Protein AF-A0AAU4APY6-F1 (afdb_monomer_lite)

pLDDT: mean 80.51, std 13.98, range [33.66, 97.81]

Structure (mmCIF, N/CA/C/O backbone):
data_AF-A0AAU4APY6-F1
#
_entry.id   AF-A0AAU4APY6-F1
#
loop_
_atom_site.group_PDB
_atom_site.id
_atom_site.type_symbol
_atom_site.label_atom_id
_atom_site.label_alt_id
_atom_site.label_comp_id
_atom_site.label_asym_id
_atom_site.label_entity_id
_atom_site.label_seq_id
_atom_site.pdbx_PDB_ins_code
_atom_site.Cartn_x
_atom_site.Cartn_y
_atom_site.Cartn_z
_atom_site.occupancy
_atom_site.B_iso_or_equiv
_atom_site.auth_seq_id
_atom_site.auth_comp_id
_atom_site.auth_asym_id
_atom_site.auth_atom_id
_atom_site.pdbx_PDB_model_num
ATOM 1 N N . MET A 1 1 ? -9.963 26.077 -6.538 1.00 37.72 1 MET A N 1
ATOM 2 C CA . MET A 1 1 ? -10.315 24.807 -7.210 1.00 37.72 1 MET A CA 1
ATOM 3 C C . MET A 1 1 ? -11.792 24.500 -6.952 1.00 37.72 1 MET A C 1
ATOM 5 O O . MET A 1 1 ? -12.130 23.507 -6.328 1.00 37.72 1 MET A O 1
ATOM 9 N N . GLY A 1 2 ? -12.674 25.414 -7.360 1.00 36.91 2 GLY A N 1
ATOM 10 C CA . GLY A 1 2 ? -14.122 25.290 -7.218 1.00 36.91 2 GLY A CA 1
ATOM 11 C C . GLY A 1 2 ? -14.725 25.623 -8.572 1.00 36.91 2 GLY A C 1
ATOM 12 O O . GLY A 1 2 ? -14.543 26.749 -9.015 1.00 36.91 2 GLY A O 1
ATOM 13 N N . ALA A 1 3 ? -15.276 24.605 -9.241 1.00 33.66 3 ALA A N 1
ATOM 14 C CA . ALA A 1 3 ? -16.119 24.665 -10.449 1.00 33.66 3 ALA A CA 1
ATOM 15 C C . ALA A 1 3 ? -16.308 23.282 -11.130 1.00 33.66 3 ALA A C 1
ATOM 17 O O . ALA A 1 3 ? -16.873 23.228 -12.213 1.00 33.66 3 ALA A O 1
ATOM 18 N N . GLU A 1 4 ? -15.866 22.150 -10.558 1.00 45.53 4 GLU A N 1
ATOM 19 C CA . GLU A 1 4 ? -16.171 20.823 -11.148 1.00 45.53 4 GLU A CA 1
ATOM 20 C C . GLU A 1 4 ? -17.466 20.185 -10.614 1.00 45.53 4 GLU A C 1
ATOM 22 O O . GLU A 1 4 ? -17.916 19.181 -11.149 1.00 45.53 4 GLU A O 1
ATOM 27 N N . LEU A 1 5 ? -18.122 20.792 -9.619 1.00 41.12 5 LEU A N 1
ATOM 28 C CA . LEU A 1 5 ? -19.362 20.281 -9.011 1.00 41.12 5 LEU A CA 1
ATOM 29 C C . LEU A 1 5 ? -20.631 20.487 -9.871 1.00 41.12 5 LEU A C 1
ATOM 31 O O . LEU A 1 5 ? -21.730 20.280 -9.375 1.00 41.12 5 LEU A O 1
ATOM 35 N N . GLY A 1 6 ? -20.497 20.902 -11.137 1.00 42.47 6 GLY A N 1
ATOM 36 C CA . GLY A 1 6 ? -21.630 21.245 -12.011 1.00 42.47 6 GLY A CA 1
ATOM 37 C C . GLY A 1 6 ? -21.666 20.556 -13.378 1.00 42.47 6 GLY A C 1
ATOM 38 O O . GLY A 1 6 ? -22.549 20.869 -14.170 1.00 42.47 6 GLY A O 1
ATOM 39 N N . ARG A 1 7 ? -20.730 19.649 -13.695 1.00 49.34 7 ARG A N 1
ATOM 40 C CA . ARG A 1 7 ? -20.766 18.868 -14.947 1.00 49.34 7 ARG A CA 1
ATOM 41 C C . ARG A 1 7 ? -21.062 17.402 -14.640 1.00 49.34 7 ARG A C 1
ATOM 43 O O . ARG A 1 7 ? -20.294 16.756 -13.937 1.00 49.34 7 ARG A O 1
ATOM 50 N N . THR A 1 8 ? -22.159 16.895 -15.197 1.00 61.22 8 THR A N 1
ATOM 51 C CA . THR A 1 8 ? -22.594 15.484 -15.169 1.00 61.22 8 THR A CA 1
ATOM 52 C C . THR A 1 8 ? -21.781 14.573 -16.092 1.00 61.22 8 THR A C 1
ATOM 54 O O . THR A 1 8 ? -22.055 13.380 -16.172 1.00 61.22 8 THR A O 1
ATOM 57 N N . ASP A 1 9 ? -20.794 15.118 -16.804 1.00 77.00 9 ASP A N 1
ATOM 58 C CA . ASP A 1 9 ? -20.013 14.370 -17.783 1.00 77.00 9 ASP A CA 1
ATOM 59 C C . ASP A 1 9 ? -19.076 13.384 -17.077 1.00 77.00 9 ASP A C 1
ATOM 61 O O . ASP A 1 9 ? -18.144 13.787 -16.375 1.00 77.00 9 ASP A O 1
ATOM 65 N N . VAL A 1 10 ? -19.300 12.090 -17.298 1.00 85.12 10 VAL A N 1
ATOM 66 C CA . VAL A 1 10 ? -18.392 11.014 -16.888 1.00 85.12 10 VAL A CA 1
ATOM 67 C C . VAL A 1 10 ? -17.577 10.576 -18.099 1.00 85.12 10 VAL A C 1
ATOM 69 O O . VAL A 1 10 ? -18.126 10.375 -19.179 1.00 85.12 10 VAL A O 1
ATOM 72 N N . ILE A 1 11 ? -16.263 10.422 -17.928 1.00 89.38 11 ILE A N 1
ATOM 73 C CA . ILE A 1 11 ? -15.381 9.861 -18.959 1.00 89.38 11 ILE A CA 1
ATOM 74 C C . ILE A 1 11 ? -14.962 8.469 -18.501 1.00 89.38 11 ILE A C 1
ATOM 76 O O . ILE A 1 11 ? -14.299 8.337 -17.472 1.00 89.38 11 ILE A O 1
ATOM 80 N N . VAL A 1 12 ? -15.340 7.447 -19.265 1.00 90.12 12 VAL A N 1
ATOM 81 C CA . VAL A 1 12 ? -14.961 6.058 -18.992 1.00 90.12 12 VAL A CA 1
ATOM 82 C C . VAL A 1 12 ? -13.704 5.715 -19.786 1.00 90.12 12 VAL A C 1
ATOM 84 O O . VAL A 1 12 ? -13.652 5.925 -20.995 1.00 90.12 12 VAL A O 1
ATOM 87 N N . TRP A 1 13 ? -12.699 5.200 -19.088 1.00 91.12 13 TRP A N 1
ATOM 88 C CA . TRP A 1 13 ? -11.436 4.732 -19.645 1.00 91.12 13 TRP A CA 1
ATOM 89 C C . TRP A 1 13 ? -11.411 3.208 -19.549 1.00 91.12 13 TRP A C 1
ATOM 91 O O . TRP A 1 13 ? -11.377 2.681 -18.437 1.00 91.12 13 TRP A O 1
ATOM 101 N N . ASP A 1 14 ? -11.431 2.509 -20.686 1.00 90.94 14 ASP A N 1
ATOM 102 C CA . ASP A 1 14 ? -11.139 1.073 -20.715 1.00 90.94 14 ASP A CA 1
ATOM 103 C C . ASP A 1 14 ? -9.622 0.882 -20.725 1.00 90.94 14 ASP A C 1
ATOM 105 O O . ASP A 1 14 ? -8.930 1.210 -21.687 1.00 90.94 14 ASP A O 1
ATOM 109 N N . ALA A 1 15 ? -9.114 0.397 -19.603 1.00 90.44 15 ALA A N 1
ATOM 110 C CA . ALA A 1 15 ? -7.710 0.147 -19.352 1.00 90.44 15 ALA A CA 1
ATOM 111 C C . ALA A 1 15 ? -7.399 -1.360 -19.358 1.00 90.44 15 ALA A C 1
ATOM 113 O O . ALA A 1 15 ? -6.484 -1.819 -18.670 1.00 90.44 15 ALA A O 1
ATOM 114 N N . SER A 1 16 ? -8.195 -2.153 -20.081 1.00 89.44 16 SER A N 1
ATOM 115 C CA . SER A 1 16 ? -7.916 -3.566 -20.346 1.00 89.44 16 SER A CA 1
ATOM 116 C C . SER A 1 16 ? -6.639 -3.710 -21.173 1.00 89.44 16 SER A C 1
ATOM 118 O O . SER A 1 16 ? -6.461 -3.049 -22.193 1.00 89.44 16 SER A O 1
ATOM 120 N N . LEU A 1 17 ? -5.733 -4.576 -20.727 1.00 85.88 17 LEU A N 1
ATOM 121 C CA . LEU A 1 17 ? -4.472 -4.862 -21.404 1.00 85.88 17 LEU A CA 1
ATOM 122 C C . LEU A 1 17 ? -4.639 -6.068 -22.329 1.00 85.88 17 LEU A C 1
ATOM 124 O O . LEU A 1 17 ? -4.279 -7.186 -21.962 1.00 85.88 17 LEU A O 1
ATOM 128 N N . GLU A 1 18 ? -5.196 -5.833 -23.516 1.00 75.19 18 GLU A N 1
ATOM 129 C CA . GLU A 1 18 ? -5.386 -6.873 -24.541 1.00 75.19 18 GLU A CA 1
ATOM 130 C C . GLU A 1 18 ? -4.243 -6.927 -25.565 1.00 75.19 18 GLU A C 1
ATOM 132 O O . GLU A 1 18 ? -3.932 -8.000 -26.078 1.00 75.19 18 GLU A O 1
ATOM 137 N N . ASP A 1 19 ? -3.571 -5.800 -25.816 1.00 69.00 19 ASP A N 1
ATOM 138 C CA . ASP A 1 19 ? -2.428 -5.684 -26.723 1.00 69.00 19 ASP A CA 1
ATOM 139 C C . ASP A 1 19 ? -1.321 -4.767 -26.144 1.00 69.00 19 ASP A C 1
ATOM 141 O O . ASP A 1 19 ? -1.312 -4.427 -24.957 1.00 69.00 19 ASP A O 1
ATOM 145 N N . GLU A 1 20 ? -0.310 -4.431 -26.953 1.00 57.72 20 GLU A N 1
ATOM 146 C CA . GLU A 1 20 ? 0.762 -3.497 -26.567 1.00 57.72 20 GLU A CA 1
ATOM 147 C C . GLU A 1 20 ? 0.335 -2.019 -26.632 1.00 57.72 20 GLU A C 1
ATOM 149 O O . GLU A 1 20 ? 1.060 -1.157 -26.136 1.00 57.72 20 GLU A O 1
ATOM 154 N N . ARG A 1 21 ? -0.828 -1.712 -27.225 1.00 60.09 21 ARG A N 1
ATOM 155 C CA . ARG A 1 21 ? -1.346 -0.356 -27.451 1.00 60.09 21 ARG A CA 1
ATOM 156 C C . ARG A 1 21 ? -2.538 -0.099 -26.534 1.00 60.09 21 ARG A C 1
ATOM 158 O O . ARG A 1 21 ? -3.690 -0.056 -26.949 1.00 60.09 21 ARG A O 1
ATOM 165 N N . GLY A 1 22 ? -2.240 0.113 -25.259 1.00 70.19 22 GLY A N 1
ATOM 166 C CA . GLY A 1 22 ? -3.257 0.430 -24.262 1.00 70.19 22 GLY A CA 1
ATOM 167 C C . GLY A 1 22 ? -3.623 1.915 -24.209 1.00 70.19 22 GLY A C 1
ATOM 168 O O . GLY A 1 22 ? -2.914 2.791 -24.701 1.00 70.19 22 GLY A O 1
ATOM 169 N N . VAL A 1 23 ? -4.688 2.221 -23.466 1.00 81.81 23 VAL A N 1
ATOM 170 C CA . VAL A 1 23 ? -5.100 3.601 -23.144 1.00 81.81 23 VAL A CA 1
ATOM 171 C C . VAL A 1 23 ? -4.035 4.391 -22.355 1.00 81.81 23 VAL A C 1
ATOM 173 O O . VAL A 1 23 ? -4.117 5.610 -22.210 1.00 81.81 23 VAL A O 1
ATOM 176 N N . TYR A 1 24 ? -3.013 3.693 -21.861 1.00 85.06 24 TYR A N 1
ATOM 177 C CA . TYR A 1 24 ? -1.901 4.211 -21.072 1.00 85.06 24 TYR A CA 1
ATOM 178 C C . TYR A 1 24 ? -1.018 5.228 -21.802 1.00 85.06 24 TYR A C 1
ATOM 180 O O . TYR A 1 24 ? -0.417 6.061 -21.127 1.00 85.06 24 TYR A O 1
ATOM 188 N N . ASP A 1 25 ? -0.994 5.216 -23.137 1.00 80.12 25 ASP A N 1
ATOM 189 C CA . ASP A 1 25 ? -0.304 6.232 -23.946 1.00 80.12 25 ASP A CA 1
ATOM 190 C C . ASP A 1 25 ? -1.020 7.594 -23.870 1.00 80.12 25 ASP A C 1
ATOM 192 O O . ASP A 1 25 ? -0.398 8.648 -23.989 1.00 80.12 25 ASP A O 1
ATOM 196 N N . ALA A 1 26 ? -2.340 7.575 -23.657 1.00 80.25 26 ALA A N 1
ATOM 197 C CA . ALA A 1 26 ? -3.187 8.763 -23.559 1.00 80.25 26 ALA A CA 1
ATOM 198 C C . ALA A 1 26 ? -3.488 9.174 -22.106 1.00 80.25 26 ALA A C 1
ATOM 200 O O . ALA A 1 26 ? -3.953 10.290 -21.849 1.00 80.25 26 ALA A O 1
ATOM 201 N N . MET A 1 27 ? -3.261 8.279 -21.142 1.00 83.75 27 MET A N 1
ATOM 202 C CA . MET A 1 27 ? -3.418 8.589 -19.726 1.00 83.75 27 MET A CA 1
ATOM 203 C C . MET A 1 27 ? -2.289 9.495 -19.231 1.00 83.75 27 MET A C 1
ATOM 205 O O . MET A 1 27 ? -1.142 9.390 -19.640 1.00 83.75 27 MET A O 1
ATOM 209 N N . THR A 1 28 ? -2.621 10.380 -18.296 1.00 81.25 28 THR A N 1
ATOM 210 C CA . THR A 1 28 ? -1.660 11.242 -17.591 1.00 81.25 28 THR A CA 1
ATOM 211 C C . THR A 1 28 ? -1.968 11.223 -16.097 1.00 81.25 28 THR A C 1
ATOM 213 O O . THR A 1 28 ? -3.034 10.744 -15.684 1.00 81.25 28 THR A O 1
ATOM 216 N N . GLY A 1 29 ? -1.110 11.817 -15.265 1.00 78.38 29 GLY A N 1
ATOM 217 C CA . GLY A 1 29 ? -1.439 12.072 -13.858 1.00 78.38 29 GLY A CA 1
ATOM 218 C C . GLY A 1 29 ? -2.778 12.810 -13.684 1.00 78.38 29 GLY A C 1
ATOM 219 O O . GLY A 1 29 ? -3.558 12.498 -12.784 1.00 78.38 29 GLY A O 1
ATOM 220 N N . TRP A 1 30 ? -3.133 13.711 -14.607 1.00 80.31 30 TRP A N 1
ATOM 221 C CA . TRP A 1 30 ? -4.435 14.391 -14.596 1.00 80.31 30 TRP A CA 1
ATOM 222 C C . TRP A 1 30 ? -5.613 13.450 -14.827 1.00 80.31 30 TRP A C 1
ATOM 224 O O . TRP A 1 30 ? -6.686 13.676 -14.264 1.00 80.31 30 TRP A O 1
ATOM 234 N N . THR A 1 31 ? -5.433 12.396 -15.625 1.00 82.88 31 THR A N 1
ATOM 235 C CA . THR A 1 31 ? -6.472 11.383 -15.829 1.00 82.88 31 THR A CA 1
ATOM 236 C C . THR A 1 31 ? -6.813 10.695 -14.510 1.00 82.88 31 THR A C 1
ATOM 238 O O . THR A 1 31 ? -7.989 10.529 -14.194 1.00 82.88 31 THR A O 1
ATOM 241 N N . LYS A 1 32 ? -5.802 10.388 -13.694 1.00 82.12 32 LYS A N 1
ATOM 242 C CA . LYS A 1 32 ? -5.966 9.708 -12.401 1.00 82.12 32 LYS A CA 1
ATOM 243 C C . LYS A 1 32 ? -6.606 10.593 -11.330 1.00 82.12 32 LYS A C 1
ATOM 245 O O . LYS A 1 32 ? -7.408 10.126 -10.523 1.00 82.12 32 LYS A O 1
ATOM 250 N N . LEU A 1 33 ? -6.267 11.882 -11.339 1.00 79.69 33 LEU A N 1
ATOM 251 C CA . LEU A 1 33 ? -6.662 12.833 -10.295 1.00 79.69 33 LEU A CA 1
ATOM 252 C C . LEU A 1 33 ? -8.064 13.432 -10.478 1.00 79.69 33 LEU A C 1
ATOM 254 O O . LEU A 1 33 ? -8.626 13.966 -9.521 1.00 79.69 33 LEU A O 1
ATOM 258 N N . ARG A 1 34 ? -8.643 13.373 -11.682 1.00 82.81 34 ARG A N 1
ATOM 259 C CA . ARG A 1 34 ? -9.956 13.971 -11.968 1.00 82.81 34 ARG A CA 1
ATOM 260 C C . ARG A 1 34 ? -11.102 13.050 -11.559 1.00 82.81 34 ARG A C 1
ATOM 262 O O . ARG A 1 34 ? -11.286 11.986 -12.137 1.00 82.81 34 ARG A O 1
ATOM 269 N N . ARG A 1 35 ? -11.970 13.537 -10.667 1.00 80.38 35 ARG A N 1
ATOM 270 C CA . ARG A 1 35 ? -13.163 12.815 -10.175 1.00 80.38 35 ARG A CA 1
ATOM 271 C C . ARG A 1 35 ? -14.198 12.472 -11.247 1.00 80.38 35 ARG A C 1
ATOM 273 O O . ARG A 1 35 ? -15.099 11.688 -10.992 1.00 80.38 35 ARG A O 1
ATOM 280 N N . LYS A 1 36 ? -14.146 13.079 -12.431 1.00 83.75 36 LYS A N 1
ATOM 281 C CA . LYS A 1 36 ? -15.056 12.735 -13.537 1.00 83.75 36 LYS A CA 1
ATOM 282 C C . LYS A 1 36 ? -14.628 11.492 -14.324 1.00 83.75 36 LYS A C 1
ATOM 284 O O . LYS A 1 36 ? -15.418 10.971 -15.103 1.00 83.75 36 LYS A O 1
ATOM 289 N N . ASN A 1 37 ? -13.381 11.055 -14.159 1.00 87.50 37 ASN A N 1
ATOM 290 C CA . ASN A 1 37 ? -12.861 9.895 -14.861 1.00 87.50 37 ASN A CA 1
ATOM 291 C C . ASN A 1 37 ? -13.192 8.626 -14.076 1.00 87.50 37 ASN A C 1
ATOM 293 O O . ASN A 1 37 ? -13.035 8.592 -12.856 1.00 87.50 37 ASN A O 1
ATOM 297 N N . VAL A 1 38 ? -13.634 7.604 -14.797 1.00 87.38 38 VAL A N 1
ATOM 298 C CA . VAL A 1 38 ? -13.901 6.261 -14.287 1.00 87.38 38 VAL A CA 1
ATOM 299 C C . VAL A 1 38 ? -13.026 5.294 -15.069 1.00 87.38 38 VAL A C 1
ATOM 301 O O . VAL A 1 38 ? -13.090 5.281 -16.296 1.00 87.38 38 VAL A O 1
ATOM 304 N N . ILE A 1 39 ? -12.196 4.514 -14.383 1.00 88.50 39 ILE A N 1
ATOM 305 C CA . ILE A 1 39 ? -11.302 3.541 -15.020 1.00 88.50 39 ILE A CA 1
ATOM 306 C C . ILE A 1 39 ? -11.862 2.139 -14.850 1.00 88.50 39 ILE A C 1
ATOM 308 O O . ILE A 1 39 ? -12.002 1.657 -13.733 1.00 88.50 39 ILE A O 1
ATOM 312 N N . VAL A 1 40 ? -12.132 1.452 -15.946 1.00 89.50 40 VAL A N 1
ATOM 313 C CA . VAL A 1 40 ? -12.548 0.048 -15.921 1.00 89.50 40 VAL A CA 1
ATOM 314 C C . VAL A 1 40 ? -11.495 -0.811 -16.594 1.00 89.50 40 VAL A C 1
ATOM 316 O O . VAL A 1 40 ? -10.792 -0.345 -17.486 1.00 89.50 40 VAL A O 1
ATOM 319 N N . SER A 1 41 ? -11.342 -2.054 -16.157 1.00 89.19 41 SER A N 1
ATOM 320 C CA . SER A 1 41 ? -10.434 -2.991 -16.808 1.00 89.19 41 SER A CA 1
ATOM 321 C C . SER A 1 41 ? -10.872 -4.430 -16.580 1.00 89.19 41 SER A C 1
ATOM 323 O O . SER A 1 41 ? -11.245 -4.814 -15.470 1.00 89.19 41 SER A O 1
ATOM 325 N N . ARG A 1 42 ? -10.785 -5.242 -17.634 1.00 89.00 42 ARG A N 1
ATOM 326 C CA . ARG A 1 42 ? -10.957 -6.704 -17.578 1.00 89.00 42 ARG A CA 1
ATOM 327 C C . ARG A 1 42 ? -9.729 -7.415 -17.030 1.00 89.00 42 ARG A C 1
ATOM 329 O O . ARG A 1 42 ? -9.802 -8.582 -16.655 1.00 89.00 42 ARG A O 1
ATOM 336 N N . THR A 1 43 ? -8.605 -6.711 -16.979 1.00 87.50 43 THR A N 1
ATOM 337 C CA . THR A 1 43 ? -7.311 -7.201 -16.507 1.00 87.50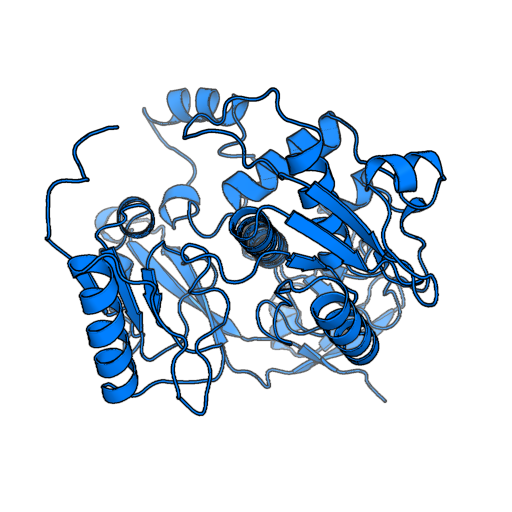 43 THR A CA 1
ATOM 338 C C . THR A 1 43 ? -6.845 -6.386 -15.302 1.00 87.50 43 THR A C 1
ATOM 340 O O . THR A 1 43 ? -7.286 -5.253 -15.123 1.00 87.50 43 THR A O 1
ATOM 343 N N . PRO A 1 44 ? -5.927 -6.897 -14.473 1.00 85.94 44 PRO A N 1
ATOM 344 C CA . PRO A 1 44 ? -5.379 -6.110 -13.376 1.00 85.94 44 PRO A CA 1
ATOM 345 C C . PRO A 1 44 ? -4.718 -4.823 -13.888 1.00 85.94 44 PRO A C 1
ATOM 347 O O . PRO A 1 44 ? -3.938 -4.848 -14.845 1.00 85.94 44 PRO A O 1
ATOM 350 N N . LEU A 1 45 ? -5.013 -3.699 -13.235 1.00 87.56 45 LEU A N 1
ATOM 351 C CA . LEU A 1 45 ? -4.370 -2.422 -13.543 1.00 87.56 45 LEU A CA 1
ATOM 352 C C . LEU A 1 45 ? -2.886 -2.453 -13.135 1.00 87.56 45 LEU A C 1
ATOM 354 O O . LEU A 1 45 ? -2.536 -3.136 -12.166 1.00 87.56 45 LEU A O 1
ATOM 358 N N . PRO A 1 46 ? -2.013 -1.671 -13.799 1.00 88.19 46 PRO A N 1
ATOM 359 C CA . PRO A 1 46 ? -0.645 -1.484 -13.357 1.00 88.19 46 PRO A CA 1
ATOM 360 C C . PRO A 1 46 ? -0.574 -1.055 -11.894 1.00 88.19 46 PRO A C 1
ATOM 362 O O . PRO A 1 46 ? -1.376 -0.249 -11.415 1.00 88.19 46 PRO A O 1
ATOM 365 N N . ARG A 1 47 ? 0.422 -1.568 -11.174 1.00 85.06 47 ARG A N 1
ATOM 366 C CA . ARG A 1 47 ? 0.558 -1.379 -9.719 1.00 85.06 47 ARG A CA 1
ATOM 367 C C . ARG A 1 47 ? 0.695 0.079 -9.275 1.00 85.06 47 ARG A C 1
ATOM 369 O O . ARG A 1 47 ? 0.349 0.396 -8.141 1.00 85.06 47 ARG A O 1
ATOM 376 N N . ASN A 1 48 ? 1.115 0.975 -10.160 1.00 84.44 48 ASN A N 1
ATOM 377 C CA . ASN A 1 48 ? 1.195 2.414 -9.919 1.00 84.44 48 ASN A CA 1
ATOM 378 C C . ASN A 1 48 ? 0.001 3.200 -10.502 1.00 84.44 48 ASN A C 1
ATOM 380 O O . ASN A 1 48 ? 0.066 4.418 -10.666 1.00 84.44 48 ASN A O 1
ATOM 384 N N . VAL A 1 49 ? -1.102 2.521 -10.830 1.00 86.25 49 VAL A N 1
ATOM 385 C CA . VAL A 1 49 ? -2.353 3.137 -11.285 1.00 86.25 49 VAL A CA 1
ATOM 386 C C . VAL A 1 49 ? -3.416 2.975 -10.204 1.00 86.25 49 VAL A C 1
ATOM 388 O O . VAL A 1 49 ? -3.886 1.878 -9.891 1.00 86.25 49 VAL A O 1
ATOM 391 N N . LEU A 1 50 ? -3.779 4.106 -9.610 1.00 83.75 50 LEU A N 1
ATOM 392 C CA . LEU A 1 50 ? -4.869 4.249 -8.661 1.00 83.75 50 LEU A CA 1
ATOM 393 C C . LEU A 1 50 ? -5.567 5.597 -8.895 1.00 83.75 50 LEU A C 1
ATOM 395 O O . LEU A 1 50 ? -4.919 6.599 -9.198 1.00 83.75 50 LEU A O 1
ATOM 399 N N . THR A 1 51 ? -6.890 5.605 -8.805 1.00 81.06 51 THR A N 1
ATOM 400 C CA . THR A 1 51 ? -7.782 6.708 -9.178 1.00 81.06 51 THR A CA 1
ATOM 401 C C . THR A 1 51 ? -8.999 6.756 -8.263 1.00 81.06 51 THR A C 1
ATOM 403 O O . THR A 1 51 ? -9.217 5.858 -7.452 1.00 81.06 51 THR A O 1
ATOM 406 N N . TRP A 1 52 ? -9.801 7.815 -8.397 1.00 76.12 52 TRP A N 1
ATOM 407 C CA . TRP A 1 52 ? -10.998 8.020 -7.578 1.00 76.12 52 TRP A CA 1
ATOM 408 C C . TRP A 1 52 ? -12.101 6.993 -7.817 1.00 76.12 52 TRP A C 1
ATOM 410 O O . TRP A 1 52 ? -12.808 6.625 -6.883 1.00 76.12 52 TRP A O 1
ATOM 420 N N . HIS A 1 53 ? -12.263 6.563 -9.064 1.00 79.88 53 HIS A N 1
ATOM 421 C CA . HIS A 1 53 ? -13.315 5.644 -9.464 1.00 79.88 53 HIS A CA 1
ATOM 422 C C . HIS A 1 53 ? -12.712 4.621 -10.403 1.00 79.88 53 HIS A C 1
ATOM 424 O O . HIS A 1 53 ? -12.352 4.955 -11.535 1.00 79.88 53 HIS A O 1
ATOM 430 N N . GLN A 1 54 ? -12.604 3.382 -9.940 1.00 84.25 54 GLN A N 1
ATOM 431 C CA . GLN A 1 54 ? -12.133 2.316 -10.798 1.00 84.25 54 GLN A CA 1
ATOM 432 C C . GLN A 1 54 ? -12.736 0.963 -10.475 1.00 84.25 54 GLN A C 1
ATOM 434 O O . GLN A 1 54 ? -13.188 0.716 -9.363 1.00 84.25 54 GLN A O 1
ATOM 439 N N . PHE A 1 55 ? -12.701 0.085 -11.465 1.00 84.56 55 PHE A N 1
ATOM 440 C CA . PHE A 1 55 ? -13.128 -1.294 -11.344 1.00 84.56 55 PHE A CA 1
ATOM 441 C C . PHE A 1 55 ? -12.207 -2.180 -12.170 1.00 84.56 55 PHE A C 1
ATOM 443 O O . PHE A 1 55 ? -12.147 -2.067 -13.393 1.00 84.56 55 PHE A O 1
ATOM 450 N N . ALA A 1 56 ? -11.460 -3.035 -11.485 1.00 84.38 56 ALA A N 1
ATOM 451 C CA . ALA A 1 56 ? -10.551 -3.989 -12.096 1.00 84.38 56 ALA A CA 1
ATOM 452 C C . ALA A 1 56 ? -10.451 -5.243 -11.213 1.00 84.38 56 ALA A C 1
ATOM 454 O O . ALA A 1 56 ? -10.787 -5.188 -10.021 1.00 84.38 56 ALA A O 1
ATOM 455 N N . PRO A 1 57 ? -10.029 -6.387 -11.768 1.00 80.19 57 PRO A N 1
ATOM 456 C CA . PRO A 1 57 ? -9.807 -7.592 -10.985 1.00 80.19 57 PRO A CA 1
ATOM 457 C C . PRO A 1 57 ? -8.521 -7.492 -10.158 1.00 80.19 57 PRO A C 1
ATOM 459 O O . PRO A 1 57 ? -7.591 -6.751 -10.491 1.00 80.19 57 PRO A O 1
ATOM 462 N N . VAL A 1 58 ? -8.447 -8.298 -9.096 1.00 76.88 58 VAL A N 1
ATOM 463 C CA . VAL A 1 58 ? -7.182 -8.575 -8.403 1.00 76.88 58 VAL A CA 1
ATOM 464 C C . VAL A 1 58 ? -6.191 -9.261 -9.341 1.00 76.88 58 VAL A C 1
ATOM 466 O O . VAL A 1 58 ? -6.559 -9.904 -10.327 1.00 76.88 58 VAL A O 1
ATOM 469 N N . HIS A 1 59 ? -4.909 -9.167 -9.003 1.00 76.00 59 HIS A N 1
ATOM 470 C CA . HIS A 1 59 ? -3.854 -9.839 -9.745 1.00 76.00 59 HIS A CA 1
ATOM 471 C C . HIS A 1 59 ? -4.112 -11.355 -9.885 1.00 76.00 59 HIS A C 1
ATOM 473 O O . HIS A 1 59 ? -4.498 -12.027 -8.930 1.00 76.00 59 HIS A O 1
ATOM 479 N N . GLY A 1 60 ? -3.899 -11.891 -11.092 1.00 73.88 60 GLY A N 1
ATOM 480 C CA . GLY A 1 60 ? -4.171 -13.295 -11.424 1.00 73.88 60 GLY A CA 1
ATOM 481 C C . GLY A 1 60 ? -5.637 -13.617 -11.744 1.00 73.88 60 GLY A C 1
ATOM 482 O O . GLY A 1 60 ? -5.948 -14.780 -11.981 1.00 73.88 60 GLY A O 1
ATOM 483 N N . SER A 1 61 ? -6.527 -12.620 -11.767 1.00 79.06 61 SER A N 1
ATOM 484 C CA . SER A 1 61 ? -7.941 -12.768 -12.142 1.00 79.06 61 SER A CA 1
ATOM 485 C C . SER A 1 61 ? -8.302 -11.895 -13.349 1.00 79.06 61 SER A C 1
ATOM 487 O O . SER A 1 61 ? -7.581 -10.957 -13.690 1.00 79.06 61 SER A O 1
ATOM 489 N N . THR A 1 62 ? -9.428 -12.207 -13.994 1.00 83.31 62 THR A N 1
ATOM 490 C CA . THR A 1 62 ? -10.003 -11.416 -15.094 1.00 83.31 62 THR A CA 1
ATOM 491 C C . THR A 1 62 ? -11.495 -11.197 -14.872 1.00 83.31 62 THR A C 1
ATOM 493 O O . THR A 1 62 ? -12.129 -11.966 -14.148 1.00 83.31 62 THR A O 1
ATOM 496 N N . TYR A 1 63 ? -12.040 -10.145 -15.483 1.00 83.88 63 TYR A N 1
ATOM 497 C CA . TYR A 1 63 ? -13.480 -9.901 -15.551 1.00 83.88 63 TYR A CA 1
ATOM 498 C C . TYR A 1 63 ? -13.998 -9.994 -16.979 1.00 83.88 63 TYR A C 1
ATOM 500 O O . TYR A 1 63 ? -13.274 -9.719 -17.936 1.00 83.88 63 TYR A O 1
ATOM 508 N N . ASP A 1 64 ? -15.270 -10.356 -17.103 1.00 85.69 64 ASP A N 1
ATOM 509 C CA . ASP A 1 64 ? -16.026 -10.217 -18.338 1.00 85.69 64 ASP A CA 1
ATOM 510 C C . ASP A 1 64 ? -16.644 -8.811 -18.457 1.00 85.69 64 ASP A C 1
ATOM 512 O O . ASP A 1 64 ? -16.566 -7.967 -17.555 1.00 85.69 64 ASP A O 1
ATOM 516 N N . ASN A 1 65 ? -17.246 -8.542 -19.615 1.00 87.50 65 ASN A N 1
ATOM 517 C CA . ASN A 1 65 ? -17.919 -7.270 -19.874 1.00 87.50 65 ASN A CA 1
ATOM 518 C C . ASN A 1 65 ? -19.178 -7.089 -19.015 1.00 87.50 65 ASN A C 1
ATOM 520 O O . ASN A 1 65 ? -19.526 -5.953 -18.691 1.00 87.50 65 ASN A O 1
ATOM 524 N N . ASP A 1 66 ? -19.838 -8.180 -18.625 1.00 87.56 66 ASP A N 1
ATOM 525 C CA . ASP A 1 66 ? -21.072 -8.135 -17.839 1.00 87.56 66 ASP A CA 1
ATOM 526 C C . ASP A 1 66 ? -20.794 -7.636 -16.418 1.00 87.56 66 ASP A C 1
ATOM 528 O O . ASP A 1 66 ? -21.517 -6.774 -15.908 1.00 87.56 66 ASP A O 1
ATOM 532 N N . ALA A 1 67 ? -19.698 -8.082 -15.801 1.00 82.38 67 ALA A N 1
ATOM 533 C CA . ALA A 1 67 ? -19.255 -7.593 -14.503 1.00 82.38 67 ALA A CA 1
ATOM 534 C C . ALA A 1 67 ? -18.937 -6.091 -14.537 1.00 82.38 67 ALA A C 1
ATOM 536 O O . ALA A 1 67 ? -19.376 -5.345 -13.656 1.00 82.38 67 ALA A O 1
ATOM 537 N N . ILE A 1 68 ? -18.232 -5.634 -15.578 1.00 84.81 68 ILE A N 1
ATOM 538 C CA . ILE A 1 68 ? -17.918 -4.212 -15.777 1.00 84.81 68 ILE A CA 1
ATOM 539 C C . ILE A 1 68 ? -19.197 -3.397 -15.989 1.00 84.81 68 ILE A C 1
ATOM 541 O O . ILE A 1 68 ? -19.373 -2.358 -15.350 1.00 84.81 68 ILE A O 1
ATOM 545 N N . GLY A 1 69 ? -20.103 -3.864 -16.850 1.00 87.00 69 GLY A N 1
ATOM 546 C CA . GLY A 1 69 ? -21.369 -3.196 -17.146 1.00 87.00 69 GLY A CA 1
ATOM 547 C C . GLY A 1 69 ? -22.270 -3.078 -15.916 1.00 87.00 69 GLY A C 1
ATOM 548 O O . GLY A 1 69 ? -22.787 -1.995 -15.631 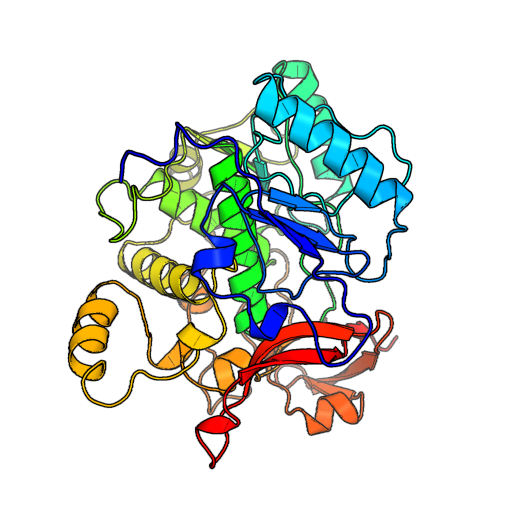1.00 87.00 69 GLY A O 1
ATOM 549 N N . ALA A 1 70 ? -22.398 -4.157 -15.138 1.00 83.38 70 ALA A N 1
ATOM 550 C CA . ALA A 1 70 ? -23.170 -4.173 -13.899 1.00 83.38 70 ALA A CA 1
ATOM 551 C C . ALA A 1 70 ? -22.602 -3.197 -12.858 1.00 83.38 70 ALA A C 1
ATOM 553 O O . ALA A 1 70 ? -23.354 -2.446 -12.230 1.00 83.38 70 ALA A O 1
ATOM 554 N N . TRP A 1 71 ? -21.276 -3.164 -12.690 1.00 84.56 71 TRP A N 1
ATOM 555 C CA . TRP A 1 71 ? -20.638 -2.201 -11.797 1.00 84.56 71 TRP A CA 1
ATOM 556 C C . TRP A 1 71 ? -20.826 -0.761 -12.285 1.00 84.56 71 TRP A C 1
ATOM 558 O O . TRP A 1 71 ? -21.240 0.091 -11.497 1.00 84.56 71 TRP A O 1
ATOM 568 N N . LEU A 1 72 ? -20.600 -0.489 -13.575 1.00 86.19 72 LEU A N 1
ATOM 569 C CA . LEU A 1 72 ? -20.765 0.842 -14.166 1.00 86.19 72 LEU A CA 1
ATOM 570 C C . LEU A 1 72 ? -22.190 1.364 -13.987 1.00 86.19 72 LEU A C 1
ATOM 572 O O . LEU A 1 72 ? -22.364 2.495 -13.543 1.00 86.19 72 LEU A O 1
ATOM 576 N N . ALA A 1 73 ? -23.210 0.551 -14.271 1.00 86.38 73 ALA A N 1
ATOM 577 C CA . ALA A 1 73 ? -24.607 0.950 -14.109 1.00 86.38 73 ALA A CA 1
ATOM 578 C C . ALA A 1 73 ? -24.912 1.375 -12.664 1.00 86.38 73 ALA A C 1
ATOM 580 O O . ALA A 1 73 ? -25.515 2.426 -12.426 1.00 86.38 73 ALA A O 1
ATOM 581 N N . ARG A 1 74 ? -24.435 0.598 -11.686 1.00 81.81 74 ARG A N 1
ATOM 582 C CA . ARG A 1 74 ? -24.601 0.897 -10.258 1.00 81.81 74 ARG A CA 1
ATOM 583 C C . ARG A 1 74 ? -23.830 2.148 -9.846 1.00 81.81 74 ARG A C 1
ATOM 585 O O . ARG A 1 74 ? -24.394 3.020 -9.189 1.00 81.81 74 ARG A O 1
ATOM 592 N N . HIS A 1 75 ? -22.572 2.261 -10.268 1.00 81.44 75 HIS A N 1
ATOM 593 C CA . HIS A 1 75 ? -21.707 3.396 -9.958 1.00 81.44 75 HIS A CA 1
ATOM 594 C C . HIS A 1 75 ? -22.264 4.706 -10.526 1.00 81.44 75 HIS A C 1
ATOM 596 O O . HIS A 1 75 ? -22.392 5.695 -9.805 1.00 81.44 75 HIS A O 1
ATOM 602 N N . LEU A 1 76 ? -22.667 4.711 -11.798 1.00 83.50 76 LEU A N 1
ATOM 603 C CA . LEU A 1 76 ? -23.281 5.872 -12.439 1.00 83.50 76 LEU A CA 1
ATOM 604 C C . LEU A 1 76 ? -24.609 6.242 -11.770 1.00 83.50 76 LEU A C 1
ATOM 606 O O . LEU A 1 76 ? -24.847 7.420 -11.521 1.00 83.50 76 LEU A O 1
ATOM 610 N N . THR A 1 77 ? -25.435 5.258 -11.399 1.00 83.25 77 THR A N 1
ATOM 611 C CA . THR A 1 77 ? -26.685 5.502 -10.658 1.00 83.25 77 THR A CA 1
ATOM 612 C C . THR A 1 77 ? -26.413 6.164 -9.309 1.00 83.25 77 THR A C 1
ATOM 614 O O . THR A 1 77 ? -27.019 7.191 -9.003 1.00 83.25 77 THR A O 1
ATOM 617 N N . ALA A 1 78 ? -25.470 5.638 -8.523 1.00 79.38 78 ALA A N 1
ATOM 618 C CA . ALA A 1 78 ? -25.076 6.221 -7.241 1.00 79.38 78 ALA A CA 1
ATOM 619 C C . ALA A 1 78 ? -24.580 7.664 -7.415 1.00 79.38 78 ALA A C 1
ATOM 621 O O . ALA A 1 78 ? -25.009 8.566 -6.699 1.00 79.38 78 ALA A O 1
ATOM 622 N N . ARG A 1 79 ? -23.759 7.926 -8.439 1.00 77.81 79 ARG A N 1
ATOM 623 C CA . ARG A 1 79 ? -23.260 9.277 -8.730 1.00 77.81 79 ARG A CA 1
ATOM 624 C C . ARG A 1 79 ? -24.337 10.257 -9.180 1.00 77.81 79 ARG A C 1
ATOM 626 O O . ARG A 1 79 ? -24.274 11.421 -8.797 1.00 77.81 79 ARG A O 1
ATOM 633 N N . LEU A 1 80 ? -25.290 9.812 -9.996 1.00 78.44 80 LEU A N 1
ATOM 634 C CA . LEU A 1 80 ? -26.369 10.660 -10.512 1.00 78.44 80 LEU A CA 1
ATOM 635 C C . LEU A 1 80 ? -27.435 10.952 -9.452 1.00 78.44 80 LEU A C 1
ATOM 637 O O . LEU A 1 80 ? -28.014 12.034 -9.449 1.00 78.44 80 LEU A O 1
ATOM 641 N N . THR A 1 81 ? -27.691 10.001 -8.555 1.00 79.81 81 THR A N 1
ATOM 642 C CA . THR A 1 81 ? -28.730 10.118 -7.517 1.00 79.81 81 THR A CA 1
ATOM 643 C C . THR A 1 81 ? -28.194 10.611 -6.172 1.00 79.81 81 THR A C 1
ATOM 645 O O . THR A 1 81 ? -28.976 11.031 -5.324 1.00 79.81 81 THR A O 1
ATOM 648 N N . GLY A 1 82 ? -26.877 10.550 -5.953 1.00 73.81 82 GLY A N 1
ATOM 649 C CA . GLY A 1 82 ? -26.251 10.794 -4.653 1.00 73.81 82 GLY A CA 1
ATOM 650 C C . GLY A 1 82 ? -26.470 9.667 -3.637 1.00 73.81 82 GLY A 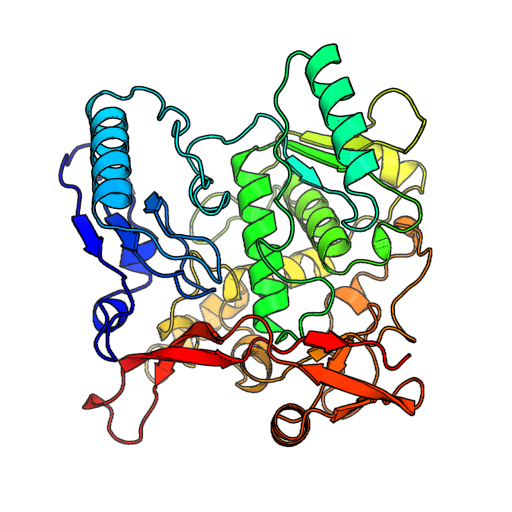C 1
ATOM 651 O O . GLY A 1 82 ? -26.106 9.826 -2.473 1.00 73.81 82 GLY A O 1
ATOM 652 N N . ALA A 1 83 ? -27.070 8.545 -4.050 1.00 73.62 83 ALA A N 1
ATOM 653 C CA . ALA A 1 83 ? -27.251 7.384 -3.191 1.00 73.62 83 ALA A CA 1
ATOM 654 C C . ALA A 1 83 ? -25.901 6.696 -2.902 1.00 73.62 83 ALA A C 1
ATOM 656 O O . ALA A 1 83 ? -25.024 6.688 -3.771 1.00 73.62 83 ALA A O 1
ATOM 657 N N . PRO A 1 84 ? -25.725 6.079 -1.719 1.00 66.81 84 PRO A N 1
ATOM 658 C CA . PRO A 1 84 ? -24.549 5.266 -1.431 1.00 66.81 84 PRO A CA 1
ATOM 659 C C . PRO A 1 84 ? -24.412 4.129 -2.443 1.00 66.81 84 PRO A C 1
ATOM 661 O O . PRO A 1 84 ? -25.397 3.471 -2.792 1.00 66.81 84 PRO A O 1
ATOM 664 N N . LEU A 1 85 ? -23.188 3.866 -2.897 1.00 67.50 85 LEU A N 1
ATOM 665 C CA . LEU A 1 85 ? -22.931 2.721 -3.754 1.00 67.50 85 LEU A CA 1
ATOM 666 C C . LEU A 1 85 ? -23.019 1.449 -2.906 1.00 67.50 85 LEU A C 1
ATOM 668 O O . LEU A 1 85 ? -22.275 1.271 -1.948 1.00 67.50 85 LEU A O 1
ATOM 672 N N . THR A 1 86 ? -23.965 0.573 -3.232 1.00 61.59 86 THR A N 1
ATOM 673 C CA . THR A 1 86 ? -24.138 -0.685 -2.497 1.00 61.59 86 THR A CA 1
ATOM 674 C C . THR A 1 86 ? -22.927 -1.623 -2.693 1.00 61.59 86 THR A C 1
ATOM 676 O O . THR A 1 86 ? -22.141 -1.453 -3.628 1.00 61.59 86 THR A O 1
ATOM 679 N N . PRO A 1 87 ? -22.706 -2.631 -1.846 1.00 58.31 87 PRO A N 1
ATOM 680 C CA . PRO A 1 87 ? -21.758 -3.696 -2.166 1.00 58.31 87 PRO A CA 1
ATOM 681 C C . PRO A 1 87 ? -22.269 -4.524 -3.362 1.00 58.31 87 PRO A C 1
ATOM 683 O O . PRO A 1 87 ? -23.483 -4.676 -3.515 1.00 58.31 87 PRO A O 1
ATOM 686 N N . PRO A 1 88 ? -21.397 -5.035 -4.250 1.00 56.34 88 PRO A N 1
ATOM 687 C CA . PRO A 1 88 ? -21.823 -5.978 -5.282 1.00 56.34 88 PRO A CA 1
ATOM 688 C C . PRO A 1 88 ? -22.269 -7.314 -4.658 1.00 56.34 88 PRO A C 1
ATOM 690 O O . PRO A 1 88 ? -21.620 -7.809 -3.744 1.00 56.34 88 PRO A O 1
ATOM 693 N N . GLU A 1 89 ? -23.319 -7.939 -5.202 1.00 54.28 89 GLU A N 1
ATOM 694 C CA . GLU A 1 89 ? -23.754 -9.311 -4.850 1.00 54.28 89 GLU A CA 1
ATOM 695 C C . GLU A 1 89 ? -22.886 -10.415 -5.506 1.00 54.28 89 GLU A C 1
ATOM 697 O O . GLU A 1 89 ? -23.214 -11.597 -5.447 1.00 54.28 89 GLU A O 1
ATOM 702 N N . GLN A 1 90 ? -21.784 -10.056 -6.175 1.00 53.38 90 GLN A N 1
ATOM 703 C CA . GLN A 1 90 ? -20.995 -10.982 -6.998 1.00 53.38 90 GLN A CA 1
ATOM 704 C C . GLN A 1 90 ? -20.101 -11.937 -6.183 1.00 53.38 90 GLN A C 1
ATOM 706 O O . GLN A 1 90 ? -19.558 -11.579 -5.141 1.00 53.38 90 GLN A O 1
ATOM 711 N N . ALA A 1 91 ? -19.882 -13.140 -6.733 1.00 44.50 91 ALA A N 1
ATOM 712 C CA . ALA A 1 91 ? -19.117 -14.236 -6.126 1.00 44.50 91 ALA A CA 1
ATOM 713 C C . ALA A 1 91 ? -17.586 -14.025 -6.068 1.00 44.50 91 ALA A C 1
ATOM 715 O O . ALA A 1 91 ? -16.909 -14.715 -5.310 1.00 44.50 91 ALA A O 1
ATOM 716 N N . ALA A 1 92 ? -17.034 -13.088 -6.848 1.00 48.50 92 ALA A N 1
ATOM 717 C CA . ALA A 1 92 ? -15.621 -12.711 -6.808 1.00 48.50 92 ALA A CA 1
ATOM 718 C C . ALA A 1 92 ? -15.516 -11.200 -6.545 1.00 48.50 92 ALA A C 1
ATOM 720 O O . ALA A 1 92 ? -15.861 -10.413 -7.432 1.00 48.50 92 ALA A O 1
ATOM 721 N N . PRO A 1 93 ? -15.088 -10.768 -5.346 1.00 52.72 93 PRO A N 1
ATOM 722 C CA . PRO A 1 93 ? -15.048 -9.350 -5.026 1.00 52.72 93 PRO A CA 1
ATOM 723 C C . PRO A 1 93 ? -14.050 -8.617 -5.946 1.00 52.72 93 PRO A C 1
ATOM 725 O O . PRO A 1 93 ? -12.992 -9.180 -6.251 1.00 52.72 93 PRO A O 1
ATOM 728 N N . PRO A 1 94 ? -14.348 -7.375 -6.389 1.00 56.91 94 PRO A N 1
ATOM 729 C CA . PRO A 1 94 ? -13.327 -6.471 -6.934 1.00 56.91 94 PRO A CA 1
ATOM 730 C C . PRO A 1 94 ? -12.138 -6.397 -5.991 1.00 56.91 94 PRO A C 1
ATOM 732 O O . PRO A 1 94 ? -12.301 -6.618 -4.788 1.00 56.91 94 PRO A O 1
ATOM 735 N N . ALA A 1 95 ? -10.953 -6.052 -6.508 1.00 53.41 95 ALA A N 1
ATOM 736 C CA . ALA A 1 95 ? -9.861 -5.734 -5.597 1.00 53.41 95 ALA A CA 1
ATOM 737 C C . ALA A 1 95 ? -10.357 -4.656 -4.619 1.00 53.41 95 ALA A C 1
ATOM 739 O O . ALA A 1 95 ? -10.889 -3.615 -5.027 1.00 53.41 95 ALA A O 1
ATOM 740 N N . GLY A 1 96 ? -10.279 -4.965 -3.327 1.00 50.44 96 GLY A N 1
ATOM 741 C CA . GLY A 1 96 ? -10.897 -4.211 -2.240 1.00 50.44 96 GLY A CA 1
ATOM 742 C C . GLY A 1 96 ? -10.394 -2.772 -2.155 1.00 50.44 96 GLY A C 1
ATOM 743 O O . GLY A 1 96 ? -11.122 -1.898 -1.695 1.00 50.44 96 GLY A O 1
ATOM 744 N N . HIS A 1 97 ? -9.209 -2.490 -2.696 1.00 53.06 97 HIS A N 1
ATOM 745 C CA . HIS A 1 97 ? -8.641 -1.142 -2.787 1.00 53.06 97 HIS A CA 1
ATOM 746 C C . HIS A 1 97 ? -9.277 -0.208 -3.829 1.00 53.06 97 HIS A C 1
ATOM 748 O O . HIS A 1 97 ? -8.914 0.967 -3.899 1.00 53.06 97 HIS A O 1
ATOM 754 N N . TYR A 1 98 ? -10.228 -0.667 -4.645 1.00 51.62 98 TYR A N 1
ATOM 755 C CA . TYR A 1 98 ? -10.850 0.168 -5.685 1.00 51.62 98 TYR A CA 1
ATOM 756 C C . TYR A 1 98 ? -12.005 1.062 -5.200 1.00 51.62 98 TYR A C 1
ATOM 758 O O . TYR A 1 98 ? -12.634 1.753 -5.998 1.00 51.62 98 TYR A O 1
ATOM 766 N N . TRP A 1 99 ? -12.216 1.119 -3.881 1.00 51.72 99 TRP A N 1
ATOM 767 C CA . TRP A 1 99 ? -13.350 1.787 -3.234 1.00 51.72 99 TRP A CA 1
ATOM 768 C C . TRP A 1 99 ? -12.951 2.798 -2.152 1.00 51.72 99 TRP A C 1
ATOM 770 O O . TRP A 1 99 ? -13.795 3.231 -1.369 1.00 51.72 99 TRP A O 1
ATOM 780 N N . MET A 1 100 ? -11.679 3.212 -2.102 1.00 51.94 100 MET A N 1
ATOM 781 C CA . MET A 1 100 ? -11.135 4.055 -1.021 1.00 51.94 100 MET A CA 1
ATOM 782 C C . MET A 1 100 ? -11.825 5.418 -0.836 1.00 51.94 100 MET A C 1
ATOM 784 O O . MET A 1 100 ? -11.525 6.133 0.111 1.00 51.94 100 MET A O 1
ATOM 788 N N . TYR A 1 101 ? -12.766 5.804 -1.694 1.00 55.06 101 TYR A N 1
ATOM 789 C CA . TYR A 1 101 ? -13.455 7.088 -1.584 1.00 55.06 101 TYR A CA 1
ATOM 790 C C . TYR A 1 101 ? -14.948 6.994 -1.268 1.00 55.06 101 TYR A C 1
ATOM 792 O O . TYR A 1 101 ? -15.573 8.038 -1.079 1.00 55.06 101 TYR A O 1
ATOM 800 N N . ASP A 1 102 ? -15.473 5.778 -1.085 1.00 59.44 102 ASP A N 1
ATOM 801 C CA . ASP A 1 102 ? -16.864 5.522 -0.687 1.00 59.44 102 ASP A CA 1
ATOM 802 C C . ASP A 1 102 ? -16.991 5.092 0.793 1.00 59.44 102 ASP A C 1
ATOM 804 O O . ASP A 1 102 ? -18.007 4.529 1.186 1.00 59.44 102 ASP A O 1
ATOM 808 N N . ARG A 1 103 ? -15.977 5.391 1.629 1.00 62.44 103 ARG A N 1
ATOM 809 C CA . ARG A 1 103 ? -15.898 5.040 3.068 1.00 62.44 103 ARG A CA 1
ATOM 810 C C . ARG A 1 103 ? -16.132 3.540 3.322 1.00 62.44 103 ARG A C 1
ATOM 812 O O . ARG A 1 103 ? -17.197 3.152 3.796 1.00 62.44 103 ARG A O 1
ATOM 819 N N . PRO A 1 104 ? -15.133 2.685 3.042 1.00 68.12 104 PRO A N 1
ATOM 820 C CA . PRO A 1 104 ? -15.313 1.232 3.059 1.00 68.12 104 PRO A CA 1
ATOM 821 C C . PRO A 1 104 ? -15.622 0.656 4.452 1.00 68.12 104 PRO A C 1
ATOM 823 O O . PRO A 1 104 ? -16.167 -0.439 4.547 1.00 68.12 104 PRO A O 1
ATOM 826 N N . ALA A 1 105 ? -15.257 1.374 5.517 1.00 82.81 105 ALA A N 1
ATOM 827 C CA . ALA A 1 105 ? -15.578 1.066 6.905 1.00 82.81 105 ALA A CA 1
ATOM 828 C C . ALA A 1 105 ? -15.348 2.307 7.785 1.00 82.81 105 ALA A C 1
ATOM 830 O O . ALA A 1 105 ? -14.756 3.293 7.339 1.00 82.81 105 ALA A O 1
ATOM 831 N N . GLU A 1 106 ? -15.764 2.241 9.048 1.00 89.25 106 GLU A N 1
ATOM 832 C CA . GLU A 1 106 ? -15.493 3.283 10.048 1.00 89.25 106 GLU A CA 1
ATOM 833 C C . GLU A 1 106 ? -14.075 3.218 10.632 1.00 89.25 106 GLU A C 1
ATOM 835 O O . GLU A 1 106 ? -13.573 4.230 11.113 1.00 89.25 106 GLU A O 1
ATOM 840 N N . HIS A 1 107 ? -13.435 2.046 10.609 1.00 92.88 107 HIS A N 1
ATOM 841 C CA . HIS A 1 107 ? -12.068 1.847 11.090 1.00 92.88 107 HIS A CA 1
ATOM 842 C C . HIS A 1 107 ? -11.258 1.019 10.095 1.00 92.88 107 HIS A C 1
ATOM 844 O O . HIS A 1 107 ? -11.775 0.083 9.489 1.00 92.88 107 HIS A O 1
ATOM 850 N N . PHE A 1 108 ? -9.969 1.304 9.980 1.00 94.00 108 PHE A N 1
ATOM 851 C CA . PHE A 1 108 ? -8.987 0.413 9.374 1.00 94.00 108 PHE A CA 1
ATOM 852 C C . PHE A 1 108 ? -8.286 -0.410 10.460 1.00 94.00 108 PHE A C 1
ATOM 854 O O . PHE A 1 108 ? -7.876 0.140 11.483 1.00 94.00 108 PHE A O 1
ATOM 861 N N . LEU A 1 109 ? -8.123 -1.715 10.247 1.00 96.50 109 LEU A N 1
ATOM 862 C CA . LEU A 1 109 ? -7.364 -2.591 11.137 1.00 96.50 109 LEU A CA 1
ATOM 863 C C . LEU A 1 109 ? -6.017 -2.937 10.510 1.00 96.50 109 LEU A C 1
ATOM 865 O O . LEU A 1 109 ? -5.958 -3.673 9.526 1.00 96.50 109 LEU A O 1
ATOM 869 N N . SER A 1 110 ? -4.947 -2.450 11.133 1.00 96.75 110 SER A N 1
ATOM 870 C CA . SER A 1 110 ? -3.582 -2.882 10.843 1.00 96.75 110 SER A CA 1
ATOM 871 C C . SER A 1 110 ? -3.237 -4.084 11.712 1.00 96.75 110 SER A C 1
ATOM 873 O O . SER A 1 110 ? -3.366 -4.027 12.939 1.00 96.75 110 SER A O 1
ATOM 875 N N . PHE A 1 111 ? -2.796 -5.176 11.097 1.00 95.44 111 PHE A N 1
ATOM 876 C CA . PHE A 1 111 ? -2.509 -6.428 11.791 1.00 95.44 111 PHE A CA 1
ATOM 877 C C . PHE A 1 111 ? -1.386 -7.200 11.099 1.00 95.44 111 PHE A C 1
ATOM 879 O O . PHE A 1 111 ? -1.110 -7.042 9.909 1.00 95.44 111 PHE A O 1
ATOM 886 N N . ARG A 1 112 ? -0.749 -8.101 11.846 1.00 92.81 112 ARG A N 1
ATOM 887 C CA . ARG A 1 112 ? 0.267 -8.989 11.293 1.00 92.81 112 ARG A CA 1
ATOM 888 C C . ARG A 1 112 ? -0.387 -10.107 10.474 1.00 92.81 112 ARG A C 1
ATOM 890 O O . ARG A 1 112 ? -1.137 -10.912 11.012 1.00 92.81 112 ARG A O 1
ATOM 897 N N . GLY A 1 113 ? -0.029 -10.231 9.194 1.00 89.69 113 GLY A N 1
ATOM 898 C CA . GLY A 1 113 ? -0.590 -11.264 8.304 1.00 89.69 113 GLY A CA 1
ATOM 899 C C . GLY A 1 113 ? -0.463 -12.719 8.798 1.00 89.69 113 GLY A C 1
ATOM 900 O O . GLY A 1 113 ? -1.385 -13.503 8.601 1.00 89.69 113 GLY A O 1
ATOM 901 N N . SER A 1 114 ? 0.614 -13.090 9.511 1.00 89.31 114 SER A N 1
ATOM 902 C CA . SER A 1 114 ? 0.747 -14.418 10.158 1.00 89.31 114 SER A CA 1
ATOM 903 C C . SER A 1 114 ? -0.287 -14.674 11.263 1.00 89.31 114 SER A C 1
ATOM 905 O O . SER A 1 114 ? -0.461 -15.814 11.686 1.00 89.31 114 SER A O 1
ATOM 907 N N . ARG A 1 115 ? -0.985 -13.629 11.716 1.00 92.31 115 ARG A N 1
ATOM 908 C CA . ARG A 1 115 ? -1.992 -13.623 12.783 1.00 92.31 115 ARG A CA 1
ATOM 909 C C . ARG A 1 115 ? -3.397 -13.320 12.243 1.00 92.31 115 ARG A C 1
ATOM 911 O O . ARG A 1 115 ? -4.270 -12.920 13.005 1.00 92.31 115 ARG A O 1
ATOM 918 N N . GLN A 1 116 ? -3.634 -13.504 10.937 1.00 92.38 116 GLN A N 1
ATOM 919 C CA . GLN A 1 116 ? -4.896 -13.136 10.278 1.00 92.38 116 GLN A CA 1
ATOM 920 C C . GLN A 1 116 ? -6.135 -13.695 10.987 1.00 92.38 116 GLN A C 1
ATOM 922 O O . GLN A 1 116 ? -7.054 -12.939 11.279 1.00 92.38 116 GLN A O 1
ATOM 927 N N . GLN A 1 117 ? -6.143 -14.990 11.310 1.00 93.88 117 GLN A N 1
ATOM 928 C CA . GLN A 1 117 ? -7.289 -15.626 11.965 1.00 93.88 117 GLN A CA 1
ATOM 929 C C . GLN A 1 117 ? -7.611 -14.984 13.326 1.00 93.88 117 GLN A C 1
ATOM 931 O O . GLN A 1 117 ? -8.773 -14.811 13.681 1.00 93.88 117 GLN A O 1
ATOM 936 N N . GLU A 1 118 ? -6.582 -14.624 14.092 1.00 95.06 118 GLU A N 1
ATOM 937 C CA . GLU A 1 118 ? -6.734 -13.966 15.390 1.00 95.06 118 GLU A CA 1
ATOM 938 C C . GLU A 1 118 ? -7.273 -12.537 15.226 1.00 95.06 118 GLU A C 1
ATOM 940 O O . GLU A 1 118 ? -8.193 -12.129 15.934 1.00 95.06 118 GLU A O 1
ATOM 945 N N . ALA A 1 119 ? -6.754 -11.800 14.241 1.00 95.19 119 ALA A N 1
ATOM 946 C CA . ALA A 1 119 ? -7.217 -10.455 13.914 1.00 95.19 119 ALA A CA 1
ATOM 947 C C . ALA A 1 119 ? -8.678 -10.440 13.425 1.00 95.19 119 ALA A C 1
ATOM 949 O O . ALA A 1 119 ? -9.433 -9.549 13.807 1.00 95.19 119 ALA A O 1
ATOM 950 N N . GLU A 1 120 ? -9.102 -11.435 12.639 1.00 95.31 120 GLU A N 1
ATOM 951 C CA . GLU A 1 120 ? -10.498 -11.605 12.206 1.00 95.31 120 GLU A CA 1
ATOM 952 C C . GLU A 1 120 ? -11.429 -11.866 13.399 1.00 95.31 120 GLU A C 1
ATOM 954 O O . GLU A 1 120 ? -12.470 -11.224 13.525 1.00 95.31 120 GLU A O 1
ATOM 959 N N . GLN A 1 121 ? -11.032 -12.740 14.329 1.00 95.44 121 GLN A N 1
ATOM 960 C CA . GLN A 1 121 ? -11.807 -12.990 15.551 1.00 95.44 121 GLN A CA 1
ATOM 961 C C . GLN A 1 121 ? -11.928 -11.734 16.419 1.00 95.44 121 GLN A C 1
ATOM 963 O O . GLN A 1 121 ? -13.007 -11.437 16.945 1.00 95.44 121 GLN A O 1
ATOM 968 N N . TRP A 1 122 ? -10.832 -10.984 16.564 1.00 96.25 122 TRP A N 1
ATOM 969 C CA . TRP A 1 122 ? -10.833 -9.714 17.284 1.00 96.25 122 TRP A CA 1
ATOM 970 C C . TRP A 1 122 ? -11.751 -8.692 16.605 1.00 96.25 122 TRP A C 1
ATOM 972 O O . TRP A 1 122 ? -12.572 -8.072 17.284 1.00 96.25 122 TRP A O 1
ATOM 982 N N . ARG A 1 123 ? -11.670 -8.566 15.273 1.00 95.62 123 ARG A N 1
ATOM 983 C CA . ARG A 1 123 ? -12.528 -7.690 14.467 1.00 95.62 123 ARG A CA 1
ATOM 984 C C . ARG A 1 123 ? -14.002 -7.987 14.728 1.00 95.62 123 ARG A C 1
ATOM 986 O O . ARG A 1 123 ? -14.737 -7.084 15.114 1.00 95.62 123 ARG A O 1
ATOM 993 N N . ASP A 1 124 ? -14.416 -9.244 14.596 1.00 95.44 124 ASP A N 1
ATOM 994 C CA . ASP A 1 124 ? -15.819 -9.645 14.749 1.00 95.44 124 ASP A CA 1
ATOM 995 C C . ASP A 1 124 ? -16.344 -9.394 16.174 1.00 95.44 124 ASP A C 1
ATOM 997 O O . ASP A 1 124 ? -17.528 -9.120 16.391 1.00 95.44 124 ASP A O 1
ATOM 1001 N N . ALA A 1 125 ? -15.486 -9.506 17.190 1.00 94.88 125 ALA A N 1
ATOM 1002 C CA . ALA A 1 125 ? -15.833 -9.138 18.561 1.00 94.88 125 ALA A CA 1
ATOM 1003 C C . ALA A 1 125 ? -15.929 -7.610 18.743 1.00 94.88 125 ALA A C 1
ATOM 1005 O O . ALA A 1 125 ? -16.843 -7.115 19.412 1.00 94.88 125 ALA A O 1
ATOM 1006 N N . PHE A 1 126 ? -15.015 -6.855 18.135 1.00 95.12 126 PHE A N 1
ATOM 1007 C CA . PHE A 1 126 ? -14.991 -5.396 18.183 1.00 95.12 126 PHE A CA 1
ATOM 1008 C C . PHE A 1 126 ? -16.214 -4.785 17.489 1.00 95.12 126 PHE A C 1
ATOM 1010 O O . PHE A 1 126 ? -16.922 -3.992 18.108 1.00 95.12 126 PHE A O 1
ATOM 1017 N N . GLU A 1 127 ? -16.533 -5.214 16.267 1.00 95.06 127 GLU A N 1
ATOM 1018 C CA . GLU A 1 127 ? -17.711 -4.759 15.516 1.00 95.06 127 GLU A CA 1
ATOM 1019 C C . GLU A 1 127 ? -19.008 -5.027 16.285 1.00 95.06 127 GLU A C 1
ATOM 1021 O O . GLU A 1 127 ? -19.810 -4.112 16.483 1.00 95.06 127 GLU A O 1
ATOM 1026 N N . ARG A 1 128 ? -19.180 -6.246 16.820 1.00 94.88 128 ARG A N 1
ATOM 1027 C CA . ARG A 1 128 ? -20.359 -6.604 17.630 1.00 94.88 128 ARG A CA 1
ATOM 1028 C C . ARG A 1 128 ? -20.486 -5.772 18.902 1.00 94.88 128 ARG A C 1
ATOM 1030 O O . ARG A 1 128 ? -21.593 -5.394 19.269 1.00 94.88 128 ARG A O 1
ATOM 1037 N N . SER A 1 129 ? -19.378 -5.511 19.595 1.00 93.69 129 SER A N 1
ATOM 1038 C CA . SER A 1 129 ? -19.402 -4.787 20.874 1.00 93.69 129 SER A CA 1
ATOM 1039 C C . SER A 1 129 ? -19.545 -3.272 20.720 1.00 93.69 129 SER A C 1
ATOM 1041 O O . SER A 1 129 ? -20.068 -2.618 21.622 1.00 93.69 129 SER A O 1
ATOM 1043 N N . ARG A 1 130 ? -19.082 -2.703 19.601 1.00 92.19 130 ARG A N 1
ATOM 1044 C CA . ARG A 1 130 ? -19.076 -1.253 19.353 1.00 92.19 130 ARG A CA 1
ATOM 1045 C C . ARG A 1 130 ? -20.145 -0.784 18.371 1.00 92.19 130 ARG A C 1
ATOM 1047 O O . ARG A 1 130 ? -20.371 0.419 18.302 1.00 92.19 130 ARG A O 1
ATOM 1054 N N . GLY A 1 131 ? -20.789 -1.690 17.634 1.00 92.56 131 GLY A N 1
ATOM 1055 C CA . GLY A 1 131 ? -21.748 -1.329 16.587 1.00 92.56 131 GLY A CA 1
ATOM 1056 C C . GLY A 1 131 ? -21.095 -0.535 15.453 1.00 92.56 131 GLY A C 1
ATOM 1057 O O . GLY A 1 131 ? -21.681 0.423 14.965 1.00 92.56 131 GLY A O 1
ATOM 1058 N N . THR A 1 132 ? -19.865 -0.903 15.089 1.00 92.31 132 THR A N 1
ATOM 1059 C CA . THR A 1 132 ? -19.029 -0.227 14.082 1.00 92.31 132 THR A CA 1
ATOM 1060 C C . THR A 1 132 ? -18.601 -1.216 12.996 1.00 92.31 132 THR A C 1
ATOM 1062 O O . THR A 1 132 ? -18.867 -2.411 13.114 1.00 92.31 132 THR A O 1
ATOM 1065 N N . THR A 1 133 ? -17.927 -0.727 11.956 1.00 91.31 133 THR A N 1
ATOM 1066 C CA . THR A 1 133 ? -17.365 -1.543 10.871 1.00 91.31 133 THR A CA 1
ATOM 1067 C C . THR A 1 133 ? -15.856 -1.371 10.783 1.00 91.31 133 THR A C 1
ATOM 1069 O O . THR A 1 133 ? -15.319 -0.287 11.039 1.00 91.31 133 THR A O 1
ATOM 1072 N N . VAL A 1 134 ? -15.165 -2.440 10.405 1.00 91.19 134 VAL A N 1
ATOM 1073 C CA . VAL A 1 134 ? -13.709 -2.514 10.375 1.00 91.19 134 VAL A CA 1
ATOM 1074 C C . VAL A 1 134 ? -13.226 -3.119 9.055 1.00 91.19 134 VAL A C 1
ATOM 1076 O O . VAL A 1 134 ? -13.502 -4.267 8.711 1.00 91.19 134 VAL A O 1
ATOM 1079 N N . ARG A 1 135 ? -12.419 -2.350 8.327 1.00 89.88 135 ARG A N 1
ATOM 1080 C CA . ARG A 1 135 ? -11.744 -2.747 7.091 1.00 89.88 135 ARG A CA 1
ATOM 1081 C C . ARG A 1 135 ? -10.424 -3.445 7.419 1.00 89.88 135 ARG A C 1
ATOM 1083 O O . ARG A 1 135 ? -9.549 -2.856 8.045 1.00 89.88 135 ARG A O 1
ATOM 1090 N N . MET A 1 136 ? -10.258 -4.667 6.918 1.00 89.12 136 MET A N 1
ATOM 1091 C CA . MET A 1 136 ? -8.983 -5.396 6.866 1.00 89.12 136 MET A CA 1
ATOM 1092 C C . MET A 1 136 ? -8.599 -5.620 5.410 1.00 89.12 136 MET A C 1
ATOM 1094 O O . MET A 1 136 ? -9.440 -6.103 4.658 1.00 89.12 136 MET A O 1
ATOM 1098 N N . VAL A 1 137 ? -7.362 -5.323 5.015 1.00 84.50 137 VAL A N 1
ATOM 1099 C CA . VAL A 1 137 ? -6.844 -5.629 3.668 1.00 84.50 137 VAL A CA 1
ATOM 1100 C C . VAL A 1 137 ? -6.876 -7.150 3.429 1.00 84.50 137 VAL A C 1
ATOM 1102 O O . VAL A 1 137 ? -6.268 -7.878 4.217 1.00 84.50 137 VAL A O 1
ATOM 1105 N N . PRO A 1 138 ? -7.578 -7.662 2.393 1.00 77.31 138 PRO A N 1
ATOM 1106 C CA . PRO A 1 138 ? -7.534 -9.063 2.032 1.00 77.31 138 PRO A CA 1
ATOM 1107 C C . PRO A 1 138 ? -6.111 -9.594 1.845 1.00 77.31 138 PRO A C 1
ATOM 1109 O O . PRO A 1 138 ? -5.206 -8.873 1.410 1.00 77.31 138 PRO A O 1
ATOM 1112 N N . PRO A 1 139 ? -5.902 -10.892 2.102 1.00 74.88 139 PRO A N 1
ATOM 1113 C CA . PRO A 1 139 ? -4.622 -11.519 1.834 1.00 74.88 139 PRO A CA 1
ATOM 1114 C C . PRO A 1 139 ? -4.266 -11.418 0.347 1.00 74.88 139 PRO A C 1
ATOM 1116 O O . PRO A 1 139 ? -5.127 -11.535 -0.525 1.00 74.88 139 PRO A O 1
ATOM 1119 N N . ASN A 1 140 ? -2.967 -11.275 0.064 1.00 72.44 140 ASN A N 1
ATOM 1120 C CA . ASN A 1 140 ? -2.389 -11.241 -1.288 1.00 72.44 140 ASN A CA 1
ATOM 1121 C C . ASN A 1 140 ? -2.809 -10.041 -2.149 1.00 72.44 140 ASN A C 1
ATOM 1123 O O . ASN A 1 140 ? -2.613 -10.044 -3.363 1.00 72.44 140 ASN A O 1
ATOM 1127 N N . GLU A 1 141 ? -3.391 -9.020 -1.530 1.00 75.06 141 GLU A N 1
ATOM 1128 C CA . GLU A 1 141 ? -3.960 -7.895 -2.251 1.00 75.06 141 GLU A CA 1
ATOM 1129 C C . GLU A 1 141 ? -2.877 -6.925 -2.776 1.00 75.06 141 GLU A C 1
ATOM 1131 O O . GLU A 1 141 ? -2.931 -6.495 -3.929 1.00 75.06 141 GLU A O 1
ATOM 1136 N N . TYR A 1 142 ? -1.850 -6.625 -1.971 1.00 76.50 142 TYR A N 1
ATOM 1137 C CA . TYR A 1 142 ? -0.747 -5.737 -2.369 1.00 76.50 142 TYR A CA 1
ATOM 1138 C C . TYR A 1 142 ? 0.539 -6.485 -2.711 1.00 76.50 142 TYR A C 1
ATOM 1140 O O . TYR A 1 142 ? 1.155 -6.205 -3.741 1.00 76.50 142 TYR A O 1
ATOM 1148 N N . SER A 1 143 ? 0.920 -7.467 -1.900 1.00 73.69 143 SER A N 1
ATOM 1149 C CA . SER A 1 143 ? 2.094 -8.321 -2.093 1.00 73.69 143 SER A CA 1
ATOM 1150 C C . SER A 1 143 ? 1.861 -9.701 -1.479 1.00 73.69 143 SER A C 1
ATOM 1152 O O . SER A 1 143 ? 1.055 -9.845 -0.553 1.00 73.69 143 SER A O 1
ATOM 1154 N N . TYR A 1 144 ? 2.545 -10.725 -1.995 1.00 76.94 144 TYR A N 1
ATOM 1155 C CA . TYR A 1 144 ? 2.611 -12.026 -1.323 1.00 76.94 144 TYR A CA 1
ATOM 1156 C C . TYR A 1 144 ? 3.712 -12.006 -0.251 1.00 76.94 144 TYR A C 1
ATOM 1158 O O . TYR A 1 144 ? 4.739 -11.355 -0.445 1.00 76.94 144 TYR A O 1
ATOM 1166 N N . PRO A 1 145 ? 3.571 -12.754 0.859 1.00 76.06 145 PRO A N 1
ATOM 1167 C CA . PRO A 1 145 ? 4.587 -12.789 1.917 1.00 76.06 145 PRO A CA 1
ATOM 1168 C C . PRO A 1 145 ? 5.987 -13.206 1.444 1.00 76.06 145 PRO A C 1
ATOM 1170 O O . PRO A 1 145 ? 6.987 -12.801 2.027 1.00 76.06 145 PRO A O 1
ATOM 1173 N N . THR A 1 146 ? 6.048 -14.037 0.406 1.00 86.12 146 THR A N 1
ATOM 1174 C CA . THR A 1 146 ? 7.272 -14.569 -0.206 1.00 86.12 146 THR A CA 1
ATOM 1175 C C . THR A 1 146 ? 7.653 -13.854 -1.496 1.00 86.12 146 THR A C 1
ATOM 1177 O O . THR A 1 146 ? 8.599 -14.277 -2.160 1.00 86.12 146 THR A O 1
ATOM 1180 N N . GLU A 1 147 ? 6.909 -12.816 -1.879 1.00 88.56 147 GLU A N 1
ATOM 1181 C CA . GLU A 1 147 ? 7.142 -12.092 -3.120 1.00 88.56 147 GLU A CA 1
ATOM 1182 C C . GLU A 1 147 ? 8.462 -11.336 -3.061 1.00 88.56 147 GLU A C 1
ATOM 1184 O O . GLU A 1 147 ? 8.774 -10.630 -2.100 1.00 88.56 147 GLU A O 1
ATOM 1189 N N . VAL A 1 148 ? 9.228 -11.482 -4.129 1.00 89.88 148 VAL A N 1
ATOM 1190 C CA . VAL A 1 148 ? 10.386 -10.654 -4.393 1.00 89.88 148 VAL A CA 1
ATOM 1191 C C . VAL A 1 148 ? 9.884 -9.322 -4.942 1.00 89.88 148 VAL A C 1
ATOM 1193 O O . VAL A 1 148 ? 9.157 -9.291 -5.933 1.00 89.88 148 VAL A O 1
ATOM 1196 N N . VAL A 1 149 ? 10.266 -8.221 -4.301 1.00 88.69 149 VAL A N 1
ATOM 1197 C CA . VAL A 1 149 ? 9.718 -6.893 -4.595 1.00 88.69 149 VAL A CA 1
ATOM 1198 C C . VAL A 1 149 ? 10.820 -5.877 -4.836 1.00 88.69 149 VAL A C 1
ATOM 1200 O O . VAL A 1 149 ? 11.837 -5.887 -4.153 1.00 88.69 149 VAL A O 1
ATOM 1203 N N . THR A 1 150 ? 10.637 -4.955 -5.777 1.00 86.44 150 THR A N 1
ATOM 1204 C CA . THR A 1 150 ? 11.498 -3.763 -5.845 1.00 86.44 150 THR A CA 1
ATOM 1205 C C . THR A 1 150 ? 11.193 -2.803 -4.705 1.00 86.44 150 THR A C 1
ATOM 1207 O O . THR A 1 150 ? 10.101 -2.799 -4.122 1.00 86.44 150 THR A O 1
ATOM 1210 N N . ARG A 1 151 ? 12.156 -1.939 -4.391 1.00 85.00 151 ARG A N 1
ATOM 1211 C CA . ARG A 1 151 ? 11.978 -0.938 -3.338 1.00 85.00 151 ARG A CA 1
ATOM 1212 C C . ARG A 1 151 ? 10.833 0.029 -3.636 1.00 85.00 151 ARG A C 1
ATOM 1214 O O . ARG A 1 151 ? 10.073 0.364 -2.728 1.00 85.00 151 ARG A O 1
ATOM 1221 N N . ALA A 1 152 ? 10.660 0.407 -4.901 1.00 85.94 152 ALA A N 1
ATOM 1222 C CA . ALA A 1 152 ? 9.496 1.163 -5.339 1.00 85.94 152 ALA A CA 1
ATOM 1223 C C . ALA A 1 152 ? 8.178 0.439 -5.017 1.00 85.94 152 ALA A C 1
ATOM 1225 O O . ALA A 1 152 ? 7.272 1.067 -4.478 1.00 85.94 152 ALA A O 1
ATOM 1226 N N . GLN A 1 153 ? 8.062 -0.875 -5.266 1.00 87.88 153 GLN A N 1
ATOM 1227 C CA . GLN A 1 153 ? 6.809 -1.597 -4.963 1.00 87.88 153 GLN A CA 1
ATOM 1228 C C . GLN A 1 153 ? 6.537 -1.668 -3.458 1.00 87.88 153 GLN A C 1
ATOM 1230 O O . GLN A 1 153 ? 5.380 -1.586 -3.050 1.00 87.88 153 GLN A O 1
ATOM 1235 N N . MET A 1 154 ? 7.583 -1.778 -2.629 1.00 89.06 154 MET A N 1
ATOM 1236 C CA . MET A 1 154 ? 7.438 -1.717 -1.171 1.00 89.06 154 MET A CA 1
ATOM 1237 C C . MET A 1 154 ? 6.799 -0.392 -0.738 1.00 89.06 154 MET A C 1
ATOM 1239 O O . MET A 1 154 ? 5.776 -0.391 -0.054 1.00 89.06 154 MET A O 1
ATOM 1243 N N . TRP A 1 155 ? 7.343 0.742 -1.185 1.00 90.00 155 TRP A N 1
ATOM 1244 C CA . TRP A 1 155 ? 6.816 2.059 -0.812 1.00 90.00 155 TRP A CA 1
ATOM 1245 C C . TRP A 1 155 ? 5.490 2.413 -1.491 1.00 90.00 155 TRP A C 1
ATOM 1247 O O . TRP A 1 155 ? 4.663 3.078 -0.870 1.00 90.00 155 TRP A O 1
ATOM 1257 N N . GLU A 1 156 ? 5.232 1.931 -2.708 1.00 88.81 156 GLU A N 1
ATOM 1258 C CA . GLU A 1 156 ? 3.904 1.999 -3.336 1.00 88.81 156 GLU A CA 1
ATOM 1259 C C . GLU A 1 156 ? 2.855 1.265 -2.493 1.00 88.81 156 GLU A C 1
ATOM 1261 O O . GLU A 1 156 ? 1.749 1.774 -2.309 1.00 88.81 156 GLU A O 1
ATOM 1266 N N . GLY A 1 157 ? 3.196 0.092 -1.947 1.00 89.25 157 GLY A N 1
ATOM 1267 C CA . GLY A 1 157 ? 2.324 -0.647 -1.036 1.00 89.25 157 GLY A CA 1
ATOM 1268 C C . GLY A 1 157 ? 2.031 0.136 0.246 1.00 89.25 157 GLY A C 1
ATOM 1269 O O . GLY A 1 157 ? 0.867 0.262 0.618 1.00 89.25 157 GLY A O 1
ATOM 1270 N N . ILE A 1 158 ? 3.044 0.754 0.870 1.00 91.94 158 ILE A N 1
ATOM 1271 C CA . ILE A 1 158 ? 2.825 1.632 2.036 1.00 91.94 158 ILE A CA 1
ATOM 1272 C C . ILE A 1 158 ? 1.952 2.835 1.674 1.00 91.94 158 ILE A C 1
ATOM 1274 O O . ILE A 1 158 ? 1.053 3.186 2.433 1.00 91.94 158 ILE A O 1
ATOM 1278 N N . ALA A 1 159 ? 2.154 3.449 0.507 1.00 90.06 159 ALA A N 1
ATOM 1279 C CA . ALA A 1 159 ? 1.315 4.558 0.068 1.00 90.06 159 ALA A CA 1
ATOM 1280 C C . ALA A 1 159 ? -0.143 4.127 -0.162 1.00 90.06 159 ALA A C 1
ATOM 1282 O O . ALA A 1 159 ? -1.056 4.866 0.195 1.00 90.06 159 ALA A O 1
ATOM 1283 N N . ARG A 1 160 ? -0.392 2.917 -0.682 1.00 88.12 160 ARG A N 1
ATOM 1284 C CA . ARG A 1 160 ? -1.753 2.352 -0.780 1.00 88.12 160 ARG A CA 1
ATOM 1285 C C . ARG A 1 160 ? -2.376 2.136 0.597 1.00 88.12 160 ARG A C 1
ATOM 1287 O O . ARG A 1 160 ? -3.508 2.554 0.811 1.00 88.12 160 ARG A O 1
ATOM 1294 N N . LEU A 1 161 ? -1.623 1.570 1.539 1.00 89.50 161 LEU A N 1
ATOM 1295 C CA . LEU A 1 161 ? -2.073 1.398 2.924 1.00 89.50 161 LEU A CA 1
ATOM 1296 C C . LEU A 1 161 ? -2.392 2.747 3.578 1.00 89.50 161 LEU A C 1
ATOM 1298 O O . LEU A 1 161 ? -3.437 2.896 4.200 1.00 89.50 161 LEU A O 1
ATOM 1302 N N . GLN A 1 162 ? -1.568 3.772 3.354 1.00 89.50 162 GLN A N 1
ATOM 1303 C CA . GLN A 1 162 ? -1.855 5.130 3.814 1.00 89.50 162 GLN A CA 1
ATOM 1304 C C . GLN A 1 162 ? -3.210 5.638 3.292 1.00 89.50 162 GLN A C 1
ATOM 1306 O O . GLN A 1 162 ? -3.948 6.275 4.040 1.00 89.50 162 GLN A O 1
ATOM 1311 N N . ARG A 1 163 ? -3.554 5.358 2.028 1.00 85.88 163 ARG A N 1
ATOM 1312 C CA . ARG A 1 163 ? -4.838 5.767 1.438 1.00 85.88 163 ARG A CA 1
ATOM 1313 C C . ARG A 1 163 ? -6.030 5.022 2.037 1.00 85.88 163 ARG A C 1
ATOM 1315 O O . ARG A 1 163 ? -7.056 5.654 2.259 1.00 85.88 163 ARG A O 1
ATOM 1322 N N . GLU A 1 164 ? -5.891 3.739 2.362 1.00 85.81 164 GLU A N 1
ATOM 1323 C CA . GLU A 1 164 ? -6.921 2.970 3.087 1.00 85.81 164 GLU A CA 1
ATOM 1324 C C . GLU A 1 164 ? -7.159 3.543 4.497 1.00 85.81 164 GLU A C 1
ATOM 1326 O O . GLU A 1 164 ? -8.294 3.685 4.963 1.00 85.81 164 GLU A O 1
ATOM 1331 N N . ILE A 1 165 ? -6.079 3.945 5.168 1.00 88.88 165 ILE A N 1
ATOM 1332 C CA . ILE A 1 165 ? -6.138 4.582 6.485 1.00 88.88 165 ILE A CA 1
ATOM 1333 C C . ILE A 1 165 ? -6.792 5.972 6.392 1.00 88.88 165 ILE A C 1
ATOM 1335 O O . ILE A 1 165 ? -7.661 6.308 7.192 1.00 88.88 165 ILE A O 1
ATOM 1339 N N . GLU A 1 166 ? -6.430 6.772 5.387 1.00 86.25 166 GLU A N 1
ATOM 1340 C CA . GLU A 1 166 ? -7.048 8.079 5.119 1.00 86.25 166 GLU A CA 1
ATOM 1341 C C . GLU A 1 166 ? -8.546 7.948 4.790 1.00 86.25 166 GLU A C 1
ATOM 1343 O O . GLU A 1 166 ? -9.348 8.766 5.236 1.00 86.25 166 GLU A O 1
ATOM 1348 N N . ALA A 1 167 ? -8.929 6.912 4.040 1.00 82.12 167 ALA A N 1
ATOM 1349 C CA . ALA A 1 167 ? -10.305 6.646 3.624 1.00 82.12 167 ALA A CA 1
ATOM 1350 C C . ALA A 1 167 ? -11.257 6.364 4.794 1.00 82.12 167 ALA A C 1
ATOM 1352 O O . ALA A 1 167 ? -12.423 6.765 4.762 1.00 82.12 167 ALA A O 1
ATOM 1353 N N . THR A 1 168 ? -10.764 5.653 5.808 1.00 86.25 168 THR A N 1
ATOM 1354 C CA . THR A 1 168 ? -11.521 5.322 7.026 1.00 86.25 168 THR A CA 1
ATOM 1355 C C . THR A 1 168 ? -11.436 6.435 8.069 1.00 86.25 168 THR A C 1
ATOM 1357 O O . THR A 1 168 ? -12.347 6.598 8.874 1.00 86.25 168 THR A O 1
ATOM 1360 N N . GLY A 1 169 ? -10.354 7.220 8.065 1.00 87.12 169 GLY A N 1
ATOM 1361 C CA . GLY A 1 169 ? -10.124 8.315 9.009 1.00 87.12 169 GLY A CA 1
ATOM 1362 C C . GLY A 1 169 ? -9.805 7.857 10.436 1.00 87.12 169 GLY A C 1
ATOM 1363 O O . GLY A 1 169 ? -9.436 8.687 11.265 1.00 87.12 169 GLY A O 1
ATOM 1364 N N . ARG A 1 170 ? -9.899 6.556 10.735 1.00 92.44 170 ARG A N 1
ATOM 1365 C CA . ARG A 1 170 ? -9.587 5.958 12.038 1.00 92.44 170 ARG A CA 1
ATOM 1366 C C . ARG A 1 170 ? -8.851 4.647 11.846 1.00 92.44 170 ARG A C 1
ATOM 1368 O O . ARG A 1 170 ? -9.232 3.839 11.004 1.00 92.44 170 ARG A O 1
ATOM 1375 N N . ILE A 1 171 ? -7.838 4.404 12.666 1.00 95.44 171 ILE A N 1
ATOM 1376 C CA . ILE A 1 171 ? -7.042 3.174 12.615 1.00 95.44 171 ILE A CA 1
ATOM 1377 C C . ILE A 1 171 ? -6.974 2.496 13.978 1.00 95.44 171 ILE A C 1
ATOM 1379 O O . ILE A 1 171 ? -6.790 3.152 15.003 1.00 95.44 171 ILE A O 1
ATOM 1383 N N . VAL A 1 172 ? -7.059 1.169 13.980 1.00 97.69 172 VAL A N 1
ATOM 1384 C CA . VAL A 1 172 ? -6.681 0.326 15.112 1.00 97.69 172 VAL A CA 1
ATOM 1385 C C . VAL A 1 172 ? -5.458 -0.502 14.727 1.00 97.69 172 VAL A C 1
ATOM 1387 O O . VAL A 1 172 ? -5.459 -1.193 13.711 1.00 97.69 172 VAL A O 1
ATOM 1390 N N . LEU A 1 173 ? -4.405 -0.432 15.538 1.00 97.75 173 LEU A N 1
ATOM 1391 C CA . LEU A 1 173 ? -3.214 -1.268 15.423 1.00 97.75 173 LEU A CA 1
ATOM 1392 C C . LEU A 1 173 ? -3.368 -2.479 16.347 1.00 97.75 173 LEU A C 1
ATOM 1394 O O . LEU A 1 173 ? -3.361 -2.321 17.569 1.00 97.75 173 LEU A O 1
ATOM 1398 N N . TYR A 1 174 ? -3.503 -3.677 15.782 1.00 97.69 174 TYR A N 1
ATOM 1399 C CA . TYR A 1 174 ? -3.516 -4.929 16.541 1.00 97.69 174 TYR A CA 1
ATOM 1400 C C . TYR A 1 174 ? -2.076 -5.396 16.785 1.00 97.69 174 TYR A C 1
ATOM 1402 O O . TYR A 1 174 ? -1.481 -6.078 15.949 1.00 97.69 174 TYR A O 1
ATOM 1410 N N . LEU A 1 175 ? -1.488 -4.962 17.904 1.00 96.25 175 LEU A N 1
ATOM 1411 C CA . LEU A 1 175 ? -0.067 -5.148 18.207 1.00 96.25 175 LEU A CA 1
ATOM 1412 C C . LEU A 1 175 ? 0.200 -6.522 18.827 1.00 96.25 175 LEU A C 1
ATOM 1414 O O . LEU A 1 175 ? 0.177 -6.689 20.047 1.00 96.25 175 LEU A O 1
ATOM 1418 N N . THR A 1 176 ? 0.480 -7.499 17.970 1.00 95.56 176 THR A N 1
ATOM 1419 C CA . THR A 1 176 ? 1.024 -8.805 18.360 1.00 95.56 176 THR A CA 1
ATOM 1420 C C . THR A 1 176 ? 2.520 -8.713 18.685 1.00 95.56 176 THR A C 1
ATOM 1422 O O . THR A 1 176 ? 3.185 -7.719 18.388 1.00 95.56 176 THR A O 1
ATOM 1425 N N . ASP A 1 177 ? 3.058 -9.761 19.305 1.00 93.19 177 ASP A N 1
ATOM 1426 C CA . ASP A 1 177 ? 4.476 -9.893 19.676 1.00 93.19 177 ASP A CA 1
ATOM 1427 C C . ASP A 1 177 ? 5.444 -9.892 18.477 1.00 93.19 177 ASP A C 1
ATOM 1429 O O . ASP A 1 177 ? 6.612 -9.551 18.625 1.00 93.19 177 ASP A O 1
ATOM 1433 N N . ASP A 1 178 ? 4.946 -10.234 17.290 1.00 93.06 178 ASP A N 1
ATOM 1434 C CA . ASP A 1 178 ? 5.661 -10.261 16.011 1.00 93.06 178 ASP A CA 1
ATOM 1435 C C . ASP A 1 178 ? 5.241 -9.127 15.058 1.00 93.06 178 ASP A C 1
ATOM 1437 O O . ASP A 1 178 ? 5.571 -9.143 13.866 1.00 93.06 178 ASP A O 1
ATOM 1441 N N . TYR A 1 179 ? 4.493 -8.129 15.545 1.00 94.56 179 TYR A N 1
ATOM 1442 C CA . TYR A 1 179 ? 3.953 -7.056 14.704 1.00 94.56 179 TYR A CA 1
ATOM 1443 C C . TYR A 1 179 ? 5.061 -6.295 13.959 1.00 94.56 179 TYR A C 1
ATOM 1445 O O . TYR A 1 179 ? 4.951 -6.037 12.758 1.00 94.56 179 TYR A O 1
ATOM 1453 N N . ALA A 1 180 ? 6.163 -5.978 14.645 1.00 93.31 180 ALA A N 1
ATOM 1454 C CA . ALA A 1 180 ? 7.272 -5.198 14.094 1.00 93.31 180 ALA A CA 1
ATOM 1455 C C . ALA A 1 180 ? 8.282 -6.008 13.260 1.00 93.31 180 ALA A C 1
ATOM 1457 O O . ALA A 1 180 ? 9.243 -5.435 12.735 1.00 93.31 180 ALA A O 1
ATOM 1458 N N . ASP A 1 181 ? 8.048 -7.310 13.072 1.00 91.94 181 ASP A N 1
ATOM 1459 C CA . ASP A 1 181 ? 8.824 -8.129 12.134 1.00 91.94 181 ASP A CA 1
ATOM 1460 C C . ASP A 1 181 ? 8.455 -7.837 10.670 1.00 91.94 181 ASP A C 1
ATOM 1462 O O . ASP A 1 181 ? 9.195 -8.180 9.748 1.00 91.94 181 ASP A O 1
ATOM 1466 N N . SER A 1 182 ? 7.298 -7.213 10.437 1.00 91.19 182 SER A N 1
ATOM 1467 C CA . SER A 1 182 ? 6.770 -6.923 9.107 1.00 91.19 182 SER A CA 1
ATOM 1468 C C . SER A 1 182 ? 7.073 -5.488 8.685 1.00 91.19 182 SER A C 1
ATOM 1470 O O . SER A 1 182 ? 6.645 -4.535 9.338 1.00 91.19 182 SER A O 1
ATOM 1472 N N . PHE A 1 183 ? 7.727 -5.335 7.528 1.00 91.56 183 PHE A N 1
ATOM 1473 C CA . PHE A 1 183 ? 7.923 -4.034 6.877 1.00 91.56 183 PHE A CA 1
ATOM 1474 C C . PHE A 1 183 ? 6.590 -3.291 6.685 1.00 91.56 183 PHE A C 1
ATOM 1476 O O . PHE A 1 183 ? 6.499 -2.091 6.930 1.00 91.56 183 PHE A O 1
ATOM 1483 N N . TRP A 1 184 ? 5.538 -4.020 6.298 1.00 91.75 184 TRP A N 1
ATOM 1484 C CA . TRP A 1 184 ? 4.204 -3.467 6.056 1.00 91.75 184 TRP A CA 1
ATOM 1485 C C . TRP A 1 184 ? 3.588 -2.895 7.336 1.00 91.75 184 TRP A C 1
ATOM 1487 O O . TRP A 1 184 ? 3.182 -1.737 7.352 1.00 91.75 184 TRP A O 1
ATOM 1497 N N . CYS A 1 185 ? 3.640 -3.659 8.431 1.00 94.19 185 CYS A N 1
ATOM 1498 C CA . CYS A 1 185 ? 3.072 -3.260 9.720 1.00 94.19 185 CYS A CA 1
ATOM 1499 C C . CYS A 1 185 ? 3.834 -2.080 10.341 1.00 94.19 185 CYS A C 1
ATOM 1501 O O . CYS A 1 185 ? 3.224 -1.189 10.940 1.00 94.19 185 CYS A O 1
ATOM 1503 N N . ALA A 1 186 ? 5.162 -2.045 10.165 1.00 94.44 186 ALA A N 1
ATOM 1504 C CA . ALA A 1 186 ? 5.985 -0.893 10.526 1.00 94.44 186 ALA A CA 1
ATOM 1505 C C . ALA A 1 186 ? 5.584 0.352 9.717 1.00 94.44 186 ALA A C 1
ATOM 1507 O O . ALA A 1 186 ? 5.411 1.426 10.294 1.00 94.44 186 ALA A O 1
ATOM 1508 N N . GLY A 1 187 ? 5.358 0.209 8.408 1.00 94.62 187 GLY A N 1
ATOM 1509 C CA . GLY A 1 187 ? 4.891 1.301 7.555 1.00 94.62 187 GLY A CA 1
ATOM 1510 C C . GLY A 1 187 ? 3.487 1.803 7.900 1.00 94.62 187 GLY A C 1
ATOM 1511 O O . GLY A 1 187 ? 3.282 3.015 7.929 1.00 94.62 187 GLY A O 1
ATOM 1512 N N . GLU A 1 188 ? 2.544 0.920 8.234 1.00 95.19 188 GLU A N 1
ATOM 1513 C CA . GLU A 1 188 ? 1.198 1.288 8.709 1.00 95.19 188 GLU A CA 1
ATOM 1514 C C . GLU A 1 188 ? 1.254 2.050 10.037 1.00 95.19 188 GLU A C 1
ATOM 1516 O O . GLU A 1 188 ? 0.641 3.112 10.166 1.00 95.19 188 GLU A O 1
ATOM 1521 N N . LEU A 1 189 ? 2.048 1.565 11.001 1.00 95.56 189 LEU A N 1
ATOM 1522 C CA . LEU A 1 189 ? 2.290 2.257 12.272 1.00 95.56 189 LEU A CA 1
ATOM 1523 C C . LEU A 1 189 ? 2.911 3.641 12.037 1.00 95.56 189 LEU A C 1
ATOM 1525 O O . LEU A 1 189 ? 2.474 4.626 12.636 1.00 95.56 189 LEU A O 1
ATOM 1529 N N . MET A 1 190 ? 3.899 3.740 11.145 1.00 93.94 190 MET A N 1
ATOM 1530 C CA . MET A 1 190 ? 4.538 5.015 10.834 1.00 93.94 190 MET A CA 1
ATOM 1531 C C . MET A 1 190 ? 3.571 5.986 10.144 1.00 93.94 190 MET A C 1
ATOM 1533 O O . MET A 1 190 ? 3.553 7.170 10.479 1.00 93.94 190 MET A O 1
ATOM 1537 N N . CYS A 1 191 ? 2.726 5.492 9.233 1.00 92.94 191 CYS A N 1
ATOM 1538 C CA . CYS A 1 191 ? 1.664 6.271 8.598 1.00 92.94 191 CYS A CA 1
ATOM 1539 C C . CYS A 1 191 ? 0.648 6.773 9.632 1.00 92.94 191 CYS A C 1
ATOM 1541 O O . CYS A 1 191 ? 0.305 7.957 9.616 1.00 92.94 191 CYS A O 1
ATOM 1543 N N . ALA A 1 192 ? 0.209 5.915 10.557 1.00 92.75 192 ALA A N 1
ATOM 1544 C CA . ALA A 1 192 ? -0.693 6.290 11.643 1.00 92.75 192 ALA A CA 1
ATOM 1545 C C . ALA A 1 192 ? -0.092 7.397 12.519 1.00 92.75 192 ALA A C 1
ATOM 1547 O O . ALA A 1 192 ? -0.731 8.421 12.761 1.00 92.75 192 ALA A O 1
ATOM 1548 N N . ALA A 1 193 ? 1.166 7.231 12.938 1.00 89.69 193 ALA A N 1
ATOM 1549 C CA . ALA A 1 193 ? 1.879 8.231 13.724 1.00 89.69 193 ALA A CA 1
ATOM 1550 C C . ALA A 1 193 ? 2.039 9.556 12.961 1.00 89.69 193 ALA A C 1
ATOM 1552 O O . ALA A 1 193 ? 1.791 10.624 13.519 1.00 89.69 193 ALA A O 1
ATOM 1553 N N . TYR A 1 194 ? 2.398 9.500 11.677 1.00 85.81 194 TYR A N 1
ATOM 1554 C CA . TYR A 1 194 ? 2.501 10.670 10.805 1.00 85.81 194 TYR A CA 1
ATOM 1555 C C . TYR A 1 194 ? 1.175 11.439 10.716 1.00 85.81 194 TYR A C 1
ATOM 1557 O O . TYR A 1 194 ? 1.146 12.637 11.000 1.00 85.81 194 TYR A O 1
ATOM 1565 N N . MET A 1 195 ? 0.081 10.761 10.367 1.00 86.94 195 MET A N 1
ATOM 1566 C CA . MET A 1 195 ? -1.222 11.397 10.141 1.00 86.94 195 MET A CA 1
ATOM 1567 C C . MET A 1 195 ? -1.885 11.896 11.430 1.00 86.94 195 MET A C 1
ATOM 1569 O O . MET A 1 195 ? -2.634 12.871 11.387 1.00 86.94 195 MET A O 1
ATOM 1573 N N . LEU A 1 196 ? -1.605 11.259 12.572 1.00 83.88 196 LEU A N 1
ATOM 1574 C CA . LEU A 1 196 ? -2.115 11.686 13.877 1.00 83.88 196 LEU A CA 1
ATOM 1575 C C . LEU A 1 196 ? -1.311 12.861 14.460 1.00 83.88 196 LEU A C 1
ATOM 1577 O O . LEU A 1 196 ? -1.889 13.802 15.000 1.00 83.88 196 LEU A O 1
ATOM 1581 N N . LEU A 1 197 ? 0.024 12.808 14.386 1.00 72.81 197 LEU A N 1
ATOM 1582 C CA . LEU A 1 197 ? 0.901 13.703 15.157 1.00 72.81 197 LEU A CA 1
ATOM 1583 C C . LEU A 1 197 ? 1.371 14.936 14.377 1.00 72.81 197 LEU A C 1
ATOM 1585 O O . LEU A 1 197 ? 1.753 15.930 14.990 1.00 72.81 197 LEU A O 1
ATOM 1589 N N . HIS A 1 198 ? 1.366 14.901 13.042 1.00 65.88 198 HIS A N 1
ATOM 1590 C CA . HIS A 1 198 ? 1.942 15.967 12.215 1.00 65.88 198 HIS A CA 1
ATOM 1591 C C . HIS A 1 198 ? 0.858 16.743 11.456 1.00 65.88 198 HIS A C 1
ATOM 1593 O O . HIS A 1 198 ? 0.735 16.680 10.235 1.00 65.88 198 HIS A O 1
ATOM 1599 N N . THR A 1 199 ? 0.094 17.548 12.196 1.00 52.62 199 THR A N 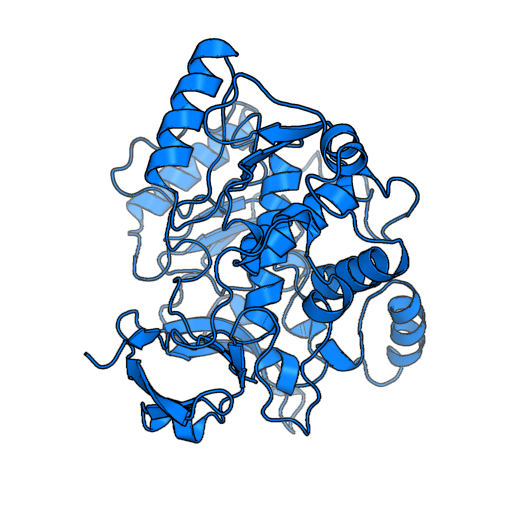1
ATOM 1600 C CA . THR A 1 199 ? -1.002 18.395 11.685 1.00 52.62 199 THR A CA 1
ATOM 1601 C C . THR A 1 199 ? -0.553 19.771 11.157 1.00 52.62 199 THR A C 1
ATOM 1603 O O . THR A 1 199 ? -1.378 20.536 10.660 1.00 52.62 199 THR A O 1
ATOM 1606 N N . GLY A 1 200 ? 0.744 20.101 11.235 1.00 45.56 200 GLY A N 1
ATOM 1607 C CA . GLY A 1 200 ? 1.263 21.459 10.997 1.00 45.56 200 GLY A CA 1
ATOM 1608 C C . GLY A 1 200 ? 1.751 21.796 9.578 1.00 45.56 200 GLY A C 1
ATOM 1609 O O . GLY A 1 200 ? 2.046 22.959 9.304 1.00 45.56 200 GLY A O 1
ATOM 1610 N N . GLY A 1 201 ? 1.864 20.830 8.661 1.00 44.88 201 GLY A N 1
ATOM 1611 C CA . GLY A 1 201 ? 2.368 21.085 7.304 1.00 44.88 201 GLY A CA 1
ATOM 1612 C C . GLY A 1 201 ? 1.260 21.387 6.288 1.00 44.88 201 GLY A C 1
ATOM 1613 O O . GLY A 1 201 ? 0.192 20.785 6.304 1.00 44.88 201 GLY A O 1
ATOM 1614 N N . ARG A 1 202 ? 1.507 22.304 5.347 1.00 39.66 202 ARG A N 1
ATOM 1615 C CA . ARG A 1 202 ? 0.710 22.409 4.113 1.00 39.66 202 ARG A CA 1
ATOM 1616 C C . ARG A 1 202 ? 1.310 21.460 3.076 1.00 39.66 202 ARG A C 1
ATOM 1618 O O . ARG A 1 202 ? 2.474 21.626 2.719 1.00 39.66 202 ARG A O 1
ATOM 1625 N N . ARG A 1 203 ? 0.531 20.510 2.547 1.00 46.00 203 ARG A N 1
ATOM 1626 C CA . ARG A 1 203 ? 0.867 19.888 1.257 1.00 46.00 203 ARG A CA 1
ATOM 1627 C C . ARG A 1 203 ? 0.664 20.961 0.182 1.00 46.00 203 ARG A C 1
ATOM 1629 O O . ARG A 1 203 ? -0.266 21.761 0.275 1.00 46.00 203 ARG A O 1
ATOM 1636 N N . LEU A 1 204 ? 1.517 21.000 -0.844 1.00 40.72 204 LEU A N 1
ATOM 1637 C CA . LEU A 1 204 ? 1.345 21.963 -1.943 1.00 40.72 204 LEU A CA 1
ATOM 1638 C C . LEU A 1 204 ? 0.041 21.760 -2.723 1.00 40.72 204 LEU A C 1
ATOM 1640 O O . LEU A 1 204 ? -0.429 22.660 -3.414 1.00 40.72 204 LEU A O 1
ATOM 1644 N N . VAL A 1 205 ? -0.542 20.570 -2.589 1.00 38.62 205 VAL A N 1
ATOM 1645 C CA . VAL A 1 205 ? -1.797 20.167 -3.204 1.00 38.62 205 VAL A CA 1
ATOM 1646 C C . VAL A 1 205 ? -2.652 19.517 -2.111 1.00 38.62 205 VAL A C 1
ATOM 1648 O O . VAL A 1 205 ? -2.623 18.306 -1.922 1.00 38.62 205 VAL A O 1
ATOM 1651 N N . GLY A 1 206 ? -3.364 20.338 -1.333 1.00 46.88 206 GLY A N 1
ATOM 1652 C CA . GLY A 1 206 ? -4.346 19.885 -0.334 1.00 46.88 206 GLY A CA 1
ATOM 1653 C C . GLY A 1 206 ? -3.893 19.914 1.134 1.00 46.88 206 GLY A C 1
ATOM 1654 O O . GLY A 1 206 ? -2.745 20.217 1.461 1.00 46.88 206 GLY A O 1
ATOM 1655 N N . ARG A 1 207 ? -4.840 19.631 2.042 1.00 53.44 207 ARG A N 1
ATOM 1656 C CA . ARG A 1 207 ? -4.554 19.393 3.469 1.00 53.44 207 ARG A CA 1
ATOM 1657 C C . ARG A 1 207 ? -3.735 18.104 3.601 1.00 53.44 207 ARG A C 1
ATOM 1659 O O . ARG A 1 207 ? -3.923 17.186 2.806 1.00 53.44 207 ARG A O 1
ATOM 1666 N N . LEU A 1 208 ? -2.824 18.042 4.576 1.00 59.53 208 LEU A N 1
ATOM 1667 C CA . LEU A 1 208 ? -2.227 16.760 4.956 1.00 59.53 208 LEU A CA 1
ATOM 1668 C C . LEU A 1 208 ? -3.350 15.806 5.390 1.00 59.53 208 LEU A C 1
ATOM 1670 O O . LEU A 1 208 ? -4.306 16.280 6.013 1.00 59.53 208 LEU A O 1
ATOM 1674 N N . PRO A 1 209 ? -3.261 14.510 5.054 1.00 65.38 209 PRO A N 1
ATOM 1675 C CA . PRO A 1 209 ? -4.214 13.529 5.547 1.00 65.38 209 PRO A CA 1
ATOM 1676 C C . PRO A 1 209 ? -4.180 13.536 7.077 1.00 65.38 209 PRO A C 1
ATOM 1678 O O . PRO A 1 209 ? -3.108 13.472 7.679 1.00 65.38 209 PRO A O 1
ATOM 1681 N N . GLN A 1 210 ? -5.352 13.699 7.685 1.00 73.69 210 GLN A N 1
ATOM 1682 C CA . GLN A 1 210 ? -5.528 13.737 9.132 1.00 73.69 210 GLN A CA 1
ATOM 1683 C C . GLN A 1 210 ? -6.305 12.504 9.555 1.00 73.69 210 GLN A C 1
ATOM 1685 O O . GLN A 1 210 ? -7.303 12.153 8.926 1.00 73.69 210 GLN A O 1
ATOM 1690 N N . LEU A 1 211 ? -5.843 11.881 10.631 1.00 85.56 211 LEU A N 1
ATOM 1691 C CA . LEU A 1 211 ? -6.606 10.863 11.331 1.00 85.56 211 LEU A CA 1
ATOM 1692 C C . LEU A 1 211 ? -7.487 11.523 12.387 1.00 85.56 211 LEU A C 1
ATOM 1694 O O . LEU A 1 211 ? -7.025 12.381 13.138 1.00 85.56 211 LEU A O 1
ATOM 1698 N N . GLU A 1 212 ? -8.747 11.103 12.446 1.00 88.12 212 GLU A N 1
ATOM 1699 C CA . GLU A 1 212 ? -9.646 11.426 13.552 1.00 88.12 212 GLU A CA 1
ATOM 1700 C C . GLU A 1 212 ? -9.201 10.709 14.826 1.00 88.12 212 GLU A C 1
ATOM 1702 O O . GLU A 1 212 ? -9.243 11.292 15.908 1.00 88.12 212 GLU A O 1
ATOM 1707 N N . ASP A 1 213 ? -8.771 9.451 14.694 1.00 91.50 213 ASP A N 1
ATOM 1708 C CA . ASP A 1 213 ? -8.352 8.632 15.825 1.00 91.50 213 ASP A CA 1
ATOM 1709 C C . ASP A 1 213 ? -7.352 7.536 15.420 1.00 91.50 213 ASP A C 1
ATOM 1711 O O . ASP A 1 213 ? -7.395 6.993 14.313 1.00 91.50 213 ASP A O 1
ATOM 1715 N N . ALA A 1 214 ? -6.457 7.190 16.343 1.00 95.31 214 ALA A N 1
ATOM 1716 C CA . ALA A 1 214 ? -5.548 6.059 16.212 1.00 95.31 214 ALA A CA 1
ATOM 1717 C C . ALA A 1 214 ? -5.450 5.318 17.546 1.00 95.31 214 ALA A C 1
ATOM 1719 O O . ALA A 1 214 ? -5.015 5.869 18.564 1.00 95.31 214 ALA A O 1
ATOM 1720 N N . GLN A 1 215 ? -5.825 4.047 17.521 1.00 96.94 215 GLN A N 1
ATOM 1721 C CA . GLN A 1 215 ? -5.945 3.191 18.690 1.00 96.94 215 GLN A CA 1
ATOM 1722 C C . GLN A 1 215 ? -5.017 1.981 18.576 1.00 96.94 215 GLN A C 1
ATOM 1724 O O . GLN A 1 215 ? -4.619 1.568 17.491 1.00 96.94 215 GLN A O 1
ATOM 1729 N N . VAL A 1 216 ? -4.692 1.393 19.717 1.00 97.81 216 VAL A N 1
ATOM 1730 C CA . VAL A 1 216 ? -3.898 0.177 19.864 1.00 97.81 216 VAL A CA 1
ATOM 1731 C C . VAL A 1 216 ? -4.743 -0.860 20.586 1.00 97.81 216 VAL A C 1
ATOM 1733 O O . VAL A 1 216 ? -5.310 -0.580 21.645 1.00 97.81 216 VAL A O 1
ATOM 1736 N N . ALA A 1 217 ? -4.802 -2.057 20.019 1.00 97.62 217 ALA A N 1
ATOM 1737 C CA . ALA A 1 217 ? -5.375 -3.249 20.619 1.00 97.62 217 ALA A CA 1
ATOM 1738 C C . ALA A 1 217 ? -4.252 -4.257 20.891 1.00 97.62 217 ALA A C 1
ATOM 1740 O O . ALA A 1 217 ? -3.345 -4.409 20.071 1.00 97.62 217 ALA A O 1
ATOM 1741 N N . LEU A 1 218 ? -4.309 -4.931 22.040 1.00 96.44 218 LEU A N 1
ATOM 1742 C CA . LEU A 1 218 ? -3.350 -5.971 22.413 1.00 96.44 218 LEU A CA 1
ATOM 1743 C C . LEU A 1 218 ? -4.059 -7.332 22.458 1.00 96.44 218 LEU A C 1
ATOM 1745 O O . LEU A 1 218 ? -5.175 -7.403 22.986 1.00 96.44 218 LEU A O 1
ATOM 1749 N N . PRO A 1 219 ? -3.421 -8.412 21.978 1.00 93.62 219 PRO A N 1
ATOM 1750 C CA . PRO A 1 219 ? -3.936 -9.767 22.121 1.00 93.62 219 PRO A CA 1
ATOM 1751 C C . PRO A 1 219 ? -4.325 -10.111 23.559 1.00 93.62 219 PRO A C 1
ATOM 1753 O O . PRO A 1 219 ? -3.565 -9.881 24.499 1.00 93.62 219 PRO A O 1
ATOM 1756 N N . GLY A 1 220 ? -5.528 -10.659 23.737 1.00 90.31 220 GLY A N 1
ATOM 1757 C CA . GLY A 1 220 ? -6.035 -11.096 25.042 1.00 90.31 220 GLY A CA 1
ATOM 1758 C C . GLY A 1 220 ? -6.374 -9.977 26.038 1.00 90.31 220 GLY A C 1
ATOM 1759 O O . GLY A 1 220 ? -6.847 -10.278 27.133 1.00 90.31 220 GLY A O 1
ATOM 1760 N N . VAL A 1 221 ? -6.185 -8.702 25.683 1.00 91.88 221 VAL A N 1
ATOM 1761 C CA . VAL A 1 221 ? -6.528 -7.559 26.542 1.00 91.88 221 VAL A CA 1
ATOM 1762 C C . VAL A 1 221 ? -7.828 -6.920 26.047 1.00 91.88 221 VAL A C 1
ATOM 1764 O O . VAL A 1 221 ? -7.891 -6.470 24.903 1.00 91.88 221 VAL A O 1
ATOM 1767 N N . PRO A 1 222 ? -8.879 -6.836 26.883 1.00 87.75 222 PRO A N 1
ATOM 1768 C CA . PRO A 1 222 ? -10.122 -6.190 26.487 1.00 87.75 222 PRO A CA 1
ATOM 1769 C C . PRO A 1 222 ? -9.945 -4.696 26.185 1.00 87.75 222 PRO A C 1
ATOM 1771 O O . PRO A 1 222 ? -9.370 -3.948 26.977 1.00 87.75 222 PRO A O 1
ATOM 1774 N N . GLY A 1 223 ? -10.539 -4.250 25.078 1.00 91.94 223 GLY A N 1
ATOM 1775 C CA . GLY A 1 223 ? -10.611 -2.840 24.698 1.00 91.94 223 GLY A CA 1
ATOM 1776 C C . GLY A 1 223 ? -9.436 -2.350 23.851 1.00 91.94 223 GLY A C 1
ATOM 1777 O O . GLY A 1 223 ? -8.667 -3.125 23.290 1.00 91.94 223 GLY A O 1
ATOM 1778 N N . THR A 1 224 ? -9.346 -1.028 23.724 1.00 96.62 224 THR A N 1
ATOM 1779 C CA . THR A 1 224 ? -8.298 -0.331 22.975 1.00 96.62 224 THR A CA 1
ATOM 1780 C C . THR A 1 224 ? -7.740 0.812 23.811 1.00 96.62 224 THR A C 1
ATOM 1782 O O . THR A 1 224 ? -8.379 1.267 24.764 1.00 96.62 224 THR A O 1
ATOM 1785 N N . MET A 1 225 ? -6.553 1.292 23.457 1.00 97.06 225 MET A N 1
ATOM 1786 C CA . MET A 1 225 ? -5.968 2.495 24.045 1.00 97.06 225 MET A CA 1
ATOM 1787 C C . MET A 1 225 ? -5.454 3.447 22.961 1.00 97.06 225 MET A C 1
ATOM 1789 O O . MET A 1 225 ? -4.990 2.967 21.928 1.00 97.06 225 MET A O 1
ATOM 1793 N N . PRO A 1 226 ? -5.456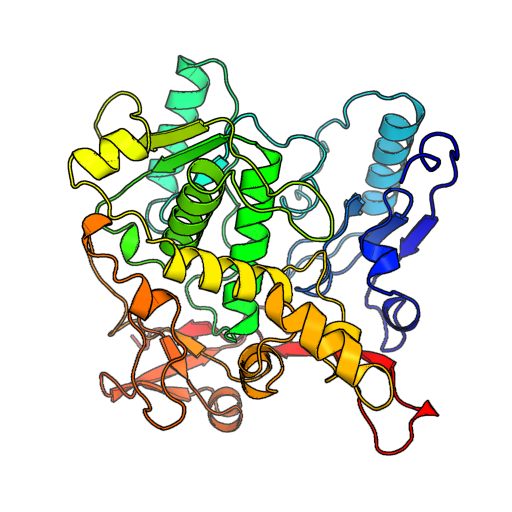 4.772 23.183 1.00 96.94 226 PRO A N 1
ATOM 1794 C CA . PRO A 1 226 ? -4.913 5.712 22.206 1.00 96.94 226 PRO A CA 1
ATOM 1795 C C . PRO A 1 226 ? -3.440 5.432 21.889 1.00 96.94 226 PRO A C 1
ATOM 1797 O O . PRO A 1 226 ? -2.658 5.104 22.788 1.00 96.94 226 PRO A O 1
ATOM 1800 N N . LEU A 1 227 ? -3.037 5.635 20.631 1.00 95.25 227 LEU A N 1
ATOM 1801 C CA . LEU A 1 227 ? -1.669 5.404 20.147 1.00 95.25 227 LEU A CA 1
ATOM 1802 C C . LEU A 1 227 ? -0.612 6.114 21.009 1.00 95.25 227 LEU A C 1
ATOM 1804 O O . LEU A 1 227 ? 0.391 5.518 21.398 1.00 95.25 227 LEU A O 1
ATOM 1808 N N . VAL A 1 228 ? -0.861 7.379 21.361 1.00 93.94 228 VAL A N 1
ATOM 1809 C CA . VAL A 1 228 ? 0.040 8.187 22.203 1.00 93.94 228 VAL A CA 1
ATOM 1810 C C . VAL A 1 228 ? 0.147 7.615 23.618 1.00 93.94 228 VAL A C 1
ATOM 1812 O O . VAL A 1 228 ? 1.223 7.604 24.209 1.00 93.94 228 VAL A O 1
ATOM 1815 N N . THR A 1 229 ? -0.950 7.087 24.165 1.00 96.44 229 THR A N 1
ATOM 1816 C CA . THR A 1 229 ? -0.940 6.421 25.473 1.00 96.44 229 THR A CA 1
ATOM 1817 C C . THR A 1 229 ? -0.138 5.123 25.428 1.00 96.44 229 THR A C 1
ATOM 1819 O O . THR A 1 229 ? 0.639 4.873 26.347 1.00 96.44 229 THR A O 1
ATOM 1822 N N . ALA A 1 230 ? -0.280 4.321 24.369 1.00 96.62 230 ALA A N 1
ATOM 1823 C CA . ALA A 1 230 ? 0.521 3.114 24.176 1.00 96.62 230 ALA A CA 1
ATOM 1824 C C . ALA A 1 230 ? 2.023 3.436 24.068 1.00 96.62 230 ALA A C 1
ATOM 1826 O O . ALA A 1 230 ? 2.839 2.773 24.711 1.00 96.62 230 ALA A O 1
ATOM 1827 N N . ALA A 1 231 ? 2.379 4.497 23.337 1.00 95.31 231 ALA A N 1
ATOM 1828 C CA . ALA A 1 231 ? 3.755 4.981 23.231 1.00 95.31 231 ALA A CA 1
ATOM 1829 C C . ALA A 1 231 ? 4.325 5.421 24.589 1.00 95.31 231 ALA A C 1
ATOM 1831 O O . ALA A 1 231 ? 5.405 4.985 24.977 1.00 95.31 231 ALA A O 1
ATOM 1832 N N . ASN A 1 232 ? 3.570 6.208 25.363 1.00 95.69 232 ASN A N 1
ATOM 1833 C CA . ASN A 1 232 ? 3.982 6.654 26.701 1.00 95.69 232 ASN A CA 1
ATOM 1834 C C . ASN A 1 232 ? 4.152 5.496 27.699 1.00 95.69 232 ASN A C 1
ATOM 1836 O O . ASN A 1 232 ? 4.876 5.630 28.682 1.00 95.69 232 ASN A O 1
ATOM 1840 N N . ARG A 1 233 ? 3.489 4.360 27.455 1.00 96.62 233 ARG A N 1
ATOM 1841 C CA . ARG A 1 233 ? 3.650 3.118 28.227 1.00 96.62 233 ARG A CA 1
ATOM 1842 C C . ARG A 1 233 ? 4.805 2.240 27.734 1.00 96.62 233 ARG A C 1
ATOM 1844 O O . ARG A 1 233 ? 5.001 1.160 28.279 1.00 96.62 233 ARG A O 1
ATOM 1851 N N . GLY A 1 234 ? 5.545 2.669 26.712 1.00 95.50 234 GLY A N 1
ATOM 1852 C CA . GLY A 1 234 ? 6.667 1.919 26.147 1.00 95.50 234 GLY A CA 1
ATOM 1853 C C . GLY A 1 234 ? 6.261 0.719 25.288 1.00 95.50 234 GLY A C 1
ATOM 1854 O O . GLY A 1 234 ? 7.106 -0.125 25.009 1.00 95.50 234 GLY A O 1
ATOM 1855 N N . LEU A 1 235 ? 4.996 0.623 24.858 1.00 95.94 235 LEU A N 1
ATOM 1856 C CA . LEU A 1 235 ? 4.525 -0.483 24.009 1.00 95.94 235 LEU A CA 1
ATOM 1857 C C . LEU A 1 235 ? 4.987 -0.349 22.553 1.00 95.94 235 LEU A C 1
ATOM 1859 O O . LEU A 1 235 ? 5.054 -1.334 21.825 1.00 95.94 235 LEU A O 1
ATOM 1863 N N . LEU A 1 236 ? 5.281 0.876 22.120 1.00 95.56 236 LEU A N 1
ATOM 1864 C CA . LEU A 1 236 ? 5.746 1.195 20.776 1.00 95.56 236 LEU A CA 1
ATOM 1865 C C . LEU A 1 236 ? 6.585 2.470 20.787 1.00 95.56 236 LEU A C 1
ATOM 1867 O O . LEU A 1 236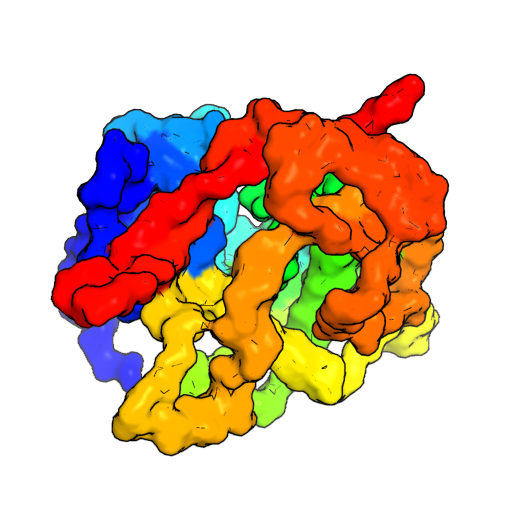 ? 6.444 3.307 21.682 1.00 95.56 236 LEU A O 1
ATOM 1871 N N . ARG A 1 237 ? 7.419 2.640 19.761 1.00 92.31 237 ARG A N 1
ATOM 1872 C CA . ARG A 1 237 ? 8.205 3.857 19.547 1.00 92.31 237 ARG A CA 1
ATOM 1873 C C . ARG A 1 237 ? 7.576 4.699 18.443 1.00 92.31 237 ARG A C 1
ATOM 1875 O O . ARG A 1 237 ? 7.404 4.223 17.327 1.00 92.31 237 ARG A O 1
ATOM 1882 N N . LEU A 1 238 ? 7.279 5.966 18.724 1.00 92.12 238 LEU A N 1
ATOM 1883 C CA . LEU A 1 238 ? 6.829 6.913 17.698 1.00 92.12 238 LEU A CA 1
ATOM 1884 C C . LEU A 1 238 ? 8.035 7.493 16.931 1.00 92.12 238 LEU A C 1
ATOM 1886 O O . LEU A 1 238 ? 9.084 7.695 17.549 1.00 92.12 238 LEU A O 1
ATOM 1890 N N . PRO A 1 239 ? 7.911 7.745 15.614 1.00 91.00 239 PRO A N 1
ATOM 1891 C CA . PRO A 1 239 ? 8.962 8.379 14.827 1.00 91.00 239 PRO A CA 1
ATOM 1892 C C . PRO A 1 239 ? 9.117 9.860 15.187 1.00 91.00 239 PRO A C 1
ATOM 1894 O O . PRO A 1 239 ? 8.155 10.523 15.586 1.00 91.00 239 PRO A O 1
ATOM 1897 N N . ASP A 1 240 ? 10.322 10.390 15.006 1.00 89.00 240 ASP A N 1
ATOM 1898 C CA . ASP A 1 240 ? 10.594 11.819 15.139 1.00 89.00 240 ASP A CA 1
ATOM 1899 C C . ASP A 1 240 ? 10.227 12.615 13.870 1.00 89.00 240 ASP A C 1
ATOM 1901 O O . ASP A 1 240 ? 9.781 12.084 12.848 1.00 89.00 240 ASP A O 1
ATOM 1905 N N . HIS A 1 241 ? 10.409 13.934 13.934 1.00 83.00 241 HIS A N 1
ATOM 1906 C CA . HIS A 1 241 ? 10.043 14.839 12.849 1.00 83.00 241 HIS A CA 1
ATOM 1907 C C . HIS A 1 241 ? 10.894 14.651 11.576 1.00 83.00 241 HIS A C 1
ATOM 1909 O O . HIS A 1 241 ? 10.416 14.904 10.466 1.00 83.00 241 HIS A O 1
ATOM 1915 N N . GLU A 1 242 ? 12.166 14.270 11.692 1.00 84.31 242 GLU A N 1
ATOM 1916 C CA . GLU A 1 242 ? 13.027 14.045 10.526 1.00 84.31 242 GLU A CA 1
ATOM 1917 C C . GLU A 1 242 ? 12.645 12.749 9.813 1.00 84.31 242 GLU A C 1
ATOM 1919 O O . GLU A 1 242 ? 12.462 12.746 8.591 1.00 84.31 242 GLU A O 1
ATOM 1924 N N . GLN A 1 243 ? 12.398 11.695 10.585 1.00 89.38 243 GLN A N 1
ATOM 1925 C CA . GLN A 1 243 ? 11.893 10.414 10.104 1.00 89.38 243 GLN A CA 1
ATOM 1926 C C . GLN A 1 243 ? 10.555 10.589 9.381 1.00 89.38 243 GLN A C 1
ATOM 1928 O O . GLN A 1 243 ? 10.373 10.122 8.255 1.00 89.38 243 GLN A O 1
ATOM 1933 N N . VAL A 1 244 ? 9.631 11.353 9.966 1.00 84.88 244 VAL A N 1
ATOM 1934 C CA . VAL A 1 244 ? 8.345 11.672 9.331 1.00 84.88 244 VAL A CA 1
ATOM 1935 C C . VAL A 1 244 ? 8.520 12.467 8.033 1.00 84.88 244 VAL A C 1
ATOM 1937 O O . VAL A 1 244 ? 7.840 12.190 7.042 1.00 84.88 244 VAL A O 1
ATOM 1940 N N . ARG A 1 245 ? 9.443 13.434 7.989 1.00 81.00 245 ARG A N 1
ATOM 1941 C CA . ARG A 1 245 ? 9.745 14.183 6.756 1.00 81.00 245 ARG A CA 1
ATOM 1942 C C . ARG A 1 245 ? 10.235 13.246 5.655 1.00 81.00 245 ARG A C 1
ATOM 1944 O O . ARG A 1 245 ? 9.788 13.359 4.513 1.00 81.00 245 ARG A O 1
ATOM 1951 N N . ARG A 1 246 ? 11.114 12.307 6.004 1.00 85.69 246 ARG A N 1
ATOM 1952 C CA . ARG A 1 246 ? 11.636 11.304 5.078 1.00 85.69 246 ARG A CA 1
ATOM 1953 C C . ARG A 1 246 ? 10.539 10.368 4.566 1.00 85.69 246 ARG A C 1
ATOM 1955 O O . ARG A 1 246 ? 10.472 10.133 3.361 1.00 85.69 246 ARG A O 1
ATOM 1962 N N . LEU A 1 247 ? 9.634 9.912 5.434 1.00 87.88 247 LEU A N 1
ATOM 1963 C CA . LEU A 1 247 ? 8.447 9.154 5.023 1.00 87.88 247 LEU A CA 1
ATOM 1964 C C . LEU A 1 247 ? 7.604 9.948 4.019 1.00 87.88 247 LEU A C 1
ATOM 1966 O O . LEU A 1 247 ? 7.277 9.438 2.952 1.00 87.88 247 LEU A O 1
ATOM 1970 N N . ALA A 1 248 ? 7.281 11.208 4.321 1.00 82.75 248 ALA A N 1
ATOM 1971 C CA . ALA A 1 248 ? 6.457 12.037 3.442 1.00 82.75 248 ALA A CA 1
ATOM 1972 C C . ALA A 1 248 ? 7.071 12.197 2.039 1.00 82.75 248 ALA A C 1
ATOM 1974 O O . ALA A 1 248 ? 6.336 12.230 1.049 1.00 82.75 248 ALA A O 1
ATOM 1975 N N . MET A 1 249 ? 8.402 12.262 1.944 1.00 80.38 249 MET A N 1
ATOM 1976 C CA . MET A 1 249 ? 9.126 12.270 0.670 1.00 80.38 249 MET A CA 1
ATOM 1977 C C . MET A 1 249 ? 8.957 10.947 -0.084 1.00 80.38 249 MET A C 1
ATOM 1979 O O . MET A 1 249 ? 8.552 10.961 -1.245 1.00 80.38 249 MET A O 1
ATOM 1983 N N . LEU A 1 250 ? 9.190 9.809 0.573 1.00 86.12 250 LEU A N 1
ATOM 1984 C CA . LEU A 1 250 ? 9.020 8.484 -0.035 1.00 86.12 250 LEU A CA 1
ATOM 1985 C C . LEU A 1 250 ? 7.583 8.278 -0.537 1.00 86.12 250 LEU A C 1
ATOM 1987 O O . LEU A 1 250 ? 7.379 7.952 -1.706 1.00 86.12 250 LEU A O 1
ATOM 1991 N N . LEU A 1 251 ? 6.585 8.570 0.302 1.00 85.81 251 LEU A N 1
ATOM 1992 C CA . LEU A 1 251 ? 5.170 8.424 -0.049 1.00 85.81 251 LEU A CA 1
ATOM 1993 C C . LEU A 1 251 ? 4.758 9.365 -1.182 1.00 85.81 251 LEU A C 1
ATOM 1995 O O . LEU A 1 251 ? 4.029 8.957 -2.073 1.00 85.81 251 LEU A O 1
ATOM 1999 N N . THR A 1 252 ? 5.251 10.604 -1.214 1.00 79.50 252 THR A N 1
ATOM 2000 C CA . THR A 1 252 ? 4.903 11.553 -2.289 1.00 79.50 252 THR A CA 1
ATOM 2001 C C . THR A 1 252 ? 5.390 11.089 -3.663 1.00 79.50 252 THR A C 1
ATOM 2003 O O . THR A 1 252 ? 4.705 11.326 -4.657 1.00 79.50 252 THR A O 1
ATOM 2006 N N . ASN A 1 253 ? 6.538 10.411 -3.733 1.00 79.88 253 ASN A N 1
ATOM 2007 C CA . ASN A 1 253 ? 7.086 9.928 -5.002 1.00 79.88 253 ASN A CA 1
ATOM 2008 C C . ASN A 1 253 ? 6.602 8.507 -5.366 1.00 79.88 253 ASN A C 1
ATOM 2010 O O . ASN A 1 253 ? 6.635 8.146 -6.539 1.00 79.88 253 ASN A O 1
ATOM 2014 N N . CYS A 1 254 ? 6.106 7.727 -4.397 1.00 85.25 254 CYS A N 1
ATOM 2015 C CA . CYS A 1 254 ? 5.614 6.360 -4.618 1.00 85.25 254 CYS A CA 1
ATOM 2016 C C . CYS A 1 254 ? 4.082 6.237 -4.599 1.00 85.25 254 CYS A C 1
ATOM 2018 O O . CYS A 1 254 ? 3.560 5.163 -4.873 1.00 85.25 254 CYS A O 1
ATOM 2020 N N . ASP A 1 255 ? 3.337 7.296 -4.281 1.00 85.62 255 ASP A N 1
ATOM 2021 C CA . ASP A 1 255 ? 1.875 7.242 -4.202 1.00 85.62 255 ASP A CA 1
ATOM 2022 C C . ASP A 1 255 ? 1.255 6.940 -5.573 1.00 85.62 255 ASP A C 1
ATOM 2024 O O . ASP A 1 255 ? 1.326 7.787 -6.462 1.00 85.62 255 ASP A O 1
ATOM 2028 N N . PRO A 1 256 ? 0.589 5.786 -5.757 1.00 84.19 256 PRO A N 1
ATOM 2029 C CA . PRO A 1 256 ? 0.046 5.371 -7.043 1.00 84.19 256 PRO A CA 1
ATOM 2030 C C . PRO A 1 256 ? -1.140 6.212 -7.516 1.00 84.19 256 PRO A C 1
ATOM 2032 O O . PRO A 1 256 ? -1.643 5.950 -8.604 1.00 84.19 256 PRO A O 1
ATOM 2035 N N . ILE A 1 257 ? -1.608 7.214 -6.769 1.00 81.38 257 ILE A N 1
ATOM 2036 C CA . ILE A 1 257 ? -2.536 8.236 -7.280 1.00 81.38 257 ILE A CA 1
ATOM 2037 C C . ILE A 1 257 ? -1.784 9.364 -7.984 1.00 81.38 257 ILE A C 1
ATOM 2039 O O . ILE A 1 257 ? -2.212 9.815 -9.048 1.00 81.38 257 ILE A O 1
ATOM 2043 N N . SER A 1 258 ? -0.665 9.816 -7.417 1.00 76.69 258 SER A N 1
ATOM 2044 C CA . SER A 1 258 ? 0.099 10.958 -7.932 1.00 76.69 258 SER A CA 1
ATOM 2045 C C . SER A 1 258 ? 1.314 10.577 -8.774 1.00 76.69 258 SER A C 1
ATOM 2047 O O . SER A 1 258 ? 1.773 11.408 -9.552 1.00 76.69 258 SER A O 1
ATOM 2049 N N . SER A 1 259 ? 1.827 9.352 -8.648 1.00 75.44 259 SER A N 1
ATOM 2050 C CA . SER A 1 259 ? 2.956 8.854 -9.428 1.00 75.44 259 SER A CA 1
ATOM 2051 C C . SER A 1 259 ? 2.472 8.467 -10.821 1.00 75.44 259 SER A C 1
ATOM 2053 O O . SER A 1 259 ? 1.650 7.571 -11.009 1.00 75.44 259 SER A O 1
ATOM 2055 N N . ALA A 1 260 ? 2.926 9.200 -11.822 1.00 76.50 260 ALA A N 1
ATOM 2056 C CA . ALA A 1 260 ? 2.662 8.913 -13.223 1.00 76.50 260 ALA A CA 1
ATOM 2057 C C . ALA A 1 260 ? 4.018 8.713 -13.929 1.00 76.50 260 ALA A C 1
ATOM 2059 O O . ALA A 1 260 ? 5.041 9.117 -13.383 1.00 76.50 260 ALA A O 1
ATOM 2060 N N . PRO A 1 261 ? 4.103 8.054 -15.091 1.00 77.69 261 PRO A N 1
ATOM 2061 C CA . PRO A 1 261 ? 5.340 7.837 -15.825 1.00 77.69 261 PRO A CA 1
ATOM 2062 C C . PRO A 1 261 ? 6.152 9.110 -15.991 1.00 77.69 261 PRO A C 1
ATOM 2064 O O . PRO A 1 261 ? 7.362 9.096 -15.791 1.00 77.69 261 PRO A O 1
ATOM 2067 N N . GLU A 1 262 ? 5.484 10.233 -16.258 1.00 74.81 262 GLU A N 1
ATOM 2068 C CA . GLU A 1 262 ? 6.127 11.534 -16.391 1.00 74.81 262 GLU A CA 1
ATOM 2069 C C . GLU A 1 262 ? 6.843 11.995 -15.110 1.00 74.81 262 GLU A C 1
ATOM 2071 O O . GLU A 1 262 ? 7.815 12.741 -15.199 1.00 74.81 262 GLU A O 1
ATOM 2076 N N . SER A 1 263 ? 6.423 11.536 -13.923 1.00 72.19 263 SER A N 1
ATOM 2077 C CA . SER A 1 263 ? 7.078 11.881 -12.655 1.00 72.19 263 SER A CA 1
ATOM 2078 C C . SER A 1 263 ? 8.366 11.096 -12.400 1.00 72.19 263 SER A C 1
ATOM 2080 O O . SER A 1 263 ? 9.103 11.444 -11.482 1.00 72.19 263 SER A O 1
ATOM 2082 N N . GLN A 1 264 ? 8.641 10.050 -13.184 1.00 73.75 264 GLN A N 1
ATOM 2083 C CA . GLN A 1 264 ? 9.873 9.255 -13.088 1.00 73.75 264 GLN A CA 1
ATOM 2084 C C . GLN A 1 264 ? 11.009 9.838 -13.943 1.00 73.75 264 GLN A C 1
ATOM 2086 O O . GLN A 1 264 ? 12.163 9.447 -13.796 1.00 73.75 264 GLN A O 1
ATOM 2091 N N . ILE A 1 265 ? 10.702 10.788 -14.830 1.00 73.31 265 ILE A N 1
ATOM 2092 C CA . ILE A 1 265 ? 11.689 11.422 -15.703 1.00 73.31 265 ILE A CA 1
ATOM 2093 C C . ILE A 1 265 ? 12.322 12.598 -14.960 1.00 73.31 265 ILE A C 1
ATOM 2095 O O . ILE A 1 265 ? 11.622 13.477 -14.450 1.00 73.31 265 ILE A O 1
ATOM 2099 N N . GLU A 1 266 ? 13.658 12.663 -14.929 1.00 69.62 266 GLU A N 1
ATOM 2100 C CA . GLU A 1 266 ? 14.328 13.826 -14.352 1.00 69.62 266 GLU A CA 1
ATOM 2101 C C . GLU A 1 266 ? 13.960 15.098 -15.149 1.00 69.62 266 GLU A C 1
ATOM 2103 O O . GLU A 1 266 ? 14.127 15.141 -16.372 1.00 69.62 266 GLU A O 1
ATOM 2108 N N . PRO A 1 267 ? 13.496 16.170 -14.487 1.00 68.12 267 PRO A N 1
ATOM 2109 C CA . PRO A 1 267 ? 13.131 17.406 -15.167 1.00 68.12 267 PRO A CA 1
ATOM 2110 C C . PRO A 1 267 ? 14.343 18.067 -15.842 1.00 68.12 267 PRO A C 1
ATOM 2112 O O . PRO A 1 267 ? 15.312 18.465 -15.186 1.00 68.12 267 PRO A O 1
ATOM 2115 N N . ARG A 1 268 ? 14.262 18.240 -17.168 1.00 68.75 268 ARG A N 1
ATOM 2116 C CA . ARG A 1 268 ? 15.303 18.848 -18.019 1.00 68.75 268 ARG A CA 1
ATOM 2117 C C . ARG A 1 268 ? 14.970 20.297 -18.409 1.00 68.75 268 ARG A C 1
ATOM 2119 O O . ARG A 1 268 ? 13.833 20.755 -18.309 1.00 68.75 268 ARG A O 1
ATOM 2126 N N . GLY A 1 269 ? 15.989 21.037 -18.855 1.00 73.12 269 GLY A N 1
ATOM 2127 C CA . GLY A 1 269 ? 15.836 22.382 -19.426 1.00 73.12 269 GLY A CA 1
ATOM 2128 C C . GLY A 1 269 ? 15.166 23.400 -18.480 1.00 73.12 269 GLY A C 1
ATOM 2129 O O . GLY A 1 269 ? 15.536 23.465 -17.302 1.00 73.12 269 GLY A O 1
ATOM 2130 N N . PRO A 1 270 ? 14.192 24.204 -18.954 1.00 69.00 270 PRO A N 1
ATOM 2131 C CA . PRO A 1 270 ? 13.561 25.267 -18.164 1.00 69.00 270 PRO A CA 1
ATOM 2132 C C . PRO A 1 270 ? 12.673 24.752 -17.016 1.00 69.00 270 PRO A C 1
ATOM 2134 O O . PRO A 1 270 ? 12.284 25.542 -16.159 1.00 69.00 270 PRO A O 1
ATOM 2137 N N . ALA A 1 271 ? 12.389 23.445 -16.941 1.00 64.25 271 ALA A N 1
ATOM 2138 C CA . ALA A 1 271 ? 11.690 22.822 -15.812 1.00 64.25 271 ALA A CA 1
ATOM 2139 C C . ALA A 1 271 ? 12.617 22.521 -14.613 1.00 64.25 271 ALA A C 1
ATOM 2141 O O . ALA A 1 271 ? 12.149 22.305 -13.494 1.00 64.25 271 ALA A O 1
ATOM 2142 N N . ARG A 1 272 ? 13.943 22.548 -14.810 1.00 69.50 272 ARG A N 1
ATOM 2143 C CA . ARG A 1 272 ? 14.950 22.252 -13.773 1.00 69.50 272 ARG A CA 1
ATOM 2144 C C . ARG A 1 272 ? 14.978 23.254 -12.601 1.00 69.50 272 ARG A C 1
ATOM 2146 O O . ARG A 1 272 ? 15.180 22.832 -11.464 1.00 69.50 272 ARG A O 1
ATOM 2153 N N . PRO A 1 273 ? 14.788 24.573 -12.795 1.00 68.81 273 PRO A N 1
ATOM 2154 C CA . PRO A 1 273 ? 14.658 25.509 -11.678 1.00 68.81 273 PRO A CA 1
ATOM 2155 C C . PRO A 1 273 ? 13.395 25.242 -10.852 1.00 68.81 273 PRO A C 1
ATOM 2157 O O . PRO A 1 273 ? 13.450 25.276 -9.624 1.00 68.81 273 PRO A O 1
ATOM 2160 N N . LEU A 1 274 ? 12.281 24.911 -11.517 1.00 66.12 274 LEU A N 1
ATOM 2161 C CA . LEU A 1 274 ? 11.021 24.573 -10.856 1.00 66.12 274 LEU A CA 1
ATOM 2162 C C . LEU A 1 274 ? 11.166 23.290 -10.029 1.00 66.12 274 LEU A C 1
ATOM 2164 O O . LEU A 1 274 ? 10.746 23.258 -8.876 1.00 66.12 274 LEU A O 1
ATOM 2168 N N . SER A 1 275 ? 11.852 22.271 -10.552 1.00 64.31 275 SER A N 1
ATOM 2169 C CA . SER A 1 275 ? 12.092 21.031 -9.808 1.00 64.31 275 SER A CA 1
ATOM 2170 C C . SER A 1 275 ? 12.946 21.225 -8.557 1.00 64.31 275 SER A C 1
ATOM 2172 O O . SER A 1 275 ? 12.678 20.591 -7.544 1.00 64.31 275 SER A O 1
ATOM 2174 N N . ARG A 1 276 ? 13.911 22.156 -8.555 1.00 62.75 276 ARG A N 1
ATOM 2175 C CA . ARG A 1 276 ? 14.674 22.515 -7.341 1.00 62.75 276 ARG A CA 1
ATOM 2176 C C . ARG A 1 276 ? 13.798 23.131 -6.249 1.00 62.75 276 ARG A C 1
ATOM 2178 O O . ARG A 1 276 ? 14.068 22.917 -5.069 1.00 62.75 276 ARG A O 1
ATOM 2185 N N . VAL A 1 277 ? 12.762 23.880 -6.625 1.00 64.12 277 VAL A N 1
ATOM 2186 C CA . VAL A 1 277 ? 11.772 24.412 -5.676 1.00 64.12 277 VAL A CA 1
ATOM 2187 C C . VAL A 1 277 ? 10.866 23.285 -5.176 1.00 64.12 277 VAL A C 1
ATOM 2189 O O . VAL A 1 277 ? 10.673 23.157 -3.971 1.00 64.12 277 VAL A O 1
ATOM 2192 N N . LEU A 1 278 ? 10.408 22.408 -6.074 1.00 62.78 278 LEU A N 1
ATOM 2193 C CA . LEU A 1 278 ? 9.590 21.239 -5.731 1.00 62.78 278 LEU A CA 1
ATOM 2194 C C . LEU A 1 278 ? 10.346 20.219 -4.844 1.00 62.78 278 LEU A C 1
ATOM 2196 O O . LEU A 1 278 ? 9.730 19.605 -3.974 1.00 62.78 278 LEU A O 1
ATOM 2200 N N . ARG A 1 279 ? 11.681 20.118 -4.962 1.00 61.72 279 ARG A N 1
ATOM 2201 C CA . ARG A 1 279 ? 12.562 19.327 -4.070 1.00 61.72 279 ARG A CA 1
ATOM 2202 C C . ARG A 1 279 ? 12.483 19.737 -2.614 1.00 61.72 279 ARG A C 1
ATOM 2204 O O . ARG A 1 279 ? 12.427 18.879 -1.740 1.00 61.72 279 ARG A O 1
ATOM 2211 N N . ARG A 1 280 ? 12.401 21.040 -2.336 1.00 58.91 280 ARG A N 1
ATOM 2212 C CA . ARG A 1 280 ? 12.216 21.541 -0.961 1.00 58.91 280 ARG A CA 1
ATOM 2213 C C . ARG A 1 280 ? 10.874 21.123 -0.356 1.00 58.91 280 ARG A C 1
ATOM 2215 O O . ARG A 1 280 ? 10.689 21.244 0.849 1.00 58.91 280 ARG A O 1
ATOM 2222 N N . TRP A 1 281 ? 9.956 20.637 -1.184 1.00 60.06 281 TRP A N 1
ATOM 2223 C CA . TRP A 1 281 ? 8.629 20.171 -0.803 1.00 60.06 281 TRP A CA 1
ATOM 2224 C C . TRP A 1 281 ? 8.470 18.652 -0.951 1.00 60.06 281 TRP A C 1
ATOM 2226 O O . TRP A 1 281 ? 7.353 18.148 -0.889 1.00 60.06 281 TRP A O 1
ATOM 2236 N N . GLY A 1 282 ? 9.586 17.931 -1.120 1.00 59.00 282 GLY A N 1
ATOM 2237 C CA . GLY A 1 282 ? 9.649 16.471 -1.120 1.00 59.00 282 GLY A CA 1
ATOM 2238 C C . GLY A 1 282 ? 9.414 15.784 -2.467 1.00 59.00 282 GLY A C 1
ATOM 2239 O O . GLY A 1 282 ? 9.344 14.560 -2.507 1.00 59.00 282 GLY A O 1
ATOM 2240 N N . PHE A 1 283 ? 9.324 16.533 -3.567 1.00 60.97 283 PHE A N 1
ATOM 2241 C CA . PHE A 1 283 ? 9.243 15.977 -4.925 1.00 60.97 283 PHE A CA 1
ATOM 2242 C C . PHE A 1 283 ? 10.640 15.818 -5.541 1.00 60.97 283 PHE A C 1
ATOM 2244 O O . PHE A 1 283 ? 11.479 16.691 -5.355 1.00 60.97 283 PHE A O 1
ATOM 2251 N N . TYR A 1 284 ? 10.885 14.781 -6.346 1.00 63.09 284 TYR A N 1
ATOM 2252 C CA . TYR A 1 284 ? 12.179 14.566 -7.023 1.00 63.09 284 TYR A CA 1
ATOM 2253 C C . TYR A 1 284 ? 13.364 14.378 -6.062 1.00 63.09 284 TYR A C 1
ATOM 2255 O O . TYR A 1 284 ? 14.424 14.998 -6.238 1.00 63.09 284 TYR A O 1
ATOM 2263 N N . ASP A 1 285 ? 13.177 13.540 -5.041 1.00 70.75 285 ASP A N 1
ATOM 2264 C CA . ASP A 1 285 ? 14.289 13.033 -4.236 1.00 70.75 285 ASP A CA 1
ATOM 2265 C C . ASP A 1 285 ? 15.312 12.336 -5.163 1.00 70.75 285 ASP A C 1
ATOM 2267 O O . ASP A 1 285 ? 14.892 11.500 -5.969 1.00 70.75 285 ASP A O 1
ATOM 2271 N N . PRO A 1 286 ? 16.619 12.677 -5.098 1.00 70.81 286 PRO A N 1
ATOM 2272 C CA . PRO A 1 286 ? 17.651 12.078 -5.945 1.00 70.81 286 PRO A CA 1
ATOM 2273 C C . PRO A 1 286 ? 17.659 10.550 -5.933 1.00 70.81 286 PRO A C 1
ATOM 2275 O O . PRO A 1 286 ? 17.920 9.950 -6.964 1.00 70.81 286 PRO A O 1
ATOM 2278 N N . GLU A 1 287 ? 17.351 9.935 -4.798 1.00 75.81 287 GLU A N 1
ATOM 2279 C CA . GLU A 1 287 ? 17.295 8.486 -4.643 1.00 75.81 287 GLU A CA 1
ATOM 2280 C C . GLU A 1 287 ? 16.084 7.887 -5.358 1.00 75.81 287 GLU A C 1
ATOM 2282 O O . GLU A 1 287 ? 16.188 6.846 -5.989 1.00 75.81 287 GLU A O 1
ATOM 2287 N N . VAL A 1 288 ? 14.929 8.557 -5.312 1.00 73.69 288 VAL A N 1
ATOM 2288 C CA . VAL A 1 288 ? 13.693 8.031 -5.917 1.00 73.69 288 VAL A CA 1
ATOM 2289 C C . VAL A 1 288 ? 13.672 8.212 -7.436 1.00 73.69 288 VAL A C 1
ATOM 2291 O O . VAL A 1 288 ? 12.968 7.491 -8.136 1.00 73.69 288 VAL A O 1
ATOM 2294 N N . VAL A 1 289 ? 14.447 9.153 -7.978 1.00 71.31 289 VAL A N 1
ATOM 2295 C CA . VAL A 1 289 ? 14.588 9.325 -9.437 1.00 71.31 289 VAL A CA 1
ATOM 2296 C C . VAL A 1 289 ? 15.670 8.428 -10.047 1.00 71.31 289 VAL A C 1
ATOM 2298 O O . VAL A 1 289 ? 15.820 8.412 -11.266 1.00 71.31 289 VAL A O 1
ATOM 2301 N N . GLN A 1 290 ? 16.435 7.692 -9.234 1.00 75.31 290 GLN A N 1
ATOM 2302 C CA . GLN A 1 290 ? 17.410 6.724 -9.734 1.00 75.31 290 GLN A CA 1
ATOM 2303 C C . GLN A 1 290 ? 16.705 5.484 -10.278 1.00 75.31 290 GLN A C 1
ATOM 2305 O O . GLN A 1 290 ? 15.795 4.948 -9.650 1.00 75.31 290 GLN A O 1
ATOM 2310 N N . GLU A 1 291 ? 17.191 4.971 -11.407 1.00 73.88 291 GLU A N 1
ATOM 2311 C CA . GLU A 1 291 ? 16.694 3.736 -12.020 1.00 73.88 291 GLU A CA 1
ATOM 2312 C C . GLU A 1 291 ? 16.684 2.566 -11.025 1.00 73.88 291 GLU A C 1
ATOM 2314 O O . GLU A 1 291 ? 15.685 1.858 -10.913 1.00 73.88 291 GLU A O 1
ATOM 2319 N N . LEU A 1 292 ? 17.743 2.441 -10.216 1.00 74.94 292 LEU A N 1
ATOM 2320 C CA . LEU A 1 292 ? 17.881 1.385 -9.212 1.00 74.94 292 LEU A CA 1
ATOM 2321 C C . LEU A 1 292 ? 16.745 1.380 -8.183 1.00 74.94 292 LEU A C 1
ATOM 2323 O O . LEU A 1 292 ? 16.360 0.315 -7.718 1.00 74.94 292 LEU A O 1
ATOM 2327 N N . PHE A 1 293 ? 16.149 2.522 -7.836 1.00 79.88 293 PHE A N 1
ATOM 2328 C CA . PHE A 1 293 ? 15.004 2.534 -6.920 1.00 79.88 293 PHE A CA 1
ATOM 2329 C C . PHE A 1 293 ? 13.793 1.783 -7.500 1.00 79.88 293 PHE A C 1
ATOM 2331 O O . PHE A 1 293 ? 13.055 1.105 -6.773 1.00 79.88 293 PHE A O 1
ATOM 2338 N N . TRP A 1 294 ? 13.610 1.884 -8.818 1.00 77.75 294 TRP A N 1
ATOM 2339 C CA . TRP A 1 294 ? 12.492 1.303 -9.554 1.00 77.75 294 TRP A CA 1
ATOM 2340 C C . TRP A 1 294 ? 12.740 -0.143 -9.957 1.00 77.75 294 TRP A C 1
ATOM 2342 O O . TRP A 1 294 ? 11.814 -0.955 -9.854 1.00 77.75 294 TRP A O 1
ATOM 2352 N N . SER A 1 295 ? 13.963 -0.453 -10.392 1.00 75.50 295 SER A N 1
ATOM 2353 C CA . SER A 1 295 ? 14.327 -1.738 -10.990 1.00 75.50 295 SER A CA 1
ATOM 2354 C C . SER A 1 295 ? 15.029 -2.697 -10.035 1.00 75.50 295 SER A C 1
ATOM 2356 O O . SER A 1 295 ? 14.920 -3.903 -10.231 1.00 75.50 295 SER A O 1
ATOM 2358 N N . ARG A 1 296 ? 15.709 -2.219 -8.981 1.00 79.12 296 ARG A N 1
ATOM 2359 C CA . ARG A 1 296 ? 16.460 -3.103 -8.079 1.00 79.12 296 ARG A CA 1
ATOM 2360 C C . ARG A 1 296 ? 15.507 -3.934 -7.235 1.00 79.12 296 ARG A C 1
ATOM 2362 O O . ARG A 1 296 ? 14.699 -3.424 -6.453 1.00 79.12 296 ARG A O 1
ATOM 2369 N N . VAL A 1 297 ? 15.622 -5.238 -7.421 1.00 86.06 297 VAL A N 1
ATOM 2370 C CA . VAL A 1 297 ? 14.746 -6.244 -6.846 1.00 86.06 297 VAL A CA 1
ATOM 2371 C C . VAL A 1 297 ? 15.283 -6.708 -5.491 1.00 86.06 297 VAL A C 1
ATOM 2373 O O . VAL A 1 297 ? 16.486 -6.914 -5.328 1.00 86.06 297 VAL A O 1
ATOM 2376 N N . ARG A 1 298 ? 14.379 -6.895 -4.524 1.00 88.75 298 ARG A N 1
ATOM 2377 C CA . ARG A 1 298 ? 14.692 -7.280 -3.147 1.00 88.75 298 ARG A CA 1
ATOM 2378 C C . ARG A 1 298 ? 14.056 -8.614 -2.788 1.00 88.75 298 ARG A C 1
ATOM 2380 O O . ARG A 1 298 ? 12.839 -8.788 -2.859 1.00 88.75 298 ARG A O 1
ATOM 2387 N N . VAL A 1 299 ? 14.895 -9.554 -2.379 1.00 90.12 299 VAL A N 1
ATOM 2388 C CA . VAL A 1 299 ? 14.542 -10.938 -2.077 1.00 90.12 299 VAL A CA 1
ATOM 2389 C C . VAL A 1 299 ? 14.364 -11.105 -0.567 1.00 90.12 299 VAL A C 1
ATOM 2391 O O . VAL A 1 299 ? 15.310 -10.840 0.180 1.00 90.12 299 VAL A O 1
ATOM 2394 N N . PRO A 1 300 ? 13.196 -11.572 -0.088 1.00 90.75 300 PRO A N 1
ATOM 2395 C CA . PRO A 1 300 ? 13.027 -11.924 1.316 1.00 90.75 300 PRO A CA 1
ATOM 2396 C C . PRO A 1 300 ? 13.798 -13.210 1.646 1.00 90.75 300 PRO A C 1
ATOM 2398 O O . PRO A 1 300 ? 13.617 -14.243 1.004 1.00 90.75 300 PRO A O 1
ATOM 2401 N N . CYS A 1 301 ? 14.633 -13.189 2.684 1.00 89.31 301 CYS A N 1
ATOM 2402 C CA . CYS A 1 301 ? 15.319 -14.377 3.189 1.00 89.31 301 CYS A CA 1
ATOM 2403 C C . CYS A 1 301 ? 14.533 -15.010 4.355 1.00 89.31 301 CYS A C 1
ATOM 2405 O O . CYS A 1 301 ? 14.493 -14.427 5.442 1.00 89.31 301 CYS A O 1
ATOM 2407 N N . PRO A 1 302 ? 14.021 -16.252 4.230 1.00 86.62 302 PRO A N 1
ATOM 2408 C CA . PRO A 1 302 ? 13.313 -16.934 5.325 1.00 86.62 302 PRO A CA 1
ATOM 2409 C C . PRO A 1 302 ? 14.178 -17.211 6.570 1.00 86.62 302 PRO A C 1
ATOM 2411 O O . PRO A 1 302 ? 13.668 -17.492 7.655 1.00 86.62 302 PRO A O 1
ATOM 2414 N N . GLY A 1 303 ? 15.505 -17.217 6.403 1.00 87.06 303 GLY A N 1
ATOM 2415 C CA . GLY A 1 303 ? 16.458 -17.422 7.496 1.00 87.06 303 GLY A CA 1
ATOM 2416 C C . GLY A 1 303 ? 16.803 -16.142 8.259 1.00 87.06 303 GLY A C 1
ATOM 2417 O O . GLY A 1 303 ? 17.058 -16.218 9.455 1.00 87.06 303 GLY A O 1
ATOM 2418 N N . CYS A 1 304 ? 16.796 -14.992 7.582 1.00 87.44 304 CYS A N 1
ATOM 2419 C CA . CYS A 1 304 ? 17.219 -13.701 8.138 1.00 87.44 304 CYS A CA 1
ATOM 2420 C C . CYS A 1 304 ? 16.051 -12.751 8.431 1.00 87.44 304 CYS A C 1
ATOM 2422 O O . CYS A 1 304 ? 16.287 -11.636 8.884 1.00 87.44 304 CYS A O 1
ATOM 2424 N N . SER A 1 305 ? 14.809 -13.161 8.159 1.00 83.50 305 SER A N 1
ATOM 2425 C CA . SER A 1 305 ? 13.615 -12.414 8.558 1.00 83.50 305 SER A CA 1
ATOM 2426 C C . SER A 1 305 ? 13.648 -12.126 10.061 1.00 83.50 305 SER A C 1
ATOM 2428 O O . SER A 1 305 ? 13.978 -13.024 10.842 1.00 83.50 305 SER A O 1
ATOM 2430 N N . ALA A 1 306 ? 13.259 -10.914 10.460 1.00 81.50 306 ALA A N 1
ATOM 2431 C CA . ALA A 1 306 ? 13.083 -10.565 11.867 1.00 81.50 306 ALA A CA 1
ATOM 2432 C C . ALA A 1 306 ? 12.123 -11.551 12.566 1.00 81.50 306 ALA A C 1
ATOM 2434 O O . ALA A 1 306 ? 11.220 -12.099 11.926 1.00 81.50 306 ALA A O 1
ATOM 2435 N N . ARG A 1 307 ? 12.371 -11.829 13.852 1.00 85.69 307 ARG A N 1
ATOM 2436 C CA . ARG A 1 307 ? 11.555 -12.741 14.664 1.00 85.69 307 ARG A CA 1
ATOM 2437 C C . ARG A 1 307 ? 11.348 -12.169 16.058 1.00 85.69 307 ARG A C 1
ATOM 2439 O O . ARG A 1 307 ? 12.324 -11.996 16.786 1.00 85.69 307 ARG A O 1
ATOM 2446 N N . GLY A 1 308 ? 10.089 -11.972 16.428 1.00 87.62 308 GLY A N 1
ATOM 2447 C CA . GLY A 1 308 ? 9.664 -11.558 17.761 1.00 87.62 308 GLY A CA 1
ATOM 2448 C C . GLY A 1 308 ? 10.113 -10.151 18.143 1.00 87.62 308 GLY A C 1
ATOM 2449 O O . GLY A 1 308 ? 10.310 -9.896 19.328 1.00 87.62 308 GLY A O 1
ATOM 2450 N N . ARG A 1 309 ? 10.331 -9.256 17.169 1.00 90.44 309 ARG A N 1
ATOM 2451 C CA . ARG A 1 309 ? 10.661 -7.858 17.455 1.00 90.44 309 ARG A CA 1
ATOM 2452 C C . ARG A 1 309 ? 9.447 -7.163 18.060 1.00 90.44 309 ARG A C 1
ATOM 2454 O O . ARG A 1 309 ? 8.388 -7.088 17.430 1.00 90.44 309 ARG A O 1
ATOM 2461 N N . ALA A 1 310 ? 9.628 -6.557 19.228 1.00 90.38 310 ALA A N 1
ATOM 2462 C CA . ALA A 1 310 ? 8.599 -5.715 19.821 1.00 90.38 310 ALA A CA 1
ATOM 2463 C C . ALA A 1 310 ? 8.467 -4.386 19.054 1.00 90.38 310 ALA A C 1
ATOM 2465 O O . ALA A 1 310 ? 9.440 -3.832 18.542 1.00 90.38 310 ALA A O 1
ATOM 2466 N N . ALA A 1 311 ? 7.266 -3.801 19.013 1.00 92.12 311 ALA A N 1
ATOM 2467 C CA . ALA A 1 311 ? 7.041 -2.518 18.332 1.00 92.12 311 ALA A CA 1
ATOM 2468 C C . ALA A 1 311 ? 7.821 -1.337 18.944 1.00 92.12 311 ALA A C 1
ATOM 2470 O O . ALA A 1 311 ? 8.034 -0.318 18.285 1.00 92.12 311 ALA A O 1
ATOM 2471 N N . SER A 1 312 ? 8.267 -1.456 20.194 1.00 92.88 312 SER A N 1
ATOM 2472 C CA . SER A 1 312 ? 9.149 -0.489 20.856 1.00 92.88 312 SER A CA 1
ATOM 2473 C C . SER A 1 312 ? 10.604 -0.564 20.383 1.00 92.88 312 SER A C 1
ATOM 2475 O O . SER A 1 312 ? 11.333 0.418 20.516 1.00 92.88 312 SER A O 1
ATOM 2477 N N . GLU A 1 313 ? 11.013 -1.681 19.778 1.00 91.62 313 GLU A N 1
ATOM 2478 C CA . GLU A 1 313 ? 12.370 -1.933 19.275 1.00 91.62 313 GLU A CA 1
ATOM 2479 C C . GLU A 1 313 ? 12.549 -1.513 17.809 1.00 91.62 313 GLU A C 1
ATOM 2481 O O . GLU A 1 313 ? 13.606 -1.734 17.218 1.00 91.62 313 GLU A O 1
ATOM 2486 N N . LEU A 1 314 ? 11.524 -0.913 17.193 1.00 91.56 314 LEU A N 1
ATOM 2487 C CA . LEU A 1 314 ? 11.613 -0.424 15.821 1.00 91.56 314 LEU A CA 1
ATOM 2488 C C . LEU A 1 314 ? 12.684 0.669 15.693 1.00 91.56 314 LEU A C 1
ATOM 2490 O O . LEU A 1 314 ? 12.615 1.740 16.305 1.00 91.56 314 LEU A O 1
ATOM 2494 N N . ASP A 1 315 ? 13.666 0.395 14.837 1.00 91.50 315 ASP A N 1
ATOM 2495 C CA . ASP A 1 315 ? 14.616 1.382 14.346 1.00 91.50 315 ASP A CA 1
ATOM 2496 C C . ASP A 1 315 ? 14.040 2.047 13.088 1.00 91.50 315 ASP A C 1
ATOM 2498 O O . ASP A 1 315 ? 14.100 1.513 11.977 1.00 91.50 315 ASP A O 1
ATOM 2502 N N . TRP A 1 316 ? 13.451 3.227 13.284 1.00 92.44 316 TRP A N 1
ATOM 2503 C CA . TRP A 1 316 ? 12.869 4.020 12.205 1.00 92.44 316 TRP A CA 1
ATOM 2504 C C . TRP A 1 316 ? 13.903 4.486 11.181 1.00 92.44 316 TRP A C 1
ATOM 2506 O O . TRP A 1 316 ? 13.590 4.543 9.991 1.00 92.44 316 TRP A O 1
ATOM 2516 N N . ASP A 1 317 ? 15.140 4.751 11.598 1.00 91.38 317 ASP A N 1
ATOM 2517 C CA . ASP A 1 317 ? 16.193 5.151 10.671 1.00 91.38 317 ASP A CA 1
ATOM 2518 C C . ASP A 1 317 ? 16.598 3.968 9.792 1.00 91.38 317 ASP A C 1
ATOM 2520 O O . ASP A 1 317 ? 16.827 4.133 8.596 1.00 91.38 317 ASP A O 1
ATOM 2524 N N . ALA A 1 318 ? 16.676 2.756 10.347 1.00 88.44 318 ALA A N 1
ATOM 2525 C CA . ALA A 1 318 ? 16.905 1.548 9.553 1.00 88.44 318 ALA A CA 1
ATOM 2526 C C . ALA A 1 318 ? 15.732 1.235 8.605 1.00 88.44 318 ALA A C 1
ATOM 2528 O O . ALA A 1 318 ? 15.965 0.822 7.472 1.00 88.44 318 ALA A O 1
ATOM 2529 N N . PHE A 1 319 ? 14.483 1.471 9.026 1.00 90.31 319 PHE A N 1
ATOM 2530 C CA . PHE A 1 319 ? 13.294 1.288 8.180 1.00 90.31 319 PHE A CA 1
ATOM 2531 C C . PHE A 1 319 ? 13.256 2.242 6.972 1.00 90.31 319 PHE A C 1
ATOM 2533 O O . PHE A 1 319 ? 12.846 1.844 5.881 1.00 90.31 319 PHE A O 1
ATOM 2540 N N . LEU A 1 320 ? 13.689 3.494 7.146 1.00 88.19 320 LEU A N 1
ATOM 2541 C CA . LEU A 1 320 ? 13.615 4.539 6.113 1.00 88.19 320 LEU A CA 1
ATOM 2542 C C . LEU A 1 320 ? 14.816 4.578 5.159 1.00 88.19 320 LEU A C 1
ATOM 2544 O O . LEU A 1 320 ? 14.734 5.197 4.087 1.00 88.19 320 LEU A O 1
ATOM 2548 N N . ARG A 1 321 ? 15.942 3.979 5.553 1.00 79.56 321 ARG A N 1
ATOM 2549 C CA . ARG A 1 321 ? 17.190 4.011 4.784 1.00 79.56 321 ARG A CA 1
ATOM 2550 C C . ARG A 1 321 ? 17.147 3.092 3.564 1.00 79.56 321 ARG A C 1
ATOM 2552 O O . ARG A 1 321 ? 16.457 2.076 3.527 1.00 79.56 321 ARG A O 1
ATOM 2559 N N . ALA A 1 322 ? 17.893 3.485 2.536 1.00 63.69 322 ALA A N 1
ATOM 2560 C CA . ALA A 1 322 ? 18.324 2.559 1.500 1.00 63.69 322 ALA A CA 1
ATOM 2561 C C . ALA A 1 322 ? 19.406 1.660 2.105 1.00 63.69 322 ALA A C 1
ATOM 2563 O O . ALA A 1 322 ? 20.266 2.198 2.803 1.00 63.69 322 ALA A O 1
ATOM 2564 N N . PRO A 1 323 ? 19.413 0.341 1.868 1.00 59.31 323 PRO A N 1
ATOM 2565 C CA . PRO A 1 323 ? 20.650 -0.400 2.059 1.00 59.31 323 PRO A CA 1
ATOM 2566 C C . PRO A 1 323 ? 21.725 0.227 1.157 1.00 59.31 323 PRO A C 1
ATOM 2568 O O . PRO A 1 323 ? 21.454 0.528 -0.008 1.00 59.31 323 PRO A O 1
ATOM 2571 N N . ASP A 1 324 ? 22.905 0.498 1.721 1.00 55.69 324 ASP A N 1
ATOM 2572 C CA . ASP A 1 324 ? 23.996 1.168 1.010 1.00 55.69 324 ASP A CA 1
ATOM 2573 C C . ASP A 1 324 ? 24.356 0.400 -0.270 1.00 55.69 324 ASP A C 1
ATOM 2575 O O . ASP A 1 324 ? 24.530 -0.819 -0.249 1.00 55.69 324 ASP A O 1
ATOM 2579 N N . GLU A 1 325 ? 24.524 1.118 -1.388 1.00 49.38 325 GLU A N 1
ATOM 2580 C CA . GLU A 1 325 ? 24.724 0.531 -2.723 1.00 49.38 325 GLU A CA 1
ATOM 2581 C C . GLU A 1 325 ? 25.936 -0.418 -2.824 1.00 49.38 325 GLU A C 1
ATOM 2583 O O . GLU A 1 325 ? 25.980 -1.242 -3.736 1.00 49.38 325 GLU A O 1
ATOM 2588 N N . GLY A 1 326 ? 26.886 -0.341 -1.884 1.00 45.38 326 GLY A N 1
ATOM 2589 C CA . GLY A 1 326 ? 28.103 -1.160 -1.840 1.00 45.38 326 GLY A CA 1
ATOM 2590 C C . GLY A 1 326 ? 28.105 -2.309 -0.827 1.00 45.38 326 GLY A C 1
ATOM 2591 O O . GLY A 1 326 ? 29.050 -3.096 -0.815 1.00 45.38 326 GLY A O 1
ATOM 2592 N N . GLY A 1 327 ? 27.089 -2.432 0.027 1.00 48.19 327 GLY A N 1
ATOM 2593 C CA . GLY A 1 327 ? 26.997 -3.521 0.991 1.00 48.19 327 GLY A CA 1
ATOM 2594 C C . GLY A 1 327 ? 25.887 -4.458 0.566 1.00 48.19 327 GLY A C 1
ATOM 2595 O O . GLY A 1 327 ? 24.727 -4.085 0.665 1.00 48.19 327 GLY A O 1
ATOM 2596 N N . GLY A 1 328 ? 26.199 -5.688 0.155 1.00 56.47 328 GLY A N 1
ATOM 2597 C CA . GLY A 1 328 ? 25.212 -6.771 0.013 1.00 56.47 328 GLY A CA 1
ATOM 2598 C C . GLY A 1 328 ? 24.555 -7.161 1.350 1.00 56.47 328 GLY A C 1
ATOM 2599 O O . GLY A 1 328 ? 24.379 -8.336 1.632 1.00 56.47 328 GLY A O 1
ATOM 2600 N N . GLY A 1 329 ? 24.278 -6.197 2.227 1.00 68.50 329 GLY A N 1
ATOM 2601 C CA . GLY A 1 329 ? 23.763 -6.347 3.569 1.00 68.50 329 GLY A CA 1
ATOM 2602 C C . GLY A 1 329 ? 22.247 -6.424 3.548 1.00 68.50 329 GLY A C 1
ATOM 2603 O O . GLY A 1 329 ? 21.561 -5.577 2.981 1.00 68.50 329 GLY A O 1
ATOM 2604 N N . MET A 1 330 ? 21.739 -7.470 4.186 1.00 82.62 330 MET A N 1
ATOM 2605 C CA . MET A 1 330 ? 20.334 -7.614 4.543 1.00 82.62 330 MET A CA 1
ATOM 2606 C C . MET A 1 330 ? 19.815 -6.343 5.229 1.00 82.62 330 MET A C 1
ATOM 2608 O O . MET A 1 330 ? 20.496 -5.790 6.094 1.00 82.62 330 MET A O 1
ATOM 2612 N N . ASP A 1 331 ? 18.591 -5.924 4.917 1.00 84.62 331 ASP A N 1
ATOM 2613 C CA . ASP A 1 331 ? 17.919 -4.901 5.715 1.00 84.62 331 ASP A CA 1
ATOM 2614 C C . ASP A 1 331 ? 17.370 -5.452 7.038 1.00 84.62 331 ASP A C 1
ATOM 2616 O O . ASP A 1 331 ? 17.372 -6.656 7.310 1.00 84.62 331 ASP A O 1
ATOM 2620 N N . ALA A 1 332 ? 16.833 -4.542 7.852 1.00 84.75 332 ALA A N 1
ATOM 2621 C CA . ALA A 1 332 ? 16.242 -4.856 9.146 1.00 84.75 332 ALA A CA 1
ATOM 2622 C C . ALA A 1 332 ? 15.005 -5.775 9.075 1.00 84.75 332 ALA A C 1
ATOM 2624 O O . ALA A 1 332 ? 14.548 -6.243 10.117 1.00 84.75 332 ALA A O 1
ATOM 2625 N N . PHE A 1 333 ? 14.438 -6.038 7.898 1.00 88.69 333 PHE A N 1
ATOM 2626 C CA . PHE A 1 333 ? 13.268 -6.904 7.707 1.00 88.69 333 PHE A CA 1
ATOM 2627 C C . PHE A 1 333 ? 13.620 -8.219 7.009 1.00 88.69 333 PHE A C 1
ATOM 2629 O O . PHE A 1 333 ? 12.745 -9.054 6.782 1.00 88.69 333 PHE A O 1
ATOM 2636 N N . GLY A 1 334 ? 14.900 -8.439 6.715 1.00 88.50 334 GLY A N 1
ATOM 2637 C CA . GLY A 1 334 ? 15.364 -9.651 6.070 1.00 88.50 334 GLY A CA 1
ATOM 2638 C C . GLY A 1 334 ? 15.176 -9.646 4.553 1.00 88.50 334 GLY A C 1
ATOM 2639 O O . GLY A 1 334 ? 15.022 -10.724 3.980 1.00 88.50 334 GLY A O 1
ATOM 2640 N N . TYR A 1 335 ? 15.242 -8.487 3.895 1.00 89.56 335 TYR A N 1
ATOM 2641 C CA . TYR A 1 335 ? 15.364 -8.375 2.437 1.00 89.56 335 TYR A CA 1
ATOM 2642 C C . TYR A 1 335 ? 16.797 -8.035 2.019 1.00 89.56 335 TYR A C 1
ATOM 2644 O O . TYR A 1 335 ? 17.455 -7.212 2.654 1.00 89.56 335 TYR A O 1
ATOM 2652 N N . PHE A 1 336 ? 17.265 -8.614 0.918 1.00 88.50 336 PHE A N 1
ATOM 2653 C CA . PHE A 1 336 ? 18.538 -8.263 0.279 1.00 88.50 336 PHE A CA 1
ATOM 2654 C C . PHE A 1 336 ? 18.354 -8.048 -1.212 1.00 88.50 336 PHE A C 1
ATOM 2656 O O . PHE A 1 336 ? 17.389 -8.533 -1.795 1.00 88.50 336 PHE A O 1
ATOM 2663 N N . ASP A 1 337 ? 19.285 -7.340 -1.832 1.00 86.94 337 ASP A N 1
ATOM 2664 C CA . ASP A 1 337 ? 19.203 -7.075 -3.260 1.00 86.94 337 ASP A CA 1
ATOM 2665 C C . ASP A 1 337 ? 19.755 -8.242 -4.079 1.00 86.94 337 ASP A C 1
ATOM 2667 O O . ASP A 1 337 ? 20.770 -8.838 -3.714 1.00 86.94 337 ASP A O 1
ATOM 2671 N N . ALA A 1 338 ? 19.109 -8.532 -5.206 1.00 84.44 338 ALA A N 1
ATOM 2672 C CA . ALA A 1 338 ? 19.572 -9.519 -6.173 1.00 84.44 338 ALA A CA 1
ATOM 2673 C C . ALA A 1 338 ? 19.649 -8.901 -7.584 1.00 84.44 338 ALA A C 1
ATOM 2675 O O . ALA A 1 338 ? 18.714 -8.195 -7.979 1.00 84.44 338 ALA A O 1
ATOM 2676 N N . PRO A 1 339 ? 20.731 -9.154 -8.346 1.00 79.00 339 PRO A N 1
ATOM 2677 C CA . PRO A 1 339 ? 20.806 -8.826 -9.768 1.00 79.00 339 PRO A CA 1
ATOM 2678 C C . PRO A 1 339 ? 19.709 -9.530 -10.572 1.00 79.00 339 PRO A C 1
ATOM 2680 O O . PRO A 1 339 ? 19.310 -10.645 -10.240 1.00 79.00 339 PRO A O 1
ATOM 2683 N N . GLU A 1 340 ? 19.261 -8.911 -11.665 1.00 77.88 340 GLU A N 1
ATOM 2684 C CA . GLU A 1 340 ? 18.224 -9.485 -12.532 1.00 77.88 340 GLU A CA 1
ATOM 2685 C C . GLU A 1 340 ? 18.634 -10.845 -13.120 1.00 77.88 340 GLU A C 1
ATOM 2687 O O . GLU A 1 340 ? 17.823 -11.771 -13.132 1.00 77.88 340 GLU A O 1
ATOM 2692 N N . ASP A 1 341 ? 19.905 -11.003 -13.500 1.00 81.06 341 ASP A N 1
ATOM 2693 C CA . ASP A 1 341 ? 20.447 -12.260 -14.034 1.00 81.06 341 ASP A CA 1
ATOM 2694 C C . ASP A 1 341 ? 20.258 -13.441 -13.064 1.00 81.06 341 ASP A C 1
ATOM 2696 O O . ASP A 1 341 ? 19.866 -14.538 -13.477 1.00 81.06 341 ASP A O 1
ATOM 2700 N N . ASP A 1 342 ? 20.448 -13.216 -11.760 1.00 83.81 342 ASP A N 1
ATOM 2701 C CA . ASP A 1 342 ? 20.276 -14.259 -10.742 1.00 83.81 342 ASP A CA 1
ATOM 2702 C C . ASP A 1 342 ? 18.791 -14.600 -10.518 1.00 83.81 342 ASP A C 1
ATOM 2704 O O . ASP A 1 342 ? 18.434 -15.751 -10.230 1.00 83.81 342 ASP A O 1
ATOM 2708 N N . LEU A 1 343 ? 17.895 -13.619 -10.689 1.00 83.31 343 LEU A N 1
ATOM 2709 C CA . LEU A 1 343 ? 16.449 -13.857 -10.648 1.00 83.31 343 LEU A CA 1
ATOM 2710 C C . LEU A 1 343 ? 16.008 -14.742 -11.811 1.00 83.31 343 LEU A C 1
ATOM 2712 O O . LEU A 1 343 ? 15.252 -15.693 -11.605 1.00 83.31 343 LEU A O 1
ATOM 2716 N N . VAL A 1 344 ? 16.508 -14.457 -13.017 1.00 84.12 344 VAL A N 1
ATOM 2717 C CA . VAL A 1 344 ? 16.223 -15.232 -14.234 1.00 84.12 344 VAL A CA 1
ATOM 2718 C C . VAL A 1 344 ? 16.768 -16.656 -14.118 1.00 84.12 344 VAL A C 1
ATOM 2720 O O . VAL A 1 344 ? 16.094 -17.606 -14.521 1.00 84.12 344 VAL A O 1
ATOM 2723 N N . ALA A 1 345 ? 17.936 -16.833 -13.496 1.00 86.69 345 ALA A N 1
ATOM 2724 C CA . ALA A 1 345 ? 18.489 -18.151 -13.181 1.00 86.69 345 ALA A CA 1
ATOM 2725 C C . ALA A 1 345 ? 17.649 -18.942 -12.152 1.00 86.69 345 ALA A C 1
ATOM 2727 O O . ALA A 1 345 ? 17.828 -20.153 -11.991 1.00 86.69 345 ALA A O 1
ATOM 2728 N N . GLY A 1 346 ? 16.722 -18.281 -11.449 1.00 89.06 346 GLY A N 1
ATOM 2729 C CA . GLY A 1 346 ? 15.791 -18.903 -10.508 1.00 89.06 346 GLY A CA 1
ATOM 2730 C C . GLY A 1 346 ? 16.416 -19.284 -9.163 1.00 89.06 346 GLY A C 1
ATOM 2731 O O . GLY A 1 346 ? 15.801 -20.024 -8.385 1.00 89.06 346 GLY A O 1
ATOM 2732 N N . ARG A 1 347 ? 17.639 -18.828 -8.875 1.00 89.88 347 ARG A N 1
ATOM 2733 C CA . ARG A 1 347 ? 18.359 -19.121 -7.629 1.00 89.88 347 ARG A CA 1
ATOM 2734 C C . ARG A 1 347 ? 19.227 -17.940 -7.224 1.00 89.88 347 ARG A C 1
ATOM 2736 O O . ARG A 1 347 ? 20.057 -17.491 -7.998 1.00 89.88 347 ARG A O 1
ATOM 2743 N N . VAL A 1 348 ? 19.095 -17.527 -5.970 1.00 90.38 348 VAL A N 1
ATOM 2744 C CA . VAL A 1 348 ? 19.891 -16.450 -5.363 1.00 90.38 348 VAL A CA 1
ATOM 2745 C C . VAL A 1 348 ? 20.456 -16.926 -4.031 1.00 90.38 348 VAL A C 1
ATOM 2747 O O . VAL A 1 348 ? 19.796 -17.673 -3.309 1.00 90.38 348 VAL A O 1
ATOM 2750 N N . SER A 1 349 ? 21.672 -16.515 -3.683 1.00 89.94 349 SER A N 1
ATOM 2751 C CA . SER A 1 349 ? 22.251 -16.821 -2.371 1.00 89.94 349 SER A CA 1
ATOM 2752 C C . SER A 1 349 ? 22.044 -15.649 -1.425 1.00 89.94 349 SER A C 1
ATOM 2754 O O . SER A 1 349 ? 22.397 -14.519 -1.754 1.00 89.94 349 SER A O 1
ATOM 2756 N N . CYS A 1 350 ? 21.496 -15.913 -0.241 1.00 89.06 350 CYS A N 1
ATOM 2757 C CA . CYS A 1 350 ? 21.379 -14.896 0.792 1.00 89.06 350 CYS A CA 1
ATOM 2758 C C . CYS A 1 350 ? 22.783 -14.487 1.276 1.00 89.06 350 CYS A C 1
ATOM 2760 O O . CYS A 1 350 ? 23.511 -15.338 1.793 1.00 89.06 350 CYS A O 1
ATOM 2762 N N . PRO A 1 351 ? 23.160 -13.202 1.193 1.00 88.25 351 PRO A N 1
ATOM 2763 C CA . PRO A 1 351 ? 24.472 -12.740 1.640 1.00 88.25 351 PRO A CA 1
ATOM 2764 C C . PRO A 1 351 ? 24.617 -12.742 3.171 1.00 88.25 351 PRO A C 1
ATOM 2766 O O . PRO A 1 351 ? 25.731 -12.794 3.679 1.00 88.25 351 PRO A O 1
ATOM 2769 N N . GLY A 1 352 ? 23.504 -12.721 3.916 1.00 87.44 352 GLY A N 1
ATOM 2770 C CA . GLY A 1 352 ? 23.513 -12.735 5.381 1.00 87.44 352 GLY A CA 1
ATOM 2771 C C . GLY A 1 352 ? 23.765 -14.116 5.993 1.00 87.44 352 GLY A C 1
ATOM 2772 O O . GLY A 1 352 ? 24.549 -14.236 6.928 1.00 87.44 352 GLY A O 1
ATOM 2773 N N . CYS A 1 353 ? 23.107 -15.165 5.486 1.00 88.81 353 CYS A N 1
ATOM 2774 C CA . CYS A 1 353 ? 23.205 -16.520 6.054 1.00 88.81 353 CYS A CA 1
ATOM 2775 C C . CYS A 1 353 ? 23.739 -17.586 5.087 1.00 88.81 353 CYS A C 1
ATOM 2777 O O . CYS A 1 353 ? 23.794 -18.758 5.453 1.00 88.81 353 CYS A O 1
ATOM 2779 N N . GLY A 1 354 ? 24.089 -17.218 3.851 1.00 88.50 354 GLY A N 1
ATOM 2780 C CA . GLY A 1 354 ? 24.602 -18.138 2.829 1.00 88.50 354 GLY A CA 1
ATOM 2781 C C . GLY A 1 354 ? 23.572 -19.131 2.279 1.00 88.50 354 GLY A C 1
ATOM 2782 O O . GLY A 1 354 ? 23.915 -19.994 1.475 1.00 88.50 354 GLY A O 1
ATOM 2783 N N . ARG A 1 355 ? 22.306 -19.051 2.708 1.00 88.56 355 ARG A N 1
ATOM 2784 C CA . ARG A 1 355 ? 21.246 -19.953 2.246 1.00 88.56 355 ARG A CA 1
ATOM 2785 C C . ARG A 1 355 ? 20.888 -19.658 0.788 1.00 88.56 355 ARG A C 1
ATOM 2787 O O . ARG A 1 355 ? 20.525 -18.531 0.454 1.00 88.56 355 ARG A O 1
ATOM 2794 N N . GLY A 1 356 ? 20.884 -20.700 -0.041 1.00 89.31 356 GLY A N 1
ATOM 2795 C CA . GLY A 1 356 ? 20.270 -20.660 -1.366 1.00 89.31 356 GLY A CA 1
ATOM 2796 C C . GLY A 1 356 ? 18.755 -20.481 -1.260 1.00 89.31 356 GLY A C 1
ATOM 2797 O O . GLY A 1 356 ? 18.088 -21.183 -0.502 1.00 89.31 356 GLY A O 1
ATOM 2798 N N . CYS A 1 357 ? 18.217 -19.518 -1.997 1.00 90.19 357 CYS A N 1
ATOM 2799 C CA . CYS A 1 357 ? 16.792 -19.259 -2.122 1.00 90.19 357 CYS A CA 1
ATOM 2800 C C . CYS A 1 357 ? 16.373 -19.597 -3.550 1.00 90.19 357 CYS A C 1
ATOM 2802 O O . CYS A 1 357 ? 16.886 -19.020 -4.514 1.00 90.19 357 CYS A O 1
ATOM 2804 N N . ARG A 1 358 ? 15.432 -20.530 -3.689 1.00 92.56 358 ARG A N 1
ATOM 2805 C CA . ARG A 1 358 ? 14.857 -20.877 -4.983 1.00 92.56 358 ARG A CA 1
ATOM 2806 C C . ARG A 1 358 ? 13.715 -19.929 -5.313 1.00 92.56 358 ARG A C 1
ATOM 2808 O O . ARG A 1 358 ? 12.788 -19.773 -4.518 1.00 92.56 358 ARG A O 1
ATOM 2815 N N . LEU A 1 359 ? 13.772 -19.347 -6.500 1.00 91.94 359 LEU A N 1
ATOM 2816 C CA . LEU A 1 359 ? 12.768 -18.430 -7.015 1.00 91.94 359 LEU A CA 1
ATOM 2817 C C . LEU A 1 359 ? 11.853 -19.162 -7.989 1.00 91.94 359 LEU A C 1
ATOM 2819 O O . LEU A 1 359 ? 12.300 -19.940 -8.833 1.00 91.94 359 LEU A O 1
ATOM 2823 N N . VAL A 1 360 ? 10.552 -18.936 -7.855 1.00 91.00 360 VAL A N 1
ATOM 2824 C CA . VAL A 1 360 ? 9.542 -19.481 -8.765 1.00 91.00 360 VAL A CA 1
ATOM 2825 C C . VAL A 1 360 ? 8.589 -18.384 -9.190 1.00 91.00 360 VAL A C 1
ATOM 2827 O O . VAL A 1 360 ? 8.239 -17.525 -8.389 1.00 91.00 360 VAL A O 1
ATOM 2830 N N . ASN A 1 361 ? 8.116 -18.453 -10.429 1.00 89.12 361 ASN A N 1
ATOM 2831 C CA . ASN A 1 361 ? 6.990 -17.649 -10.871 1.00 89.12 361 ASN A CA 1
ATOM 2832 C C . ASN A 1 361 ? 5.737 -18.526 -10.932 1.00 89.12 361 ASN A C 1
ATOM 2834 O O . ASN A 1 361 ? 5.584 -19.341 -11.841 1.00 89.12 361 ASN A O 1
ATOM 2838 N N . ARG A 1 362 ? 4.855 -18.385 -9.936 1.00 84.75 362 ARG A N 1
ATOM 2839 C CA . ARG A 1 362 ? 3.563 -19.095 -9.873 1.00 84.75 362 ARG A CA 1
ATOM 2840 C C . ARG A 1 362 ? 2.367 -18.203 -10.202 1.00 84.75 362 ARG A C 1
ATOM 2842 O O . ARG A 1 362 ? 1.254 -18.710 -10.304 1.00 84.75 362 ARG A O 1
ATOM 2849 N N . ARG A 1 363 ? 2.577 -16.889 -10.314 1.00 79.12 363 ARG A N 1
ATOM 2850 C CA . ARG A 1 363 ? 1.507 -15.877 -10.359 1.00 79.12 363 ARG A CA 1
ATOM 2851 C C . ARG A 1 363 ? 1.477 -15.081 -11.665 1.00 79.12 363 ARG A C 1
ATOM 2853 O O . ARG A 1 363 ? 0.578 -14.276 -11.863 1.00 79.12 363 ARG A O 1
ATOM 2860 N N . GLY A 1 364 ? 2.403 -15.343 -12.586 1.00 85.50 364 GLY A N 1
ATOM 2861 C CA . GLY A 1 364 ? 2.459 -14.684 -13.886 1.00 85.50 364 GLY A CA 1
ATOM 2862 C C . GLY A 1 364 ? 3.236 -13.374 -13.817 1.00 85.50 364 GLY A C 1
ATOM 2863 O O . GLY A 1 364 ? 4.401 -13.363 -13.421 1.00 85.50 364 GLY A O 1
ATOM 2864 N N . VAL A 1 365 ? 2.626 -12.271 -14.256 1.00 85.56 365 VAL A N 1
ATOM 2865 C CA . VAL A 1 365 ? 3.314 -10.978 -14.401 1.00 85.56 365 VAL A CA 1
ATOM 2866 C C . VAL A 1 365 ? 2.536 -9.836 -13.764 1.00 85.56 365 VAL A C 1
ATOM 2868 O O . VAL A 1 365 ? 1.339 -9.679 -14.002 1.00 85.56 365 VAL A O 1
ATOM 2871 N N . ARG A 1 366 ? 3.217 -8.996 -12.986 1.00 84.94 366 ARG A N 1
ATOM 2872 C CA . ARG A 1 366 ? 2.692 -7.695 -12.564 1.00 84.94 366 ARG A CA 1
ATOM 2873 C C . ARG A 1 366 ? 3.028 -6.646 -13.606 1.00 84.94 366 ARG A C 1
ATOM 2875 O O . ARG A 1 366 ? 4.106 -6.654 -14.193 1.00 84.94 366 ARG A O 1
ATOM 2882 N N . THR A 1 367 ? 2.103 -5.725 -13.808 1.00 86.81 367 THR A N 1
ATOM 2883 C CA . THR A 1 367 ? 2.251 -4.628 -14.756 1.00 86.81 367 THR A CA 1
ATOM 2884 C C . THR A 1 367 ? 2.660 -3.345 -14.040 1.00 86.81 367 THR A C 1
ATOM 2886 O O . THR A 1 367 ? 2.206 -3.061 -12.927 1.00 86.81 367 THR A O 1
ATOM 2889 N N . LEU A 1 368 ? 3.528 -2.559 -14.671 1.00 86.38 368 LEU A N 1
ATOM 2890 C CA . LEU A 1 368 ? 3.965 -1.242 -14.217 1.00 86.38 368 LEU A CA 1
ATOM 2891 C C . LEU A 1 368 ? 3.827 -0.244 -15.368 1.00 86.38 368 LEU A C 1
ATOM 2893 O O . LEU A 1 368 ? 4.310 -0.500 -16.465 1.00 86.38 368 LEU A O 1
ATOM 2897 N N . TRP A 1 369 ? 3.189 0.896 -15.114 1.00 87.00 369 TRP A N 1
ATOM 2898 C CA . TRP A 1 369 ? 3.083 1.983 -16.083 1.00 87.00 369 TRP A CA 1
ATOM 2899 C C . TRP A 1 369 ? 4.324 2.875 -15.960 1.00 87.00 369 TRP A C 1
ATOM 2901 O O . TRP A 1 369 ? 4.509 3.536 -14.937 1.00 87.00 369 TRP A O 1
ATOM 2911 N N . MET A 1 370 ? 5.210 2.865 -16.953 1.00 84.50 370 MET A N 1
ATOM 2912 C CA . MET A 1 370 ? 6.522 3.522 -16.871 1.00 84.50 370 MET A CA 1
ATOM 2913 C C . MET A 1 370 ? 6.878 4.265 -18.161 1.00 84.50 370 MET A C 1
ATOM 2915 O O . MET A 1 370 ? 6.350 3.919 -19.217 1.00 84.50 370 MET A O 1
ATOM 2919 N N . PRO A 1 371 ? 7.737 5.296 -18.106 1.00 80.06 371 PRO A N 1
ATOM 2920 C CA . PRO A 1 371 ? 8.144 6.001 -19.311 1.00 80.06 371 PRO A CA 1
ATOM 2921 C C . PRO A 1 371 ? 9.167 5.162 -20.081 1.00 80.06 371 PRO A C 1
ATOM 2923 O O . PRO A 1 371 ? 10.078 4.588 -19.486 1.00 80.06 371 PRO A O 1
ATOM 2926 N N . VAL A 1 372 ? 9.059 5.132 -21.406 1.00 75.62 372 VAL A N 1
ATOM 2927 C CA . VAL A 1 372 ? 10.169 4.740 -22.278 1.00 75.62 372 VAL A CA 1
ATOM 2928 C C . VAL A 1 372 ? 10.833 6.015 -22.756 1.00 75.62 372 VAL A C 1
ATOM 2930 O O . VAL A 1 372 ? 10.202 6.821 -23.433 1.00 75.62 372 VAL A O 1
ATOM 2933 N N . MET A 1 373 ? 12.101 6.182 -22.390 1.00 68.75 373 MET A N 1
ATOM 2934 C CA . MET A 1 373 ? 12.951 7.255 -22.892 1.00 68.75 373 MET A CA 1
ATOM 2935 C C . MET A 1 373 ? 13.838 6.676 -23.985 1.00 68.75 373 MET A C 1
ATOM 2937 O O . MET A 1 373 ? 14.630 5.770 -23.720 1.00 68.75 373 MET A O 1
ATOM 2941 N N . THR A 1 374 ? 13.716 7.178 -25.206 1.00 65.50 374 THR A N 1
ATOM 2942 C CA . THR A 1 374 ? 14.577 6.774 -26.319 1.00 65.50 374 THR A CA 1
ATOM 2943 C C . THR A 1 374 ? 15.497 7.922 -26.735 1.00 65.50 374 THR A C 1
ATOM 2945 O O . THR A 1 374 ? 15.438 9.032 -26.209 1.00 65.50 374 THR A O 1
ATOM 2948 N N . THR A 1 375 ? 16.397 7.662 -27.684 1.00 58.41 375 THR A N 1
ATOM 2949 C CA . THR A 1 375 ? 17.212 8.714 -28.311 1.00 58.41 375 THR A CA 1
ATOM 2950 C C . THR A 1 375 ? 16.401 9.614 -29.249 1.00 58.41 375 THR A C 1
ATOM 2952 O O . THR A 1 375 ? 16.875 10.685 -29.621 1.00 58.41 375 THR A O 1
ATOM 2955 N N . GLU A 1 376 ? 15.196 9.192 -29.637 1.00 60.53 376 GLU A N 1
ATOM 2956 C CA . GLU A 1 376 ? 14.284 9.894 -30.540 1.00 60.53 376 GLU A CA 1
ATOM 2957 C C . GLU A 1 376 ? 13.078 10.406 -29.734 1.00 60.53 376 GLU A C 1
ATOM 2959 O O . GLU A 1 376 ? 12.216 9.637 -29.322 1.00 60.53 376 GLU A O 1
ATOM 2964 N N . ALA A 1 377 ? 13.024 11.714 -29.468 1.00 59.78 377 ALA A N 1
ATOM 2965 C CA . ALA A 1 377 ? 12.044 12.304 -28.546 1.00 59.78 377 ALA A CA 1
ATOM 2966 C C . ALA A 1 377 ? 10.570 12.095 -28.961 1.00 59.78 377 ALA A C 1
ATOM 2968 O O . ALA A 1 377 ? 9.675 12.168 -28.127 1.00 59.78 377 ALA A O 1
ATOM 2969 N N . ASP A 1 378 ? 10.300 11.835 -30.238 1.00 58.16 378 ASP A N 1
ATOM 2970 C CA . ASP A 1 378 ? 8.981 11.494 -30.784 1.00 58.16 378 ASP A CA 1
ATOM 2971 C C . ASP A 1 378 ? 8.550 10.047 -30.486 1.00 58.16 378 ASP A C 1
ATOM 2973 O O . ASP A 1 378 ? 7.372 9.708 -30.623 1.00 58.16 378 ASP A O 1
ATOM 2977 N N . LYS A 1 379 ? 9.481 9.199 -30.042 1.00 64.19 379 LYS A N 1
ATOM 2978 C CA . LYS A 1 379 ? 9.216 7.833 -29.577 1.00 64.19 379 LYS A CA 1
ATOM 2979 C C . LYS A 1 379 ? 9.073 7.737 -28.058 1.00 64.19 379 LYS A C 1
ATOM 2981 O O . LYS A 1 379 ? 8.716 6.661 -27.574 1.00 64.19 379 LYS A O 1
ATOM 2986 N N . ASP A 1 380 ? 9.309 8.828 -27.326 1.00 72.12 380 ASP A N 1
ATOM 2987 C CA . ASP A 1 380 ? 9.101 8.877 -25.881 1.00 72.12 380 ASP A CA 1
ATOM 2988 C C . ASP A 1 380 ? 7.608 8.742 -25.579 1.00 72.12 380 ASP A C 1
ATOM 2990 O O . ASP A 1 380 ? 6.788 9.593 -25.932 1.00 72.12 380 ASP A O 1
ATOM 2994 N N . ARG A 1 381 ? 7.245 7.645 -24.921 1.00 75.69 381 ARG A N 1
ATOM 2995 C CA . ARG A 1 381 ? 5.866 7.382 -24.519 1.00 75.69 381 ARG A CA 1
ATOM 2996 C C . ARG A 1 381 ? 5.818 6.562 -23.239 1.00 75.69 381 ARG A C 1
ATOM 2998 O O . ARG A 1 381 ? 6.734 5.778 -22.973 1.00 75.69 381 ARG A O 1
ATOM 3005 N N . PRO A 1 382 ? 4.757 6.705 -22.440 1.00 79.88 382 PRO A N 1
ATOM 3006 C CA . PRO A 1 382 ? 4.442 5.708 -21.437 1.00 79.88 382 PRO A CA 1
ATOM 3007 C C . PRO A 1 382 ? 4.251 4.330 -22.071 1.00 79.88 382 PRO A C 1
ATOM 3009 O O . PRO A 1 382 ? 3.724 4.224 -23.169 1.00 79.88 382 PRO A O 1
ATOM 3012 N N . VAL A 1 383 ? 4.638 3.273 -21.367 1.00 82.81 383 VAL A N 1
ATOM 3013 C CA . VAL A 1 383 ? 4.298 1.888 -21.715 1.00 82.81 383 VAL A CA 1
ATOM 3014 C C . VAL A 1 383 ? 3.899 1.127 -20.462 1.00 82.81 383 VAL A C 1
ATOM 3016 O O . VAL A 1 383 ? 4.122 1.574 -19.333 1.00 82.81 383 VAL A O 1
ATOM 3019 N N . VAL A 1 384 ? 3.333 -0.060 -20.659 1.00 86.56 384 VAL A N 1
ATOM 3020 C CA . VAL A 1 384 ? 3.124 -1.017 -19.578 1.00 86.56 384 VAL A CA 1
ATOM 3021 C C . VAL A 1 384 ? 4.212 -2.081 -19.625 1.00 86.56 384 VAL A C 1
ATOM 3023 O O . VAL A 1 384 ? 4.190 -2.979 -20.464 1.00 86.56 384 VAL A O 1
ATOM 3026 N N . ALA A 1 385 ? 5.158 -1.989 -18.694 1.00 85.50 385 ALA A N 1
ATOM 3027 C CA . ALA A 1 385 ? 6.150 -3.025 -18.464 1.00 85.50 385 ALA A CA 1
ATOM 3028 C C . ALA A 1 385 ? 5.531 -4.200 -17.707 1.00 85.50 385 ALA A C 1
ATOM 3030 O O . ALA A 1 385 ? 4.705 -4.016 -16.810 1.00 85.50 385 ALA A O 1
ATOM 3031 N N . ARG A 1 386 ? 5.935 -5.415 -18.076 1.00 86.44 386 ARG A N 1
ATOM 3032 C CA . ARG A 1 386 ? 5.482 -6.667 -17.466 1.00 86.44 386 ARG A CA 1
ATOM 3033 C C . ARG A 1 386 ? 6.657 -7.298 -16.732 1.00 86.44 386 ARG A C 1
ATOM 3035 O O . ARG A 1 386 ? 7.647 -7.655 -17.360 1.00 86.44 386 ARG A O 1
ATOM 3042 N N . THR A 1 387 ? 6.532 -7.454 -15.423 1.00 84.31 387 THR A N 1
ATOM 3043 C CA . THR A 1 387 ? 7.569 -8.043 -14.571 1.00 84.31 387 THR A CA 1
ATOM 3044 C C . THR A 1 387 ? 7.069 -9.372 -14.009 1.00 84.31 387 THR A C 1
ATOM 3046 O O . THR A 1 387 ? 5.976 -9.399 -13.433 1.00 84.31 387 THR A O 1
ATOM 3049 N N . PRO A 1 388 ? 7.822 -10.477 -14.154 1.00 86.62 388 PRO A N 1
ATOM 3050 C CA . PRO A 1 388 ? 7.510 -11.739 -13.492 1.00 86.62 388 PRO A CA 1
ATOM 3051 C C . PRO A 1 388 ? 7.312 -11.562 -11.984 1.00 86.62 388 PRO A C 1
ATOM 3053 O O . PRO A 1 388 ? 8.081 -10.862 -11.328 1.00 86.62 388 PRO A O 1
ATOM 3056 N N . VAL A 1 389 ? 6.297 -12.221 -11.427 1.00 86.56 389 VAL A N 1
ATOM 3057 C CA . VAL A 1 389 ? 6.116 -12.289 -9.973 1.00 86.56 389 VAL A CA 1
ATOM 3058 C C . VAL A 1 389 ? 6.955 -13.437 -9.442 1.00 86.56 389 VAL A C 1
ATOM 3060 O O . VAL A 1 389 ? 6.545 -14.597 -9.492 1.00 86.56 389 VAL A O 1
ATOM 3063 N N . TRP A 1 390 ? 8.152 -13.111 -8.968 1.00 90.00 390 TRP A N 1
ATOM 3064 C CA . TRP A 1 390 ? 9.032 -14.077 -8.328 1.00 90.00 390 TRP A CA 1
ATOM 3065 C C . TRP A 1 390 ? 8.640 -14.267 -6.867 1.00 90.00 390 TRP A C 1
ATOM 3067 O O . TRP A 1 390 ? 8.415 -13.305 -6.138 1.00 90.00 390 TRP A O 1
ATOM 3077 N N . GLU A 1 391 ? 8.603 -15.517 -6.424 1.00 91.31 391 GLU A N 1
ATOM 3078 C CA . GLU A 1 391 ? 8.394 -15.886 -5.030 1.00 91.31 391 GLU A CA 1
ATOM 3079 C C . GLU A 1 391 ? 9.539 -16.771 -4.542 1.00 91.31 391 GLU A C 1
ATOM 3081 O O . GLU A 1 391 ? 9.969 -17.695 -5.241 1.00 91.31 391 GLU A O 1
ATOM 3086 N N . VAL A 1 392 ? 9.999 -16.523 -3.318 1.00 91.06 392 VAL A N 1
ATOM 3087 C CA . VAL A 1 392 ? 10.964 -17.388 -2.638 1.00 91.06 392 VAL A CA 1
ATOM 3088 C C . VAL A 1 392 ? 10.252 -18.628 -2.117 1.00 91.06 392 VAL A C 1
ATOM 3090 O O . VAL A 1 392 ? 9.323 -18.545 -1.313 1.00 91.06 392 VAL A O 1
ATOM 3093 N N . VAL A 1 393 ? 10.719 -19.802 -2.530 1.00 88.12 393 VAL A N 1
ATOM 3094 C CA . VAL A 1 393 ? 10.297 -21.080 -1.955 1.00 88.12 393 VAL A CA 1
ATOM 3095 C C . VAL A 1 393 ? 11.381 -21.549 -1.002 1.00 88.12 393 VAL A C 1
ATOM 3097 O O . VAL A 1 393 ? 12.553 -21.600 -1.369 1.00 88.12 393 VAL A O 1
ATOM 3100 N N . ALA A 1 394 ? 10.994 -21.916 0.219 1.00 68.50 394 ALA A N 1
ATOM 3101 C CA . ALA A 1 394 ? 11.913 -22.586 1.124 1.00 68.50 394 ALA A CA 1
ATOM 3102 C C . ALA A 1 394 ? 12.344 -23.924 0.503 1.00 68.50 394 ALA A C 1
ATOM 3104 O O . ALA A 1 394 ? 11.495 -24.772 0.208 1.00 68.50 394 ALA A O 1
ATOM 3105 N N . ASP A 1 395 ? 13.649 -24.103 0.300 1.00 62.03 395 ASP A N 1
ATOM 3106 C CA . ASP A 1 395 ? 14.207 -25.429 0.059 1.00 62.03 395 ASP A CA 1
ATOM 3107 C C . ASP A 1 395 ? 14.000 -26.237 1.350 1.00 62.03 395 ASP A C 1
ATOM 3109 O O . ASP A 1 395 ? 14.375 -25.788 2.438 1.00 62.03 395 ASP A O 1
ATOM 3113 N N . ARG A 1 396 ? 13.266 -27.349 1.229 1.00 47.53 396 ARG A N 1
ATOM 3114 C CA . ARG A 1 396 ? 12.973 -28.260 2.341 1.00 47.53 396 ARG A CA 1
ATOM 3115 C C . ARG A 1 396 ? 14.222 -28.997 2.786 1.00 47.53 396 ARG A C 1
ATOM 3117 O O . ARG A 1 396 ? 14.981 -29.421 1.886 1.00 47.53 396 ARG A O 1
#

Foldseek 3Di:
DPDPPPDLAAAEAEQEPPDQDGCLLVDDLVLQEDPRYAYEYQADDFLLAHHQHYFAAFFLGGDDVVVVVVQVVQVSCCVVVVNQRDADPDPGHTLPLRHLQSQSWLEEEQEDPVCVVVSVVVQVVCCVVPVTHYDYRDACSLHHPQWWAFLLSLLLLLLSLLSSRLSNLEYEYAFDLCQLLDLNSLSNLQSLLLQDPPQPDDQPPDGRRHRPFYWYDYPPDPDIHGPVVCVVVLQAPHDDPVLSQLSVLSSCCSHSSNPAQVQLDDDDDPCNVVVVVVVVNNRPDVCSSDPSSVPWIKGADPVQRDDSDGNSNDDSVLSSDDDPPPDQDAGPGRIGTDDPVCVVVQWDARPVPRDIWGKDQPRFWRWHFHWDDDPDNVPIGTTIDTHGGIGTDDDD

Radius of gyration: 21.21 Å; chains: 1; bounding box: 57×54×59 Å

Secondary structure (DSSP, 8-state):
----TT----EEEE---SSS--GGGT--HHHHH-TTEEEE-SSPPPTT---SSEE-PPTT----HHHHHHHHHHHHHHHHH-PPPPPP--SSPPPGGGGTTS---SEEEE--GGGHHHHHHHHHHHHHHHT--EE-PPTTSS--TTB-EEHHHHHHHHHHHHHHHHHHSEEEEE--TTGGG-HHHHHHHHHHHHHHH---PBPSSSBPP--SEEEEE-TT--S-EEHHHHHHTTSSPPP-HHHHHHHHHHHHHH-TTT--GGGGSPPPGGGHHHHHHHHTTT-S-TTTTSHHHHH-EEEEPTTTS--S--GGG--HHHHHSPPPTT-----TTSEEEE-HHHHHTTEEE-TTT--EEEEEEEEEEEEEEEEEP-SSGGG-EEEEEEEEEEEEEPP-

Sequence (396 aa):
MGAELGRTDVIVWDASLEDERGVYDAMTGWTKLRRKNVIVSRTPLPRNVLTWHQFAPVHGSTYDNDAIGAWLARHLTARLTGAPLTPPEQAAPPAGHYWMYDRPAEHFLSFRGSRQQEAEQWRDAFERSRGTTVRMVPPNEYSYPTEVVTRAQMWEGIARLQREIEATGRIVLYLTDDYADSFWCAGELMCAAYMLLHTGGRRLVGRLPQLEDAQVALPGVPGTMPLVTAANRGLLRLPDHEQVRRLAMLLTNCDPISSAPESQIEPRGPARPLSRVLRRWGFYDPEVVQELFWSRVRVPCPGCSARGRAASELDWDAFLRAPDEGGGGMDAFGYFDAPEDDLVAGRVSCPGCGRGCRLVNRRGVRTLWMPVMTTEADKDRPVVARTPVWEVVADR